Protein AF-A0A090WCF2-F1 (afdb_monomer_lite)

pLDDT: mean 77.57, std 16.27, range [26.23, 96.94]

Radius of gyration: 27.78 Å; chains: 1; bounding box: 70×56×93 Å

Secondary structure (DSSP, 8-state):
-PPPEEEEEEEE-TT--HHHHTTSPTT--EES-TTEEEEE-TT-SSEEEEEESS---TTTT--TTS-----------TTSSHHHHHHHHHHHHHHHHH-TTT-SS-HHHHHHHHHHHHHHHHHHHHHHHHT--S---HHHHHHHHHHHHHTT----TTT-SSHHHHHHHHHHHHHHHHHHHHHHHHHHHHHHHHHHHH--EEEEEEETTEEEEEEEETTEEEEEEE-SS-EEEE-HHHH--TTTSPPEEEE---TTSS-HHHH-THHHHTT-TTS-S-SSEEEES--BTTB--HHHHHHHHHHHHHHHHHHHHHH-SS-EETTTEE--------SSPPP----SSS-TTTTSTTHHHHHHHS-HHHHHTTGGGHHHHHHHHHHHHHHHHHHHHHHHHTT-TTHHHHHHHHHHT---HHHHTT-S--------

Sequence (432 aa):
MSKPFKIIAIRPLYKCDQDFRKSLKPGQVYQFYDNYRIDYVIKSDSVNGISKAYHVSEEIFNLDNGISVNVSALVGKNGSGKSTLFDLLYLFIYILSSDTSINSESVIKKYLVDIDELIEDAVRDYKLIKSWDENPSPEKVIELSDIAKRYDFDIEFRTVRIFNEFLEQVKSKLNNKIKYLYAEHRDELNAEEKIASGLKMSLIYEVNGIIYELTHNHRKFNYAQLNEDSRQELDFKKEFLLQDFFYNVCLNYSHHSLNSKISGKWIMKLFHKNDGYITPVVINPMRNEGNFDINKEINLSKERLMINIIHELVRNKKFLLLNKYEVTSIILSPKKPAPFLSDEGNNKYDDLVSGFLLKSIIAEKDLESLGYYKDNALGYLEKKIPKIKRNYRQIIFKGLKESDKIFKEFVSKDKNAYLKKSTSNPSVFKDD

InterPro domains:
  IPR027417 P-loop containing nucleoside triphosphate hydrolase [G3DSA:3.40.50.300] (55-264)
  IPR027417 P-loop containing nucleoside triphosphate hydrolase [SSF52540] (71-153)

Organism: Nonlabens ulvanivorans (NCBI:txid906888)

Structure (mmCIF, N/CA/C/O backbone):
data_AF-A0A090WCF2-F1
#
_entry.id   AF-A0A090WCF2-F1
#
loop_
_atom_site.group_PDB
_atom_site.id
_atom_site.type_symbol
_atom_site.label_atom_id
_atom_site.label_alt_id
_atom_site.label_comp_id
_atom_site.label_asym_id
_atom_site.label_entity_id
_atom_site.label_seq_id
_atom_site.pdbx_PDB_ins_code
_atom_site.Cartn_x
_atom_site.Cartn_y
_atom_site.Cartn_z
_atom_site.occupancy
_atom_site.B_iso_or_equiv
_atom_site.auth_seq_id
_atom_site.auth_comp_id
_atom_site.auth_asym_id
_atom_site.auth_atom_id
_atom_site.pdbx_PDB_model_num
ATOM 1 N N . MET A 1 1 ? -11.895 -5.163 -21.313 1.00 42.19 1 MET A N 1
ATOM 2 C CA . MET A 1 1 ? -10.956 -6.287 -21.515 1.00 42.19 1 MET A CA 1
ATOM 3 C C . MET A 1 1 ? -9.652 -5.931 -20.824 1.00 42.19 1 MET A C 1
ATOM 5 O O . MET A 1 1 ? -9.231 -4.787 -20.949 1.00 42.19 1 MET A O 1
ATOM 9 N N . SER A 1 2 ? -9.074 -6.841 -20.038 1.00 54.31 2 SER A N 1
ATOM 10 C CA . SER A 1 2 ? -7.773 -6.623 -19.395 1.00 54.31 2 SER A CA 1
ATOM 11 C C . SER A 1 2 ? -6.683 -6.532 -20.460 1.00 54.31 2 SER A C 1
ATOM 13 O O . SER A 1 2 ? -6.574 -7.421 -21.300 1.00 54.31 2 SER A O 1
ATOM 15 N N . LYS A 1 3 ? -5.904 -5.453 -20.431 1.00 67.56 3 LYS A N 1
ATOM 16 C CA . LYS A 1 3 ? -4.756 -5.241 -21.315 1.00 67.56 3 LYS A CA 1
ATOM 17 C C . LYS A 1 3 ? -3.621 -6.195 -20.890 1.00 67.56 3 LYS A C 1
ATOM 19 O O . LYS A 1 3 ? -3.281 -6.169 -19.704 1.00 67.56 3 LYS A O 1
ATOM 24 N N . PRO A 1 4 ? -3.054 -7.054 -21.763 1.00 76.94 4 PRO A N 1
ATOM 25 C CA . PRO A 1 4 ? -1.880 -7.854 -21.410 1.00 76.94 4 PRO A CA 1
ATOM 26 C C . PRO A 1 4 ? -0.734 -6.941 -20.959 1.00 76.94 4 PRO A C 1
ATOM 28 O O . PRO A 1 4 ? -0.409 -5.968 -21.642 1.00 76.94 4 PRO A O 1
ATOM 31 N N . PHE A 1 5 ? -0.152 -7.255 -19.798 1.00 84.50 5 PHE A N 1
ATOM 32 C CA . PHE A 1 5 ? 0.887 -6.467 -19.134 1.00 84.50 5 PHE A CA 1
ATOM 33 C C . PHE A 1 5 ? 2.103 -7.342 -18.805 1.00 84.50 5 PHE A C 1
ATOM 35 O O . PHE A 1 5 ? 1.942 -8.445 -18.276 1.00 84.50 5 PHE A O 1
ATOM 42 N N . LYS A 1 6 ? 3.322 -6.844 -19.052 1.00 87.06 6 LYS A N 1
ATOM 43 C CA . LYS A 1 6 ? 4.582 -7.526 -18.703 1.00 87.06 6 LYS A CA 1
ATOM 44 C C . LYS A 1 6 ? 5.594 -6.547 -18.117 1.00 87.06 6 LYS A C 1
ATOM 46 O O . LYS A 1 6 ? 5.852 -5.506 -18.708 1.00 87.06 6 LYS A O 1
ATOM 51 N N . ILE A 1 7 ? 6.237 -6.905 -17.005 1.00 90.06 7 ILE A N 1
ATOM 52 C CA . ILE A 1 7 ? 7.437 -6.192 -16.537 1.00 90.06 7 ILE A CA 1
ATOM 53 C C . ILE A 1 7 ? 8.642 -6.771 -17.272 1.00 90.06 7 ILE A C 1
ATOM 55 O O . ILE A 1 7 ? 9.023 -7.906 -17.008 1.00 90.06 7 ILE A O 1
ATOM 59 N N . ILE A 1 8 ? 9.259 -6.005 -18.162 1.00 91.62 8 ILE A N 1
ATOM 60 C CA . ILE A 1 8 ? 10.389 -6.481 -18.964 1.00 91.62 8 ILE A CA 1
ATOM 61 C C . ILE A 1 8 ? 11.681 -6.436 -18.152 1.00 91.62 8 ILE A C 1
ATOM 63 O O . ILE A 1 8 ? 12.427 -7.417 -18.118 1.00 91.62 8 ILE A O 1
ATOM 67 N N . ALA A 1 9 ? 11.959 -5.308 -17.495 1.00 92.75 9 ALA A N 1
ATOM 68 C CA . ALA A 1 9 ? 13.202 -5.127 -16.760 1.00 92.75 9 ALA A CA 1
ATOM 69 C C . ALA A 1 9 ? 13.116 -4.038 -15.687 1.00 92.75 9 ALA A C 1
ATOM 71 O O . ALA A 1 9 ? 12.308 -3.112 -15.762 1.00 92.75 9 ALA A O 1
ATOM 72 N N . ILE A 1 10 ? 14.018 -4.130 -14.710 1.00 95.00 10 ILE A N 1
ATOM 73 C CA . ILE A 1 10 ? 14.268 -3.093 -13.706 1.00 95.00 10 ILE A CA 1
ATOM 74 C C . ILE A 1 10 ? 15.725 -2.653 -13.808 1.00 95.00 10 ILE A C 1
ATOM 76 O O . ILE A 1 10 ? 16.636 -3.479 -13.893 1.00 95.00 10 ILE A O 1
ATOM 80 N N . ARG A 1 11 ? 15.959 -1.343 -13.762 1.00 94.06 11 ARG A N 1
ATOM 81 C CA . ARG A 1 11 ? 17.297 -0.756 -13.843 1.00 94.06 11 ARG A CA 1
ATOM 82 C C . ARG A 1 11 ? 17.514 0.252 -12.711 1.00 94.06 11 ARG A C 1
ATOM 84 O O . ARG A 1 11 ? 17.002 1.366 -12.809 1.00 94.06 11 ARG A O 1
ATOM 91 N N . PRO A 1 12 ? 18.281 -0.064 -11.650 1.00 95.06 12 PRO A N 1
ATOM 92 C CA . PRO A 1 12 ? 18.762 0.965 -10.729 1.00 95.06 12 PRO A CA 1
ATOM 93 C C . PRO A 1 12 ? 19.707 1.914 -11.477 1.00 95.06 12 PRO A C 1
ATOM 95 O O . PRO A 1 12 ? 20.685 1.471 -12.077 1.00 95.06 12 PRO A O 1
ATOM 98 N N . LEU A 1 13 ? 19.432 3.216 -11.457 1.00 93.88 13 LEU A N 1
ATOM 99 C CA . LEU A 1 13 ? 20.248 4.215 -12.154 1.00 93.88 13 LEU A CA 1
ATOM 100 C C . LEU A 1 13 ? 21.584 4.453 -11.440 1.00 93.88 13 LEU A C 1
ATOM 102 O O . LEU A 1 13 ? 21.767 4.071 -10.281 1.00 93.88 13 LEU A O 1
ATOM 106 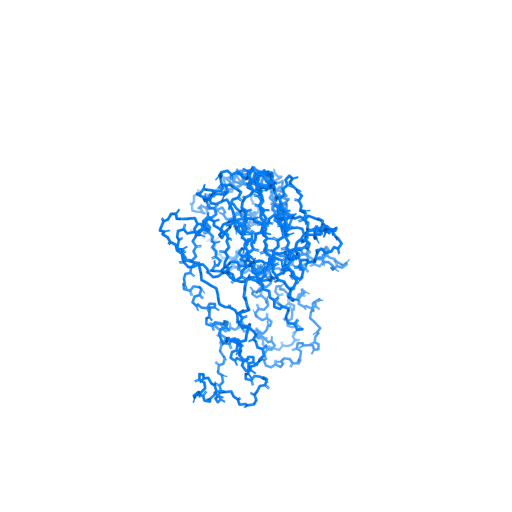N N . TYR A 1 14 ? 22.535 5.107 -12.118 1.00 89.06 14 TYR A N 1
ATOM 107 C CA . TYR A 1 14 ? 23.915 5.221 -11.627 1.00 89.06 14 TYR A CA 1
ATOM 108 C C . TYR A 1 14 ? 24.010 5.882 -10.245 1.00 89.06 14 TYR A C 1
ATOM 110 O O . TYR A 1 14 ? 24.787 5.463 -9.390 1.00 89.06 14 TYR A O 1
ATOM 118 N N . LYS A 1 15 ? 23.180 6.904 -10.013 1.00 91.19 15 LYS A N 1
ATOM 119 C CA . LYS A 1 15 ? 23.141 7.669 -8.760 1.00 91.19 15 LYS A CA 1
ATOM 120 C C . LYS A 1 15 ? 22.110 7.144 -7.749 1.00 91.19 15 LYS A C 1
ATOM 122 O O . LYS A 1 15 ? 21.760 7.890 -6.838 1.00 91.19 15 LYS A O 1
ATOM 127 N N . CYS A 1 16 ? 21.573 5.934 -7.931 1.00 94.75 16 CYS A N 1
ATOM 128 C CA . CYS A 1 16 ? 20.654 5.333 -6.963 1.00 94.75 16 CYS A CA 1
ATOM 129 C C . CYS A 1 16 ? 21.374 5.078 -5.637 1.00 94.75 16 CYS A C 1
ATOM 131 O O . CYS A 1 16 ? 22.449 4.464 -5.622 1.00 94.75 16 CYS A O 1
ATOM 133 N N . ASP A 1 17 ? 20.762 5.513 -4.537 1.00 95.31 17 ASP A N 1
ATOM 134 C CA . ASP A 1 17 ? 21.311 5.335 -3.195 1.00 95.31 17 ASP A CA 1
ATOM 135 C C . ASP A 1 17 ? 21.566 3.847 -2.894 1.00 95.31 17 ASP A C 1
ATOM 137 O O . ASP A 1 17 ? 20.772 2.965 -3.254 1.00 95.31 17 ASP A O 1
ATOM 141 N N . GLN A 1 18 ? 22.702 3.575 -2.248 1.00 94.38 18 GLN A N 1
ATOM 142 C CA . GLN A 1 18 ? 23.128 2.243 -1.839 1.00 94.38 18 GLN A CA 1
ATOM 143 C C . GLN A 1 18 ? 22.147 1.602 -0.854 1.00 94.38 18 GLN A C 1
ATOM 145 O O . GLN A 1 18 ? 21.949 0.387 -0.935 1.00 94.38 18 GLN A O 1
ATOM 150 N N . ASP A 1 19 ? 21.486 2.395 -0.007 1.00 92.44 19 ASP A N 1
ATOM 151 C CA . ASP A 1 19 ? 20.463 1.910 0.929 1.00 92.44 19 ASP A CA 1
ATOM 152 C C . ASP A 1 19 ? 19.312 1.190 0.197 1.00 92.44 19 ASP A C 1
ATOM 154 O O . ASP A 1 19 ? 18.779 0.190 0.686 1.00 92.44 19 ASP A O 1
ATOM 158 N N . PHE A 1 20 ? 18.962 1.650 -1.012 1.00 93.38 20 PHE A N 1
ATOM 159 C CA . PHE A 1 20 ? 17.876 1.081 -1.816 1.00 93.38 20 PHE A CA 1
ATOM 160 C C . PHE A 1 20 ? 18.359 -0.035 -2.740 1.00 93.38 20 PHE A C 1
ATOM 162 O O . PHE A 1 20 ? 17.783 -1.124 -2.758 1.00 93.38 20 PHE A O 1
ATOM 169 N N . ARG A 1 21 ? 19.441 0.196 -3.497 1.00 93.19 21 ARG A N 1
ATOM 170 C CA . ARG A 1 21 ? 19.938 -0.800 -4.465 1.00 93.19 21 ARG A CA 1
ATOM 171 C C . ARG A 1 21 ? 20.678 -1.966 -3.809 1.00 93.19 21 ARG A C 1
ATOM 173 O O . ARG A 1 21 ? 20.858 -2.987 -4.463 1.00 93.19 21 ARG A O 1
ATOM 180 N N . LYS A 1 22 ? 21.129 -1.838 -2.555 1.00 92.38 22 LYS A N 1
ATOM 181 C CA . LYS A 1 22 ? 21.895 -2.844 -1.795 1.00 92.38 22 LYS A CA 1
ATOM 182 C C . LYS A 1 22 ? 23.000 -3.491 -2.653 1.00 92.38 22 LYS A C 1
ATOM 184 O O . LYS A 1 22 ? 23.967 -2.829 -3.020 1.00 92.38 22 LYS A O 1
ATOM 189 N N . SER A 1 23 ? 22.850 -4.776 -2.993 1.00 91.69 23 SER A N 1
ATOM 190 C CA . SER A 1 23 ? 23.799 -5.557 -3.797 1.00 91.69 23 SER A CA 1
ATOM 191 C C . SER A 1 23 ? 23.640 -5.411 -5.317 1.00 91.69 23 SER A C 1
ATOM 193 O O . SER A 1 23 ? 24.464 -5.944 -6.062 1.00 91.69 23 SER A O 1
ATOM 195 N N . LEU A 1 24 ? 22.607 -4.715 -5.797 1.00 94.00 24 LEU A N 1
ATOM 196 C CA . LEU A 1 24 ? 22.400 -4.476 -7.223 1.00 94.00 24 LEU A CA 1
ATOM 197 C C . LEU A 1 24 ? 23.432 -3.473 -7.755 1.00 94.00 24 LEU A C 1
ATOM 199 O O . LEU A 1 24 ? 23.794 -2.487 -7.096 1.00 94.00 24 LEU A O 1
ATOM 203 N N . LYS A 1 25 ? 23.915 -3.739 -8.970 1.00 92.25 25 LYS A N 1
ATOM 204 C CA . LYS A 1 25 ? 24.931 -2.927 -9.631 1.00 92.25 25 LYS A CA 1
ATOM 205 C C . LYS A 1 25 ? 24.279 -1.679 -10.234 1.00 92.25 25 LYS A C 1
ATOM 207 O O . LYS A 1 25 ? 23.290 -1.807 -10.955 1.00 92.25 25 LYS A O 1
ATOM 212 N N . PRO A 1 26 ? 24.825 -0.483 -9.975 1.00 91.50 26 PRO A N 1
ATOM 213 C CA . PRO A 1 26 ? 24.301 0.754 -10.542 1.00 91.50 26 PRO A CA 1
ATOM 214 C C . PRO A 1 26 ? 24.403 0.734 -12.074 1.00 91.50 26 PRO A C 1
ATOM 216 O O . PRO A 1 26 ? 25.420 0.325 -12.632 1.00 91.50 26 PRO A O 1
ATOM 219 N N . GLY A 1 27 ? 23.339 1.161 -12.750 1.00 89.50 27 GLY A N 1
ATOM 220 C CA . GLY A 1 27 ? 23.226 1.221 -14.209 1.00 89.50 27 GLY A CA 1
ATOM 221 C C . GLY A 1 27 ? 22.950 -0.117 -14.902 1.00 89.50 27 GLY A C 1
ATOM 222 O O . GLY A 1 27 ? 22.650 -0.104 -16.098 1.00 89.50 27 GLY A O 1
ATOM 223 N N . GLN A 1 28 ? 23.020 -1.250 -14.190 1.00 91.06 28 GLN A N 1
ATOM 224 C CA . GLN A 1 28 ? 22.758 -2.575 -14.756 1.00 91.06 28 GLN A CA 1
ATOM 225 C C . GLN A 1 28 ? 21.261 -2.776 -15.009 1.00 91.06 28 GLN A C 1
ATOM 227 O O . GLN A 1 28 ? 20.437 -2.521 -14.135 1.00 91.06 28 GLN A O 1
ATOM 232 N N . VAL A 1 29 ? 20.921 -3.289 -16.191 1.00 91.69 29 VAL A N 1
ATOM 233 C CA . VAL A 1 29 ? 19.558 -3.714 -16.520 1.00 91.69 29 VAL A CA 1
ATOM 234 C C . VAL A 1 29 ? 19.351 -5.153 -16.046 1.00 91.69 29 VAL A C 1
ATOM 236 O O . VAL A 1 29 ? 20.100 -6.053 -16.426 1.00 91.69 29 VAL A O 1
ATOM 239 N N . TYR A 1 30 ? 18.344 -5.366 -15.203 1.00 92.25 30 TYR A N 1
ATOM 240 C CA . TYR A 1 30 ? 17.918 -6.681 -14.731 1.00 92.25 30 TYR A CA 1
ATOM 241 C C . TYR A 1 30 ? 16.661 -7.089 -15.493 1.00 92.25 30 TYR A C 1
ATOM 243 O O . TYR A 1 30 ? 15.571 -6.607 -15.191 1.00 92.25 30 TYR A O 1
ATOM 251 N N . GLN A 1 31 ? 16.839 -7.934 -16.506 1.00 90.69 31 GLN A N 1
ATOM 252 C CA . GLN A 1 31 ? 15.770 -8.392 -17.393 1.00 90.69 31 GLN A CA 1
ATOM 253 C C . GLN A 1 31 ? 15.061 -9.614 -16.805 1.00 90.69 31 GLN A C 1
ATOM 255 O O . GLN A 1 31 ? 15.696 -10.466 -16.183 1.00 90.69 31 GLN A O 1
ATOM 260 N N . PHE A 1 32 ? 13.748 -9.689 -17.006 1.00 88.94 32 PHE A N 1
ATOM 261 C CA . PHE A 1 32 ? 12.915 -10.830 -16.617 1.00 88.94 32 PHE A CA 1
ATOM 262 C C . PHE A 1 32 ? 12.622 -11.781 -17.779 1.00 88.94 32 PHE A C 1
ATOM 264 O O . PHE A 1 32 ? 12.151 -12.893 -17.551 1.00 88.94 32 PHE A O 1
ATOM 271 N N . TYR A 1 33 ? 12.894 -11.338 -19.005 1.00 85.62 33 TYR A N 1
ATOM 272 C CA . TYR A 1 33 ? 12.544 -12.030 -20.234 1.00 85.62 33 TYR A CA 1
ATOM 273 C C . TYR A 1 33 ? 13.723 -12.011 -21.207 1.00 85.62 33 TYR A C 1
ATOM 275 O O . TYR A 1 33 ? 14.153 -10.943 -21.636 1.00 85.62 33 TYR A O 1
ATOM 283 N N . ASP A 1 34 ? 14.192 -13.193 -21.603 1.00 83.19 34 ASP A N 1
ATOM 284 C CA . ASP A 1 34 ? 15.340 -13.349 -22.511 1.00 83.19 34 ASP A CA 1
ATOM 285 C C . ASP A 1 34 ? 15.003 -13.013 -23.976 1.00 83.19 34 ASP A C 1
ATOM 287 O O . ASP A 1 34 ? 15.890 -12.856 -24.816 1.00 83.19 34 ASP A O 1
ATOM 291 N N . ASN A 1 35 ? 13.712 -12.884 -24.303 1.00 86.44 35 ASN A N 1
ATOM 292 C CA . ASN A 1 35 ? 13.245 -12.573 -25.651 1.00 86.44 35 ASN A CA 1
ATOM 293 C C . ASN A 1 35 ? 13.266 -11.071 -25.982 1.00 86.44 35 ASN A C 1
ATOM 295 O O . ASN A 1 35 ? 12.776 -10.692 -27.044 1.00 86.44 35 ASN A O 1
ATOM 299 N N . TYR A 1 36 ? 13.835 -10.226 -25.118 1.00 88.25 36 TYR A N 1
ATOM 300 C CA . TYR A 1 36 ? 14.057 -8.803 -25.382 1.00 88.25 36 TYR A CA 1
ATOM 301 C C . TYR A 1 36 ? 15.556 -8.507 -25.437 1.00 88.25 36 TYR A C 1
ATOM 303 O O . TYR A 1 36 ? 16.338 -9.003 -24.632 1.00 88.25 36 TYR A O 1
ATOM 311 N N . ARG A 1 37 ? 15.964 -7.659 -26.378 1.00 88.75 37 ARG A N 1
ATOM 312 C CA . ARG A 1 37 ? 17.295 -7.052 -26.424 1.00 88.75 37 ARG A CA 1
ATOM 313 C C . ARG A 1 37 ? 17.139 -5.580 -26.112 1.00 88.75 37 ARG A C 1
ATOM 315 O O . ARG A 1 37 ? 16.398 -4.882 -26.791 1.00 88.75 37 ARG A O 1
ATOM 322 N N . ILE A 1 38 ? 17.800 -5.141 -25.049 1.00 87.75 38 ILE A N 1
ATOM 323 C CA . ILE A 1 38 ? 17.690 -3.778 -24.534 1.00 87.75 38 ILE A CA 1
ATOM 324 C C . ILE A 1 38 ? 19.001 -3.069 -24.823 1.00 87.75 38 ILE A C 1
ATOM 326 O O . ILE A 1 38 ? 20.032 -3.438 -24.256 1.00 87.75 38 ILE A O 1
ATOM 330 N N . ASP A 1 39 ? 18.944 -2.035 -25.652 1.00 83.12 39 ASP A N 1
ATOM 331 C CA . ASP A 1 39 ? 20.104 -1.227 -25.995 1.00 83.12 39 ASP A CA 1
ATOM 332 C C . ASP A 1 39 ? 20.212 -0.062 -25.019 1.00 83.12 39 ASP A C 1
ATOM 334 O O . ASP A 1 39 ? 19.375 0.840 -24.988 1.00 83.12 39 ASP A O 1
ATOM 338 N N . TYR A 1 40 ? 21.245 -0.075 -24.178 1.00 78.56 40 TYR A N 1
ATOM 339 C CA . TYR A 1 40 ? 21.440 0.941 -23.148 1.00 78.56 40 TYR A CA 1
ATOM 340 C C . TYR A 1 40 ? 22.903 1.357 -23.024 1.00 78.56 40 TYR A C 1
ATOM 342 O O . TYR A 1 40 ? 23.829 0.560 -23.174 1.00 78.56 40 TYR A O 1
ATOM 350 N N . VAL A 1 41 ? 23.121 2.624 -22.670 1.00 72.25 41 VAL A N 1
ATOM 351 C CA . VAL A 1 41 ? 24.458 3.136 -22.355 1.00 72.25 41 VAL A CA 1
ATOM 352 C C . VAL A 1 41 ? 24.676 3.051 -20.849 1.00 72.25 41 VAL A C 1
ATOM 354 O O . VAL A 1 41 ? 23.914 3.618 -20.069 1.00 72.25 41 VAL A O 1
ATOM 357 N N . ILE A 1 42 ? 25.753 2.382 -20.428 1.00 60.38 42 ILE A N 1
ATOM 358 C CA . ILE A 1 42 ? 26.075 2.101 -19.014 1.00 60.38 42 ILE A CA 1
ATOM 359 C C . ILE A 1 42 ? 26.083 3.371 -18.138 1.00 60.38 42 ILE A C 1
ATOM 361 O O . ILE A 1 42 ? 25.697 3.312 -16.973 1.00 60.38 42 ILE A O 1
ATOM 365 N N . LYS A 1 43 ? 26.492 4.519 -18.694 1.00 65.62 43 LYS A N 1
ATOM 366 C CA . LYS A 1 43 ? 26.551 5.822 -18.002 1.00 65.62 43 LYS A CA 1
ATOM 367 C C . LYS A 1 43 ? 25.384 6.768 -18.318 1.00 65.62 43 LYS A C 1
ATOM 369 O O . LYS A 1 43 ? 25.408 7.908 -17.867 1.00 65.62 43 LYS A O 1
ATOM 374 N N . SER A 1 44 ? 24.404 6.324 -19.100 1.00 70.25 44 SER A N 1
ATOM 375 C CA . SER A 1 44 ? 23.180 7.082 -19.361 1.00 70.25 44 SER A CA 1
ATOM 376 C C . SER A 1 44 ? 22.065 6.578 -18.458 1.00 70.25 44 SER A C 1
ATOM 378 O O . SER A 1 44 ? 21.941 5.370 -18.249 1.00 70.25 44 SER A O 1
ATOM 380 N N . ASP A 1 45 ? 21.235 7.496 -17.970 1.00 70.00 45 ASP A N 1
ATOM 381 C CA . ASP A 1 45 ? 20.025 7.159 -17.220 1.00 70.00 45 ASP A CA 1
ATOM 382 C C . ASP A 1 45 ? 18.878 6.683 -18.140 1.00 70.00 45 ASP A C 1
ATOM 384 O O . ASP A 1 45 ? 17.831 6.276 -17.645 1.00 70.00 45 ASP A O 1
ATOM 388 N N . SER A 1 46 ? 19.086 6.690 -19.463 1.00 69.38 46 SER A N 1
ATOM 389 C CA . SER A 1 46 ? 18.101 6.306 -20.483 1.00 69.38 46 SER A CA 1
ATOM 390 C C . SER A 1 46 ? 18.460 4.990 -21.176 1.00 69.38 46 SER A C 1
ATOM 392 O O . SER A 1 46 ? 19.639 4.622 -21.286 1.00 69.38 46 SER A O 1
ATOM 394 N N . VAL A 1 47 ? 17.435 4.290 -21.659 1.00 76.31 47 VAL A N 1
ATOM 395 C CA . VAL A 1 47 ? 17.540 3.237 -22.683 1.00 76.31 47 VAL A CA 1
ATOM 396 C C . VAL A 1 47 ? 17.487 3.890 -24.070 1.00 76.31 47 VAL A C 1
ATOM 398 O O . VAL A 1 47 ? 16.836 4.912 -24.233 1.00 76.31 47 VAL A O 1
ATOM 401 N N . ASN A 1 48 ? 18.193 3.357 -25.065 1.00 76.62 48 ASN A N 1
ATOM 402 C CA . ASN A 1 48 ? 18.200 3.909 -26.425 1.00 76.62 48 ASN A CA 1
ATOM 403 C C . ASN A 1 48 ? 17.131 3.264 -27.317 1.00 76.62 48 ASN A C 1
ATOM 405 O O . ASN A 1 48 ? 16.520 3.955 -28.128 1.00 76.62 48 ASN A O 1
ATOM 409 N N . GLY A 1 49 ? 16.904 1.962 -27.142 1.00 75.38 49 GLY A N 1
ATOM 410 C CA . GLY A 1 49 ? 15.968 1.168 -27.930 1.00 75.38 49 GLY A CA 1
ATOM 411 C C . GLY A 1 49 ? 15.749 -0.212 -27.316 1.00 75.38 49 GLY A C 1
ATOM 412 O O . GLY A 1 49 ? 16.450 -0.619 -26.378 1.00 75.38 49 GLY A O 1
ATOM 413 N N . ILE A 1 50 ? 14.733 -0.915 -27.807 1.00 85.31 50 ILE A N 1
ATOM 414 C CA . ILE A 1 50 ? 14.419 -2.282 -27.395 1.00 85.31 50 ILE A CA 1
ATOM 415 C C . ILE A 1 50 ? 13.812 -3.080 -28.549 1.00 85.31 50 ILE A C 1
ATOM 417 O O . ILE A 1 50 ? 12.818 -2.673 -29.146 1.00 85.31 50 ILE A O 1
ATOM 421 N N . SER A 1 51 ? 14.365 -4.260 -28.819 1.00 80.62 51 SER A N 1
ATOM 422 C CA . SER A 1 51 ? 13.866 -5.183 -29.843 1.00 80.62 51 SER A CA 1
ATOM 423 C C . SER A 1 51 ? 13.429 -6.516 -29.240 1.00 80.62 51 SER A C 1
ATOM 425 O O . SER A 1 51 ? 13.977 -6.987 -28.239 1.00 80.62 51 SER A O 1
ATOM 427 N N . LYS A 1 52 ? 12.420 -7.154 -29.846 1.00 78.81 52 LYS A N 1
ATOM 428 C CA . LYS A 1 52 ? 12.014 -8.524 -29.499 1.00 78.81 52 LYS A CA 1
ATOM 429 C C . LYS A 1 52 ? 12.900 -9.499 -30.278 1.00 78.81 52 LYS A C 1
ATOM 431 O O . LYS A 1 52 ? 12.783 -9.612 -31.491 1.00 78.81 52 LYS A O 1
ATOM 436 N N . ALA A 1 53 ? 13.782 -10.212 -29.580 1.00 75.56 53 ALA A N 1
ATOM 437 C CA . ALA A 1 53 ? 14.743 -11.140 -30.177 1.00 75.56 53 ALA A CA 1
ATOM 438 C C . ALA A 1 53 ? 14.078 -12.360 -30.834 1.00 75.56 53 ALA A C 1
ATOM 440 O O . ALA A 1 53 ? 14.623 -12.923 -31.780 1.00 75.56 53 ALA A O 1
ATOM 441 N N . TYR A 1 54 ? 12.933 -12.792 -30.301 1.00 74.81 54 TYR A N 1
ATOM 442 C CA . TYR A 1 54 ? 12.099 -13.863 -30.843 1.00 74.81 54 TYR A CA 1
ATOM 443 C C . TYR A 1 54 ? 10.681 -13.784 -30.260 1.00 74.81 54 TYR A C 1
ATOM 445 O O . TYR A 1 54 ? 10.454 -13.194 -29.199 1.00 74.81 54 TYR A O 1
ATOM 453 N N . HIS A 1 55 ? 9.714 -14.382 -30.957 1.00 70.75 55 HIS A N 1
ATOM 454 C CA . HIS A 1 55 ? 8.328 -14.442 -30.501 1.00 70.75 55 HIS A CA 1
ATOM 455 C C . HIS A 1 55 ? 8.139 -15.582 -29.493 1.00 70.75 55 HIS A C 1
ATOM 457 O O . HIS A 1 55 ? 8.453 -16.737 -29.781 1.00 70.75 55 HIS A O 1
ATOM 463 N N . VAL A 1 56 ? 7.581 -15.267 -28.326 1.00 69.12 56 VAL A N 1
ATOM 464 C CA . VAL A 1 56 ? 7.100 -16.256 -27.353 1.00 69.12 56 VAL A CA 1
ATOM 465 C C . VAL A 1 56 ? 5.582 -16.215 -27.399 1.00 69.12 56 VAL A C 1
ATOM 467 O O . VAL A 1 56 ? 5.008 -15.140 -27.239 1.00 69.12 56 VAL A O 1
ATOM 470 N N . SER A 1 57 ? 4.938 -17.362 -27.636 1.00 66.19 57 SER A N 1
ATOM 471 C CA . SER A 1 57 ? 3.474 -17.425 -27.651 1.00 66.19 57 SER A CA 1
ATOM 472 C C . SER A 1 57 ? 2.915 -16.934 -26.316 1.00 66.19 57 SER A C 1
ATOM 474 O O . SER A 1 57 ? 3.273 -17.441 -25.253 1.00 66.19 57 SER A O 1
ATOM 476 N N . GLU A 1 58 ? 2.044 -15.930 -26.379 1.00 64.69 58 GLU A N 1
ATOM 477 C CA . GLU A 1 58 ? 1.377 -15.365 -25.205 1.00 64.69 58 GLU A CA 1
ATOM 478 C C . GLU A 1 58 ? 0.209 -16.238 -24.730 1.00 64.69 58 GLU A C 1
ATOM 480 O O . GLU A 1 58 ? -0.350 -15.983 -23.670 1.00 64.69 58 GLU A O 1
ATOM 485 N N . GLU A 1 59 ? -0.133 -17.284 -25.489 1.00 67.06 59 GLU A N 1
ATOM 486 C CA . GLU A 1 59 ? -1.334 -18.091 -25.276 1.00 67.06 59 GLU A CA 1
ATOM 487 C C . GLU A 1 59 ? -1.080 -19.424 -24.566 1.00 67.06 59 GLU A C 1
ATOM 489 O O . GLU A 1 59 ? -2.024 -20.150 -24.276 1.00 67.06 59 GLU A O 1
ATOM 494 N N . ILE A 1 60 ? 0.181 -19.744 -24.245 1.00 72.00 60 ILE A N 1
ATOM 495 C CA . ILE A 1 60 ? 0.590 -21.065 -23.724 1.00 72.00 60 ILE A CA 1
ATOM 496 C C . ILE A 1 60 ? -0.197 -21.469 -22.468 1.00 72.00 60 ILE A C 1
ATOM 498 O O . ILE A 1 60 ? -0.493 -22.646 -22.278 1.00 72.00 60 ILE A O 1
ATOM 502 N N . PHE A 1 61 ? -0.521 -20.500 -21.610 1.00 77.75 61 PHE A N 1
ATOM 503 C CA . PHE A 1 61 ? -1.235 -20.729 -20.352 1.00 77.75 61 PHE A CA 1
ATOM 504 C C . PHE A 1 61 ? -2.615 -20.068 -20.323 1.00 77.75 61 PHE A C 1
ATOM 506 O O . PHE A 1 61 ? -3.213 -19.958 -19.251 1.00 77.75 61 PHE A O 1
ATOM 513 N N . ASN A 1 62 ? -3.120 -19.603 -21.470 1.00 80.50 62 ASN A N 1
ATOM 514 C CA . ASN A 1 62 ? -4.449 -19.012 -21.519 1.00 80.50 62 ASN A CA 1
ATOM 515 C C . ASN A 1 62 ? -5.485 -20.059 -21.117 1.00 80.50 62 ASN A C 1
ATOM 517 O O . ASN A 1 62 ? -5.451 -21.207 -21.554 1.00 80.50 62 ASN A O 1
ATOM 521 N N . LEU A 1 63 ? -6.393 -19.647 -20.244 1.00 78.12 63 LEU A N 1
ATOM 522 C CA . LEU A 1 63 ? -7.473 -20.490 -19.768 1.00 78.12 63 LEU A CA 1
ATOM 523 C C . LEU A 1 63 ? -8.667 -20.363 -20.719 1.00 78.12 63 LEU A C 1
ATOM 525 O O . LEU A 1 63 ? -8.965 -19.269 -21.203 1.00 78.12 63 LEU A O 1
ATOM 529 N N . ASP A 1 64 ? -9.407 -21.456 -20.912 1.00 75.38 64 ASP A N 1
ATOM 530 C CA . ASP A 1 64 ? -10.586 -21.516 -21.797 1.00 75.38 64 ASP A CA 1
ATOM 531 C C . ASP A 1 64 ? -11.677 -20.490 -21.438 1.00 75.38 64 ASP A C 1
ATOM 533 O O . ASP A 1 64 ? -12.510 -20.123 -22.262 1.00 75.38 64 ASP A O 1
ATOM 537 N N . ASN A 1 65 ? -11.669 -19.992 -20.199 1.00 71.94 65 ASN A N 1
ATOM 538 C CA . ASN A 1 65 ? -12.575 -18.949 -19.723 1.00 71.94 65 ASN A CA 1
ATOM 539 C C . ASN A 1 65 ? -12.154 -17.519 -20.129 1.00 71.94 65 ASN A C 1
ATOM 541 O O . ASN A 1 65 ? -12.740 -16.553 -19.641 1.00 71.94 65 ASN A O 1
ATOM 545 N N . GLY A 1 66 ? -11.145 -17.374 -20.995 1.00 72.19 66 GLY A N 1
ATOM 546 C CA . GLY A 1 66 ? -10.677 -16.092 -21.524 1.00 72.19 66 GLY A CA 1
ATOM 547 C C . GLY A 1 66 ? -9.697 -15.344 -20.618 1.00 72.19 66 GLY A C 1
ATOM 548 O O . GLY A 1 66 ? -9.420 -14.170 -20.865 1.00 72.19 66 GLY A O 1
ATOM 549 N N . ILE A 1 67 ? -9.173 -15.985 -19.567 1.00 75.12 67 ILE A N 1
ATOM 550 C CA . ILE A 1 67 ? -8.122 -15.407 -18.722 1.00 75.12 67 ILE A CA 1
ATOM 551 C C . ILE A 1 67 ? -6.759 -15.688 -19.350 1.00 75.12 67 ILE A C 1
ATOM 553 O O . ILE A 1 67 ? -6.343 -16.843 -19.464 1.00 75.12 67 ILE A O 1
ATOM 557 N N . SER A 1 68 ? -6.033 -14.625 -19.687 1.00 74.00 68 SER A N 1
ATOM 558 C CA . SER A 1 68 ? -4.641 -14.735 -20.117 1.00 74.00 68 SER A CA 1
ATOM 559 C C . SER A 1 68 ? -3.707 -14.895 -18.922 1.00 74.00 68 SER A C 1
ATOM 561 O O . SER A 1 68 ? -3.761 -14.102 -17.978 1.00 74.00 68 SER A O 1
ATOM 563 N N . VAL A 1 69 ? -2.835 -15.903 -18.962 1.00 76.06 69 VAL A N 1
ATOM 564 C CA . VAL A 1 69 ? -1.877 -16.183 -17.883 1.00 76.06 69 VAL A CA 1
ATOM 565 C C . VAL A 1 69 ? -0.461 -16.088 -18.428 1.00 76.06 69 VAL A C 1
ATOM 567 O O . VAL A 1 69 ? -0.099 -16.746 -19.398 1.00 76.06 69 VAL A O 1
ATOM 570 N N . ASN A 1 70 ? 0.369 -15.290 -17.761 1.00 75.44 70 ASN A N 1
ATOM 571 C CA . ASN A 1 70 ? 1.802 -15.255 -18.000 1.00 75.44 70 ASN A CA 1
ATOM 572 C C . ASN A 1 70 ? 2.541 -15.726 -16.744 1.00 75.44 70 ASN A C 1
ATOM 574 O O . ASN A 1 70 ? 2.235 -15.285 -15.635 1.00 75.44 70 ASN A O 1
ATOM 578 N N . VAL A 1 71 ? 3.511 -16.623 -16.922 1.00 77.50 71 VAL A N 1
ATOM 579 C CA . VAL A 1 71 ? 4.345 -17.141 -15.837 1.00 77.50 71 VAL A CA 1
ATOM 580 C C . VAL A 1 71 ? 5.785 -16.715 -16.081 1.00 77.50 71 VAL A C 1
ATOM 582 O O . VAL A 1 71 ? 6.366 -17.025 -17.116 1.00 77.50 71 VAL A O 1
ATOM 585 N N . SER A 1 72 ? 6.366 -16.031 -15.099 1.00 77.38 72 SER A N 1
ATOM 586 C CA . SER A 1 72 ? 7.769 -15.611 -15.086 1.00 77.38 72 SER A CA 1
ATOM 587 C C . SER A 1 72 ? 8.449 -16.117 -13.816 1.00 77.38 72 SER A C 1
ATOM 589 O O . SER A 1 72 ? 7.836 -16.127 -12.746 1.00 77.38 72 SER A O 1
ATOM 591 N N . ALA A 1 73 ? 9.719 -16.514 -13.910 1.00 82.50 73 ALA A N 1
ATOM 592 C CA . ALA A 1 73 ? 10.493 -17.012 -12.775 1.00 82.50 73 ALA A CA 1
ATOM 593 C C . ALA A 1 73 ? 11.832 -16.275 -12.652 1.00 82.50 73 ALA A C 1
ATOM 595 O O . ALA A 1 73 ? 12.600 -16.200 -13.606 1.00 82.50 73 ALA A O 1
ATOM 596 N N . LEU A 1 74 ? 12.140 -15.773 -11.451 1.00 85.75 74 LEU A N 1
ATOM 597 C CA . LEU A 1 74 ? 13.429 -15.152 -11.143 1.00 85.75 74 LEU A CA 1
ATOM 598 C C . LEU A 1 74 ? 14.311 -16.129 -10.357 1.00 85.75 74 LEU A C 1
ATOM 600 O O . LEU A 1 74 ? 14.067 -16.395 -9.177 1.00 85.75 74 LEU A O 1
ATOM 604 N N . VAL A 1 75 ? 15.373 -16.624 -10.993 1.00 85.31 75 VAL A N 1
ATOM 605 C CA . VAL A 1 75 ? 16.309 -17.599 -10.409 1.00 85.31 75 VAL A CA 1
ATOM 606 C C . VAL A 1 75 ? 17.702 -16.983 -10.278 1.00 85.31 75 VAL A C 1
ATOM 608 O O . VAL A 1 75 ? 18.121 -16.153 -11.075 1.00 85.31 75 VAL A O 1
ATOM 611 N N . GLY A 1 76 ? 18.444 -17.359 -9.237 1.00 83.94 76 GLY A N 1
ATOM 612 C CA . GLY A 1 76 ? 19.800 -16.858 -9.018 1.00 83.94 76 GLY A CA 1
ATOM 613 C C . GLY A 1 76 ? 20.400 -17.350 -7.709 1.00 83.94 76 GLY A C 1
ATOM 614 O O . GLY A 1 76 ? 19.677 -17.799 -6.817 1.00 83.94 76 GLY A O 1
ATOM 615 N N . LYS A 1 77 ? 21.723 -17.229 -7.560 1.00 88.38 77 LYS A N 1
ATOM 616 C CA . LYS A 1 77 ? 22.445 -17.624 -6.337 1.00 88.38 77 LYS A CA 1
ATOM 617 C C . LYS A 1 77 ? 21.994 -16.804 -5.119 1.00 88.38 77 LYS A C 1
ATOM 619 O O . LYS A 1 77 ? 21.455 -15.701 -5.250 1.00 88.38 77 LYS A O 1
ATOM 624 N N . ASN A 1 78 ? 22.195 -17.328 -3.913 1.00 85.69 78 ASN A N 1
ATOM 625 C CA . ASN A 1 78 ? 21.953 -16.557 -2.690 1.00 85.69 78 ASN A CA 1
ATOM 626 C C . ASN A 1 78 ? 22.803 -15.276 -2.696 1.00 85.69 78 ASN A C 1
ATOM 628 O O . ASN A 1 78 ? 23.943 -15.288 -3.149 1.00 85.69 78 ASN A O 1
ATOM 632 N N . GLY A 1 79 ? 22.215 -14.156 -2.270 1.00 84.69 79 GLY A N 1
ATOM 633 C CA . GLY A 1 79 ? 22.877 -12.846 -2.296 1.00 84.69 79 GLY A CA 1
ATOM 634 C C . GLY A 1 79 ? 22.905 -12.129 -3.655 1.00 84.69 79 GLY A C 1
ATOM 635 O O . GLY A 1 79 ? 23.294 -10.967 -3.702 1.00 84.69 79 GLY A O 1
ATOM 636 N N . SER A 1 80 ? 22.418 -12.736 -4.748 1.00 87.38 80 SER A N 1
ATOM 637 C CA . SER A 1 80 ? 22.452 -12.126 -6.094 1.00 87.38 80 SER A CA 1
ATOM 638 C C . SER A 1 80 ? 21.529 -10.911 -6.296 1.00 87.38 80 SER A C 1
ATOM 640 O O . SER A 1 80 ? 21.453 -10.388 -7.402 1.00 87.38 80 SER A O 1
ATOM 642 N N . GLY A 1 81 ? 20.798 -10.485 -5.260 1.00 90.19 81 GLY A N 1
ATOM 643 C CA . GLY A 1 81 ? 19.917 -9.313 -5.308 1.00 90.19 81 GLY A CA 1
ATOM 644 C C . GLY A 1 81 ? 18.467 -9.588 -5.718 1.00 90.19 81 GLY A C 1
ATOM 645 O O . GLY A 1 81 ? 17.725 -8.637 -5.913 1.00 90.19 81 GLY A O 1
ATOM 646 N N . LYS A 1 82 ? 18.023 -10.853 -5.801 1.00 90.44 82 LYS A N 1
ATOM 647 C CA . LYS A 1 82 ? 16.631 -11.206 -6.168 1.00 90.44 82 LYS A CA 1
ATOM 648 C C . LYS A 1 82 ? 15.582 -10.472 -5.325 1.00 90.44 82 LYS A C 1
ATOM 650 O O . LYS A 1 82 ? 14.710 -9.814 -5.870 1.00 90.44 82 LYS A O 1
ATOM 655 N N . SER A 1 83 ? 15.690 -10.552 -3.997 1.00 89.44 83 SER A N 1
ATOM 656 C CA . SER A 1 83 ? 14.769 -9.860 -3.085 1.00 89.44 83 SER A CA 1
ATOM 657 C C . SER A 1 83 ? 14.904 -8.343 -3.187 1.00 89.44 83 SER A C 1
ATOM 659 O O . SER A 1 83 ? 13.903 -7.642 -3.191 1.00 89.44 83 SER A O 1
ATOM 661 N N . THR A 1 84 ? 16.133 -7.845 -3.346 1.00 92.44 84 THR A N 1
ATOM 662 C CA . THR A 1 84 ? 16.408 -6.416 -3.535 1.00 92.44 84 THR A CA 1
ATOM 663 C C . THR A 1 84 ? 15.727 -5.856 -4.783 1.00 92.44 84 THR A C 1
ATOM 665 O O . THR A 1 84 ? 15.286 -4.714 -4.778 1.00 92.44 84 THR A O 1
ATOM 668 N N . LEU A 1 85 ? 15.614 -6.653 -5.847 1.00 93.81 85 LEU A N 1
ATOM 669 C CA . LEU A 1 85 ? 14.940 -6.253 -7.077 1.00 93.81 85 LEU A CA 1
ATOM 670 C C . LEU A 1 85 ? 13.449 -5.976 -6.837 1.00 93.81 85 LEU A C 1
ATOM 672 O O . LEU A 1 85 ? 12.919 -4.975 -7.311 1.00 93.81 85 LEU A O 1
ATOM 676 N N . PHE A 1 86 ? 12.797 -6.827 -6.041 1.00 91.56 86 PHE A N 1
ATOM 677 C CA . PHE A 1 86 ? 11.414 -6.613 -5.620 1.00 91.56 86 PHE A CA 1
ATOM 678 C C . PHE A 1 86 ? 11.284 -5.484 -4.593 1.00 91.56 86 PHE A C 1
ATOM 680 O O . PHE A 1 86 ? 10.339 -4.711 -4.688 1.00 91.56 86 PHE A O 1
ATOM 687 N N . ASP A 1 87 ? 12.238 -5.325 -3.668 1.00 92.12 87 ASP A N 1
ATOM 688 C CA . ASP A 1 87 ? 12.264 -4.173 -2.754 1.00 92.12 87 ASP A CA 1
ATOM 689 C C . ASP A 1 87 ? 12.312 -2.847 -3.537 1.00 92.12 87 ASP A C 1
ATOM 691 O O . ASP A 1 87 ? 11.570 -1.921 -3.213 1.00 92.12 87 ASP A O 1
ATOM 695 N N . LEU A 1 88 ? 13.136 -2.768 -4.593 1.00 94.81 88 LEU A N 1
ATOM 696 C CA . LEU A 1 88 ? 13.176 -1.617 -5.501 1.00 94.81 88 LEU A CA 1
ATOM 697 C C . LEU A 1 88 ? 11.842 -1.409 -6.219 1.00 94.81 88 LEU A C 1
ATOM 699 O O . LEU A 1 88 ? 11.365 -0.281 -6.280 1.00 94.81 88 LEU A O 1
ATOM 703 N N . LEU A 1 89 ? 11.221 -2.476 -6.729 1.00 94.25 89 LEU A N 1
ATOM 704 C CA . LEU A 1 89 ? 9.904 -2.382 -7.363 1.00 94.25 89 LEU A CA 1
ATOM 705 C C . LEU A 1 89 ? 8.845 -1.837 -6.391 1.00 94.25 89 LEU A C 1
ATOM 707 O O . LEU A 1 89 ? 8.074 -0.958 -6.762 1.00 94.25 89 LEU A O 1
ATOM 711 N N . TYR A 1 90 ? 8.826 -2.307 -5.142 1.00 94.00 90 TYR A N 1
ATOM 712 C CA . TYR A 1 90 ? 7.899 -1.806 -4.124 1.00 94.00 90 TYR A CA 1
ATOM 713 C C . TYR A 1 90 ? 8.161 -0.341 -3.778 1.00 94.00 90 TYR A C 1
ATOM 715 O O . TYR A 1 90 ? 7.213 0.434 -3.703 1.00 94.00 90 TYR A O 1
ATOM 723 N N . LEU A 1 91 ? 9.427 0.056 -3.608 1.00 94.06 91 LEU A N 1
ATOM 724 C CA . LEU A 1 91 ? 9.807 1.455 -3.383 1.00 94.06 91 LEU A CA 1
ATOM 725 C C . LEU A 1 91 ? 9.372 2.355 -4.545 1.00 94.06 91 LEU A C 1
ATOM 727 O O . LEU A 1 91 ? 8.882 3.459 -4.327 1.00 94.06 91 LEU A O 1
ATOM 731 N N . PHE A 1 92 ? 9.525 1.875 -5.777 1.00 94.69 92 PHE A N 1
ATOM 732 C CA . PHE A 1 92 ? 9.120 2.603 -6.972 1.00 94.69 92 PHE A CA 1
ATOM 733 C C . PHE A 1 92 ? 7.616 2.812 -7.037 1.00 94.69 92 PHE A C 1
ATOM 735 O O . PHE A 1 92 ? 7.161 3.932 -7.241 1.00 94.69 92 PHE A O 1
ATOM 742 N N . ILE A 1 93 ? 6.847 1.743 -6.817 1.00 92.69 93 ILE A N 1
ATOM 743 C CA . ILE A 1 93 ? 5.386 1.809 -6.786 1.00 92.69 93 ILE A CA 1
ATOM 744 C C . ILE A 1 93 ? 4.916 2.721 -5.650 1.00 92.69 93 ILE A C 1
ATOM 746 O O . ILE A 1 93 ? 3.981 3.498 -5.831 1.00 92.69 93 ILE A O 1
ATOM 750 N N . TYR A 1 94 ? 5.577 2.657 -4.495 1.00 92.31 94 TYR A N 1
ATOM 751 C CA . TYR A 1 94 ? 5.293 3.535 -3.372 1.00 92.31 94 TYR A CA 1
ATOM 752 C C . TYR A 1 94 ? 5.451 5.014 -3.750 1.00 92.31 94 TYR A C 1
ATOM 754 O O . TYR A 1 94 ? 4.489 5.767 -3.630 1.00 92.31 94 TYR A O 1
ATOM 762 N N . ILE A 1 95 ? 6.610 5.410 -4.291 1.00 92.81 95 ILE A N 1
ATOM 763 C CA . ILE A 1 95 ? 6.851 6.799 -4.714 1.00 92.81 95 ILE A CA 1
ATOM 764 C C . ILE A 1 95 ? 5.929 7.220 -5.857 1.00 92.81 95 ILE A C 1
ATOM 766 O O . ILE A 1 95 ? 5.447 8.349 -5.863 1.00 92.81 95 ILE A O 1
ATOM 770 N N . LEU A 1 96 ? 5.622 6.314 -6.787 1.00 91.75 96 LEU A N 1
ATOM 771 C CA . LEU A 1 96 ? 4.646 6.571 -7.843 1.00 91.75 96 LEU A CA 1
ATOM 772 C C . LEU A 1 96 ? 3.273 6.915 -7.246 1.00 91.75 96 LEU A C 1
ATOM 774 O O . LEU A 1 96 ? 2.646 7.883 -7.651 1.00 91.75 96 LEU A O 1
ATOM 778 N N . SER A 1 97 ? 2.843 6.175 -6.224 1.00 88.94 97 SER A N 1
ATOM 779 C CA . SER A 1 97 ? 1.567 6.396 -5.521 1.00 88.94 97 SER A CA 1
ATOM 780 C C . SER A 1 97 ? 1.588 7.626 -4.602 1.00 88.94 97 SER A C 1
ATOM 782 O O . SER A 1 97 ? 0.540 8.122 -4.177 1.00 88.94 97 SER A O 1
ATOM 784 N N . SER A 1 98 ? 2.780 8.119 -4.265 1.00 89.00 98 SER A N 1
ATOM 785 C CA . SER A 1 98 ? 2.986 9.362 -3.522 1.00 89.00 98 SER A CA 1
ATOM 786 C C . SER A 1 98 ? 2.994 10.607 -4.416 1.00 89.00 98 SER A C 1
ATOM 788 O O . SER A 1 98 ? 2.837 11.718 -3.898 1.00 89.00 98 SER A O 1
ATOM 790 N N . ASP A 1 99 ? 3.163 10.453 -5.733 1.00 87.19 99 ASP A N 1
ATOM 791 C CA . ASP A 1 99 ? 3.252 11.576 -6.663 1.00 87.19 99 ASP A CA 1
ATOM 792 C C . ASP A 1 99 ? 1.881 12.243 -6.868 1.00 87.19 99 ASP A C 1
ATOM 794 O O . ASP A 1 99 ? 0.951 11.704 -7.474 1.00 87.19 99 ASP A O 1
ATOM 798 N N . THR A 1 100 ? 1.770 13.476 -6.372 1.00 81.94 100 THR A N 1
ATOM 799 C CA . THR A 1 100 ? 0.529 14.259 -6.407 1.00 81.94 100 THR A CA 1
ATOM 800 C C . THR A 1 100 ? 0.131 14.729 -7.803 1.00 81.94 100 THR A C 1
ATOM 802 O O . THR A 1 100 ? -0.998 15.181 -7.994 1.00 81.94 100 THR A O 1
ATOM 805 N N . SER A 1 101 ? 1.026 14.629 -8.791 1.00 80.75 101 SER A N 1
ATOM 806 C CA . SER A 1 101 ? 0.697 14.913 -10.187 1.00 80.75 101 SER A CA 1
ATOM 807 C C . SER A 1 101 ? -0.103 13.801 -10.860 1.00 80.75 101 SER A C 1
ATOM 809 O O . SER A 1 101 ? -0.753 14.074 -11.865 1.00 80.75 101 SER A O 1
ATOM 811 N N . ILE A 1 102 ? -0.098 12.593 -10.288 1.00 77.12 102 ILE A N 1
ATOM 812 C CA . ILE A 1 102 ? -0.894 11.451 -10.751 1.00 77.12 102 ILE A CA 1
ATOM 813 C C . ILE A 1 102 ? -2.249 11.425 -10.042 1.00 77.12 102 ILE A C 1
ATOM 815 O O . ILE A 1 102 ? -3.286 11.241 -10.676 1.00 77.12 102 ILE A O 1
ATOM 819 N N . ASN A 1 103 ? -2.247 11.607 -8.717 1.00 70.44 103 ASN A N 1
ATOM 820 C CA . ASN A 1 103 ? -3.456 11.604 -7.901 1.00 70.44 103 ASN A CA 1
ATOM 821 C C . ASN A 1 103 ? -3.381 12.673 -6.800 1.00 70.44 103 ASN A C 1
ATOM 823 O O . ASN A 1 103 ? -2.434 12.718 -6.018 1.00 70.44 103 ASN A O 1
ATOM 827 N N . SER A 1 104 ? -4.412 13.520 -6.705 1.00 69.69 104 SER A N 1
ATOM 828 C CA . SER A 1 104 ? -4.488 14.588 -5.693 1.00 69.69 104 SER A CA 1
ATOM 829 C C . SER A 1 104 ? -4.607 14.062 -4.251 1.00 69.69 104 SER A C 1
ATOM 831 O O . SER A 1 104 ? -4.255 14.767 -3.290 1.00 69.69 104 SER A O 1
ATOM 833 N N . GLU A 1 105 ? -5.069 12.818 -4.097 1.00 74.69 105 GLU A N 1
ATOM 834 C CA . GLU A 1 105 ? -4.990 12.027 -2.871 1.00 74.69 105 GLU A CA 1
ATOM 835 C C . GLU A 1 105 ? -3.830 11.025 -3.002 1.00 74.69 105 GLU A C 1
ATOM 837 O O . GLU A 1 105 ? -4.001 9.910 -3.489 1.00 74.69 105 GLU A O 1
ATOM 842 N N . SER A 1 106 ? -2.627 11.437 -2.591 1.00 83.12 106 SER A N 1
ATOM 843 C CA . SER A 1 106 ? -1.453 10.561 -2.575 1.00 83.12 106 SER A CA 1
ATOM 844 C C . SER A 1 106 ? -1.439 9.650 -1.347 1.00 83.12 106 SER A C 1
ATOM 846 O O . SER A 1 106 ? -2.024 9.980 -0.307 1.00 83.12 106 SER A O 1
ATOM 848 N N . VAL A 1 107 ? -0.735 8.516 -1.440 1.00 84.12 107 VAL A N 1
ATOM 849 C CA . VAL A 1 107 ? -0.664 7.550 -0.334 1.00 84.12 107 VAL A CA 1
ATOM 850 C C . VAL A 1 107 ? -0.152 8.221 0.943 1.00 84.12 107 VAL A C 1
ATOM 852 O O . VAL A 1 107 ? -0.821 8.159 1.970 1.00 84.12 107 VAL A O 1
ATOM 855 N N . ILE A 1 108 ? 0.958 8.965 0.879 1.00 85.88 108 ILE A N 1
ATOM 856 C CA . ILE A 1 108 ? 1.527 9.657 2.042 1.00 85.88 108 ILE A CA 1
ATOM 857 C C . ILE A 1 108 ? 0.553 10.677 2.646 1.00 85.88 108 ILE A C 1
ATOM 859 O O . ILE A 1 108 ? 0.389 10.709 3.861 1.00 85.88 108 ILE A O 1
ATOM 863 N N . LYS A 1 109 ? -0.166 11.448 1.820 1.00 84.12 109 LYS A N 1
ATOM 864 C CA . LYS A 1 109 ? -1.135 12.444 2.296 1.00 84.12 109 LYS A CA 1
ATOM 865 C C . LYS A 1 109 ? -2.266 11.794 3.090 1.00 84.12 109 LYS A C 1
ATOM 867 O O . LYS A 1 109 ? -2.646 12.324 4.127 1.00 84.12 109 LYS A O 1
ATOM 872 N N . LYS A 1 110 ? -2.767 10.637 2.645 1.00 82.44 110 LYS A N 1
ATOM 873 C CA . LYS A 1 110 ? -3.799 9.883 3.372 1.00 82.44 110 LYS A CA 1
ATOM 874 C C . LYS A 1 110 ? -3.324 9.475 4.769 1.00 82.44 110 LYS A C 1
ATOM 876 O O . LYS A 1 110 ? -4.049 9.671 5.735 1.00 82.44 110 LYS A O 1
ATOM 881 N N . TYR A 1 111 ? -2.091 8.979 4.870 1.00 82.69 111 TYR A N 1
ATOM 882 C CA . TYR A 1 111 ? -1.493 8.609 6.156 1.00 82.69 111 TYR A CA 1
ATOM 883 C C . TYR A 1 111 ? -1.266 9.807 7.080 1.00 82.69 111 TYR A C 1
ATOM 885 O O . TYR A 1 111 ? -1.497 9.693 8.280 1.00 82.69 111 TYR A O 1
ATOM 893 N N . LEU A 1 112 ? -0.817 10.945 6.543 1.00 87.31 112 LEU A N 1
ATOM 894 C CA . LEU A 1 112 ? -0.603 12.148 7.350 1.00 87.31 112 LEU A CA 1
ATOM 895 C C . LEU A 1 112 ? -1.922 12.698 7.902 1.00 87.31 112 LEU A C 1
ATOM 897 O O . LEU A 1 112 ? -1.970 13.028 9.079 1.00 87.31 112 LEU A O 1
ATOM 901 N N . VAL A 1 113 ? -3.004 12.677 7.110 1.00 85.50 113 VAL A N 1
ATOM 902 C CA . VAL A 1 113 ? -4.351 13.049 7.583 1.00 85.50 113 VAL A CA 1
ATOM 903 C C . VAL A 1 113 ? -4.782 12.188 8.773 1.00 85.50 113 VAL A C 1
ATOM 905 O O . VAL A 1 113 ? -5.266 12.726 9.765 1.00 85.50 113 VAL A O 1
ATOM 908 N N . ASP A 1 114 ? -4.560 10.871 8.719 1.00 81.81 114 ASP A N 1
ATOM 909 C CA . ASP A 1 114 ? -4.895 9.983 9.840 1.00 81.81 114 ASP A CA 1
ATOM 910 C C . ASP A 1 114 ? -4.093 10.336 11.114 1.00 81.81 114 ASP A C 1
ATOM 912 O O . ASP A 1 114 ? -4.619 10.260 12.226 1.00 81.81 114 ASP A O 1
ATOM 916 N N . ILE A 1 115 ? -2.823 10.737 10.976 1.00 86.88 115 ILE A N 1
ATOM 917 C CA . ILE A 1 115 ? -1.985 11.164 12.110 1.00 86.88 115 ILE A CA 1
ATOM 918 C C . ILE A 1 115 ? -2.443 12.525 12.648 1.00 86.88 115 ILE A C 1
ATOM 920 O O . ILE A 1 115 ? -2.542 12.688 13.865 1.00 86.88 115 ILE A O 1
ATOM 924 N N . ASP A 1 116 ? -2.747 13.479 11.770 1.00 86.94 116 ASP A N 1
ATOM 925 C CA . ASP A 1 116 ? -3.228 14.811 12.140 1.00 86.94 116 ASP A CA 1
ATOM 926 C C . ASP A 1 116 ? -4.541 14.728 12.929 1.00 86.94 116 ASP A C 1
ATOM 928 O O . ASP A 1 116 ? -4.660 15.339 13.991 1.00 86.94 116 ASP A O 1
ATOM 932 N N . GLU A 1 117 ? -5.488 13.887 12.501 1.00 82.56 117 GLU A N 1
ATOM 933 C CA . GLU A 1 117 ? -6.734 13.646 13.241 1.00 82.56 117 GLU A CA 1
ATOM 934 C C . GLU A 1 117 ? -6.468 13.077 14.648 1.00 82.56 117 GLU A C 1
ATOM 936 O O . GLU A 1 117 ? -7.085 13.501 15.632 1.00 82.56 117 GLU A O 1
ATOM 941 N N . LEU A 1 118 ? -5.515 12.146 14.781 1.00 84.00 118 LEU A N 1
ATOM 942 C CA . LEU A 1 118 ? -5.118 11.605 16.086 1.00 84.00 118 LEU A CA 1
ATOM 943 C C . LEU A 1 118 ? -4.473 12.669 16.982 1.00 84.00 118 LEU A C 1
ATOM 945 O O . LEU A 1 118 ? -4.690 12.650 18.199 1.00 84.00 118 LEU A O 1
ATOM 949 N N . ILE A 1 119 ? -3.688 13.584 16.404 1.00 88.19 119 ILE A N 1
ATOM 950 C CA . ILE A 1 119 ? -3.102 14.727 17.112 1.00 88.19 119 ILE A CA 1
ATOM 951 C C . ILE A 1 119 ? -4.212 15.654 17.604 1.00 88.19 119 ILE A C 1
ATOM 953 O O . ILE A 1 119 ? -4.221 16.007 18.784 1.00 88.19 119 ILE A O 1
ATOM 957 N N . GLU A 1 120 ? -5.151 16.031 16.735 1.00 86.38 120 GLU A N 1
ATOM 958 C CA . GLU A 1 120 ? -6.275 16.904 17.079 1.00 86.38 120 GLU A CA 1
ATOM 959 C C . GLU A 1 120 ? -7.117 16.319 18.216 1.00 86.38 120 GLU A C 1
ATOM 961 O O . GLU A 1 120 ? -7.384 17.006 19.209 1.00 86.38 120 GLU A O 1
ATOM 966 N N . ASP A 1 121 ? -7.483 15.037 18.113 1.00 81.56 121 ASP A N 1
ATOM 967 C CA . ASP A 1 121 ? -8.245 14.339 19.145 1.00 81.56 121 ASP A CA 1
ATOM 968 C C . ASP A 1 121 ? -7.463 14.294 20.474 1.00 81.56 121 ASP A C 1
ATOM 970 O O . ASP A 1 121 ? -8.020 14.626 21.523 1.00 81.56 121 ASP A O 1
ATOM 974 N N . ALA A 1 122 ? -6.164 13.969 20.443 1.00 85.81 122 ALA A N 1
ATOM 975 C CA . ALA A 1 122 ? -5.335 13.893 21.650 1.00 85.81 122 ALA A CA 1
ATOM 976 C C . ALA A 1 122 ? -5.130 15.263 22.314 1.00 85.81 122 ALA A C 1
ATOM 978 O O . ALA A 1 122 ? -5.182 15.377 23.539 1.00 85.81 122 ALA A O 1
ATOM 979 N N . VAL A 1 123 ? -4.932 16.321 21.522 1.00 90.25 123 VAL A N 1
ATOM 980 C CA . VAL A 1 123 ? -4.814 17.700 22.019 1.00 90.25 123 VAL A CA 1
ATOM 981 C C . VAL A 1 123 ? -6.130 18.172 22.630 1.00 90.25 123 VAL A C 1
ATOM 983 O O . VAL A 1 123 ? -6.111 18.826 23.676 1.00 90.25 123 VAL A O 1
ATOM 986 N N . ARG A 1 124 ? -7.271 17.854 22.005 1.00 87.69 124 ARG A N 1
ATOM 987 C CA . ARG A 1 124 ? -8.598 18.171 22.547 1.00 87.69 124 ARG A CA 1
ATOM 988 C C . ARG A 1 124 ? -8.806 17.492 23.898 1.00 87.69 124 ARG A C 1
ATOM 990 O O . ARG A 1 124 ? -9.149 18.177 24.859 1.00 87.69 124 ARG A O 1
ATOM 997 N N . ASP A 1 125 ? -8.545 16.191 23.980 1.00 86.94 125 ASP A N 1
ATOM 998 C CA . ASP A 1 125 ? -8.692 15.423 25.218 1.00 86.94 125 ASP A CA 1
ATOM 999 C C . ASP A 1 125 ? -7.745 15.940 26.311 1.00 86.94 125 ASP A C 1
ATOM 1001 O O . ASP A 1 125 ? -8.153 16.105 27.458 1.00 86.94 125 ASP A O 1
ATOM 1005 N N . TYR A 1 126 ? -6.502 16.288 25.960 1.00 92.12 126 TYR A N 1
ATOM 1006 C CA . TYR A 1 126 ? -5.544 16.862 26.907 1.00 92.12 126 TYR A CA 1
ATOM 1007 C C . TYR A 1 126 ? -6.014 18.212 27.456 1.00 92.12 126 TYR A C 1
ATOM 1009 O O . TYR A 1 126 ? -5.929 18.453 28.659 1.00 92.12 126 TYR A O 1
ATOM 1017 N N . LYS A 1 127 ? -6.540 19.097 26.597 1.00 91.69 127 LYS A N 1
ATOM 1018 C CA . LYS A 1 127 ? -7.115 20.383 27.024 1.00 91.69 127 LYS A CA 1
ATOM 1019 C C . LYS A 1 127 ? -8.310 20.181 27.954 1.00 91.69 127 LYS A C 1
ATOM 1021 O O . LYS A 1 127 ? -8.403 20.882 28.959 1.00 91.69 127 LYS A O 1
ATOM 1026 N N . LEU A 1 128 ? -9.178 19.218 27.639 1.00 89.31 128 LEU A N 1
ATOM 1027 C CA . LEU A 1 128 ? -10.338 18.872 28.454 1.00 89.31 128 LEU A CA 1
ATOM 1028 C C . LEU A 1 128 ? -9.912 18.451 29.865 1.00 89.31 128 LEU A C 1
ATOM 1030 O O . LEU A 1 128 ? -10.272 19.119 30.830 1.00 89.31 128 LEU A O 1
ATOM 1034 N N . ILE A 1 129 ? -9.074 17.421 29.993 1.00 89.75 129 ILE A N 1
ATOM 1035 C CA . ILE A 1 129 ? -8.662 16.905 31.310 1.00 89.75 129 ILE A CA 1
ATOM 1036 C C . ILE A 1 129 ? -7.757 17.881 32.075 1.00 89.75 129 ILE A C 1
ATOM 1038 O O . ILE A 1 129 ? -7.690 17.844 33.300 1.00 89.75 129 ILE A O 1
ATOM 1042 N N . LYS A 1 130 ? -7.054 18.783 31.375 1.00 90.81 130 LYS A N 1
ATOM 1043 C CA . LYS A 1 130 ? -6.280 19.867 31.997 1.00 90.81 130 LYS A CA 1
ATOM 1044 C C . LYS A 1 130 ? -7.176 20.922 32.650 1.00 90.81 130 LYS A C 1
ATOM 1046 O O . LYS A 1 130 ? -6.723 21.581 33.578 1.00 90.81 130 LYS A O 1
ATOM 1051 N N . SER A 1 131 ? -8.410 21.078 32.172 1.00 88.06 131 SER A N 1
ATOM 1052 C CA . SER A 1 131 ? -9.384 22.025 32.727 1.00 88.06 131 SER A CA 1
ATOM 1053 C C . SER A 1 131 ? -10.152 21.493 33.938 1.00 88.06 131 SER A C 1
ATOM 1055 O O . SER A 1 131 ? -10.863 22.259 34.582 1.00 88.06 131 SER A O 1
ATOM 1057 N N . TRP A 1 132 ? -10.043 20.197 34.241 1.00 87.25 132 TRP A N 1
ATOM 1058 C CA . TRP A 1 132 ? -10.755 19.598 35.363 1.00 87.25 132 TRP A CA 1
ATOM 1059 C C . TRP A 1 132 ? -10.141 20.010 36.699 1.00 87.25 132 TRP A C 1
ATOM 1061 O O . TRP A 1 132 ? -8.922 20.002 36.872 1.00 87.25 132 TRP A O 1
ATOM 1071 N N . ASP A 1 133 ? -11.019 20.344 37.636 1.00 72.12 133 ASP A N 1
ATOM 1072 C CA . ASP A 1 133 ? -10.720 20.486 39.053 1.00 72.12 133 ASP A CA 1
ATOM 1073 C C . ASP A 1 133 ? -10.456 19.117 39.707 1.00 72.12 133 ASP A C 1
ATOM 1075 O O . ASP A 1 133 ? -10.792 18.059 39.172 1.00 72.12 133 ASP A O 1
ATOM 1079 N N . GLU A 1 134 ? -9.852 19.141 40.894 1.00 67.25 134 GLU A N 1
ATOM 1080 C CA . GLU A 1 134 ? -9.452 17.950 41.660 1.00 67.25 134 GLU A CA 1
ATOM 1081 C C . GLU A 1 134 ? -10.639 17.167 42.264 1.00 67.25 134 GLU A C 1
ATOM 1083 O O . GLU A 1 134 ? -10.437 16.196 42.993 1.00 67.25 134 GLU A O 1
ATOM 1088 N N . ASN A 1 135 ? -11.885 17.560 41.960 1.00 70.25 135 ASN A N 1
ATOM 1089 C CA . ASN A 1 135 ? -13.095 16.915 42.467 1.00 70.25 135 ASN A CA 1
ATOM 1090 C C . ASN A 1 135 ? -13.665 15.896 41.458 1.00 70.25 135 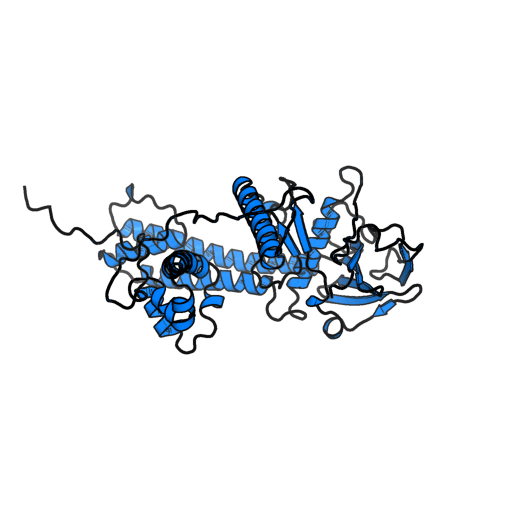ASN A C 1
ATOM 1092 O O . ASN A 1 135 ? -14.175 16.282 40.396 1.00 70.25 135 ASN A O 1
ATOM 1096 N N . PRO A 1 136 ? -13.644 14.588 41.781 1.00 70.50 136 PRO A N 1
ATOM 1097 C CA . PRO A 1 136 ? -14.171 13.560 40.896 1.00 70.50 136 PRO A CA 1
ATOM 1098 C C . PRO A 1 136 ? -15.700 13.547 40.896 1.00 70.50 136 PRO A C 1
ATOM 1100 O O . PRO A 1 136 ? -16.325 13.218 41.904 1.00 70.50 136 PRO A O 1
ATOM 1103 N N . SER A 1 137 ? -16.306 13.807 39.737 1.00 76.38 137 SER A N 1
ATOM 1104 C CA . SER A 1 137 ? -17.664 13.332 39.458 1.00 76.38 137 SER A CA 1
ATOM 1105 C C . SER A 1 137 ? -17.595 11.943 38.800 1.00 76.38 137 SER A C 1
ATOM 1107 O O . SER A 1 137 ? -16.616 11.654 38.099 1.00 76.38 137 SER A O 1
ATOM 1109 N N . PRO A 1 138 ? -18.601 11.067 38.986 1.00 71.50 138 PRO A N 1
ATOM 1110 C CA . PRO A 1 138 ? -18.646 9.762 38.321 1.00 71.50 138 PRO A CA 1
ATOM 1111 C C . PRO A 1 138 ? -18.477 9.850 36.796 1.00 71.50 138 PRO A C 1
ATOM 1113 O O . PRO A 1 138 ? -17.814 9.005 36.196 1.00 71.50 138 PRO A O 1
ATOM 1116 N N . GLU A 1 139 ? -19.013 10.899 36.170 1.00 74.94 139 GLU A N 1
ATOM 1117 C CA . GLU A 1 139 ? -18.910 11.143 34.729 1.00 74.94 139 GLU A CA 1
ATOM 1118 C C . GLU A 1 139 ? -17.460 11.397 34.299 1.00 74.94 139 GLU A C 1
ATOM 1120 O O . GLU A 1 139 ? -16.998 10.790 33.334 1.00 74.94 139 GLU A O 1
ATOM 1125 N N . LYS A 1 140 ? -16.712 12.219 35.050 1.00 78.81 140 LYS A N 1
ATOM 1126 C CA . LYS A 1 140 ? -15.291 12.493 34.774 1.00 78.81 140 LYS A CA 1
ATOM 1127 C C . LYS A 1 140 ? -14.430 11.242 34.903 1.00 78.81 140 LYS A C 1
ATOM 1129 O O . LYS A 1 140 ? -13.514 11.037 34.112 1.00 78.81 140 LYS A O 1
ATOM 1134 N N . VAL A 1 141 ? -14.716 10.385 35.885 1.00 76.62 141 VAL A N 1
ATOM 1135 C CA . VAL A 1 141 ? -13.989 9.116 36.068 1.00 76.62 141 VAL A CA 1
ATOM 1136 C C . VAL A 1 141 ? -14.191 8.194 34.862 1.00 76.62 141 VAL A C 1
ATOM 1138 O O . VAL A 1 141 ? -13.228 7.598 34.373 1.00 76.62 141 VAL A O 1
ATOM 1141 N N . ILE A 1 142 ? -15.429 8.094 34.367 1.00 73.44 142 ILE A N 1
ATOM 1142 C CA . ILE A 1 142 ? -15.763 7.304 33.175 1.00 73.44 142 ILE A CA 1
ATOM 1143 C C . ILE A 1 142 ? -15.047 7.882 31.951 1.00 73.44 142 ILE A C 1
ATOM 1145 O O . ILE A 1 142 ? -14.290 7.168 31.298 1.00 73.44 142 ILE A O 1
ATOM 1149 N N . GLU A 1 143 ? -15.186 9.185 31.704 1.00 78.62 143 GLU A N 1
ATOM 1150 C CA . GLU A 1 143 ? -14.567 9.846 30.554 1.00 78.62 143 GLU A CA 1
ATOM 1151 C C . GLU A 1 143 ? -13.034 9.702 30.550 1.00 78.62 143 GLU A C 1
ATOM 1153 O O . GLU A 1 143 ? -12.433 9.416 29.512 1.00 78.62 143 GLU A O 1
ATOM 1158 N N . LEU A 1 144 ? -12.389 9.793 31.716 1.00 81.69 144 LEU A N 1
ATOM 1159 C CA . LEU A 1 144 ? -10.947 9.581 31.859 1.00 81.69 144 LEU A CA 1
ATOM 1160 C C . LEU A 1 144 ? -10.530 8.135 31.557 1.00 81.69 144 LEU A C 1
ATOM 1162 O O . LEU A 1 144 ? -9.509 7.905 30.904 1.00 81.69 144 LEU A O 1
ATOM 1166 N N . SER A 1 145 ? -11.335 7.157 31.994 1.00 75.62 145 SER A N 1
ATOM 1167 C CA . SER A 1 145 ? -11.159 5.742 31.637 1.00 75.62 145 SER A CA 1
ATOM 1168 C C . SER A 1 145 ? -11.243 5.540 30.127 1.00 75.62 145 SER A C 1
ATOM 1170 O O . SER A 1 145 ? -10.459 4.784 29.549 1.00 75.62 145 SER A O 1
ATOM 1172 N N . ASP A 1 146 ? -12.158 6.242 29.473 1.00 74.31 146 ASP A N 1
ATOM 1173 C CA . ASP A 1 146 ? -12.383 6.098 28.042 1.00 74.31 146 ASP A CA 1
ATOM 1174 C C . ASP A 1 146 ? -11.279 6.745 27.216 1.00 74.31 146 ASP A C 1
ATOM 1176 O O . ASP A 1 146 ? -10.852 6.165 26.216 1.00 74.31 146 ASP A O 1
ATOM 1180 N N . ILE A 1 147 ? -10.754 7.889 27.662 1.00 77.19 147 ILE A N 1
ATOM 1181 C CA . ILE A 1 147 ? -9.541 8.494 27.101 1.00 77.19 147 ILE A CA 1
ATOM 1182 C C . ILE A 1 147 ? -8.368 7.517 27.237 1.00 77.19 147 ILE A C 1
ATOM 1184 O O . ILE A 1 147 ? -7.704 7.218 26.245 1.00 77.19 147 ILE A O 1
ATOM 1188 N N . ALA A 1 148 ? -8.140 6.950 28.426 1.00 77.44 148 ALA A N 1
ATOM 1189 C CA . ALA A 1 148 ? -7.058 5.989 28.638 1.00 77.44 148 ALA A CA 1
ATOM 1190 C C . ALA A 1 148 ? -7.162 4.773 27.699 1.00 77.44 148 ALA A C 1
ATOM 1192 O O . ALA A 1 148 ? -6.185 4.410 27.044 1.00 77.44 148 ALA A O 1
ATOM 1193 N N . LYS A 1 149 ? -8.360 4.189 27.559 1.00 73.56 149 LYS A N 1
ATOM 1194 C CA . LYS A 1 149 ? -8.614 3.067 26.638 1.00 73.56 149 LYS A CA 1
ATOM 1195 C C . LYS A 1 149 ? -8.440 3.455 25.170 1.00 73.56 149 LYS A C 1
ATOM 1197 O O . LYS A 1 149 ? -7.921 2.661 24.389 1.00 73.56 149 LYS A O 1
ATOM 1202 N N . ARG A 1 150 ? -8.880 4.654 24.770 1.00 77.44 150 ARG A N 1
ATOM 1203 C CA . ARG A 1 150 ? -8.796 5.149 23.382 1.00 77.44 150 ARG A CA 1
ATOM 1204 C C . ARG A 1 150 ? -7.358 5.149 22.874 1.00 77.44 150 ARG A C 1
ATOM 1206 O O . ARG A 1 150 ? -7.119 4.747 21.735 1.00 77.44 150 ARG A O 1
ATOM 1213 N N . TYR A 1 151 ? -6.424 5.557 23.728 1.00 79.69 151 TYR A N 1
ATOM 1214 C CA . TYR A 1 151 ? -4.995 5.620 23.418 1.00 79.69 151 TYR A CA 1
ATOM 1215 C C . TYR A 1 151 ? -4.204 4.388 23.869 1.00 79.69 151 TYR A C 1
ATOM 1217 O O . TYR A 1 151 ? -2.977 4.409 23.785 1.00 79.69 151 TYR A O 1
ATOM 1225 N N . ASP A 1 152 ? -4.897 3.326 24.294 1.00 78.50 152 ASP A N 1
ATOM 1226 C CA . ASP A 1 152 ? -4.305 2.059 24.737 1.00 78.50 152 ASP A CA 1
ATOM 1227 C C . ASP A 1 152 ? -3.268 2.249 25.856 1.00 78.50 152 ASP A C 1
ATOM 1229 O O . ASP A 1 152 ? -2.183 1.666 25.866 1.00 78.50 152 ASP A O 1
ATOM 1233 N N . PHE A 1 153 ? -3.571 3.143 26.800 1.00 83.62 153 PHE A N 1
ATOM 1234 C CA . PHE A 1 153 ? -2.720 3.343 27.958 1.00 83.62 153 PHE A CA 1
ATOM 1235 C C . PHE A 1 153 ? -2.910 2.187 28.929 1.00 83.62 153 PHE A C 1
ATOM 1237 O O . PHE A 1 153 ? -3.957 2.059 29.560 1.00 83.62 153 PHE A O 1
ATOM 1244 N N . ASP A 1 154 ? -1.856 1.392 29.087 1.00 78.31 154 ASP A N 1
ATOM 1245 C CA . ASP A 1 154 ? -1.778 0.396 30.148 1.00 78.31 154 ASP A CA 1
ATOM 1246 C C . ASP A 1 154 ? -1.716 1.117 31.502 1.00 78.31 154 ASP A C 1
ATOM 1248 O O . ASP A 1 154 ? -0.690 1.703 31.870 1.00 78.31 154 ASP A O 1
ATOM 1252 N N . ILE A 1 155 ? -2.863 1.223 32.167 1.00 71.06 155 ILE A N 1
ATOM 1253 C CA . ILE A 1 155 ? -3.010 1.852 33.477 1.00 71.06 155 ILE A CA 1
ATOM 1254 C C . ILE A 1 155 ? -3.689 0.829 34.373 1.00 71.06 155 ILE A C 1
ATOM 1256 O O . ILE A 1 155 ? -4.858 0.480 34.183 1.00 71.06 155 ILE A O 1
ATOM 1260 N N . GLU A 1 156 ? -2.946 0.337 35.356 1.00 60.75 156 GLU A N 1
ATOM 1261 C CA . GLU A 1 156 ? -3.482 -0.582 36.344 1.00 60.75 156 GLU A CA 1
ATOM 1262 C C . GLU A 1 156 ? -4.513 0.143 37.220 1.00 60.75 156 GLU A C 1
ATOM 1264 O O . GLU A 1 156 ? -4.189 0.950 38.085 1.00 60.75 156 GLU A O 1
ATOM 1269 N N . PHE A 1 157 ? -5.792 -0.190 37.046 1.00 54.53 157 PHE A N 1
ATOM 1270 C CA . PHE A 1 157 ? -6.873 0.345 37.885 1.00 54.53 157 PHE A CA 1
ATOM 1271 C C . PHE A 1 157 ? -6.738 -0.033 39.371 1.00 54.53 157 PHE A C 1
ATOM 1273 O O . PHE A 1 157 ? -7.389 0.568 40.220 1.00 54.53 157 PHE A O 1
ATOM 1280 N N . ARG A 1 158 ? -5.906 -1.030 39.707 1.00 49.53 158 ARG A N 1
ATOM 1281 C CA . ARG A 1 158 ? -5.696 -1.493 41.089 1.00 49.53 158 ARG A CA 1
ATOM 1282 C C . ARG A 1 158 ? -4.786 -0.580 41.913 1.00 49.53 158 ARG A C 1
ATOM 1284 O O . ARG A 1 158 ? -4.850 -0.652 43.136 1.00 49.53 158 ARG A O 1
ATOM 1291 N N . THR A 1 159 ? -3.975 0.264 41.277 1.00 44.69 159 THR A N 1
ATOM 1292 C CA . THR A 1 159 ? -3.025 1.155 41.962 1.00 44.69 159 THR A CA 1
ATOM 1293 C C . THR A 1 159 ? -3.589 2.541 42.244 1.00 44.69 159 THR A C 1
ATOM 1295 O O . THR A 1 159 ? -3.048 3.229 43.101 1.00 44.69 159 THR A O 1
ATOM 1298 N N . VAL A 1 160 ? -4.698 2.940 41.611 1.00 50.12 160 VAL A N 1
ATOM 1299 C CA . VAL A 1 160 ? -5.242 4.288 41.788 1.00 50.12 160 VAL A CA 1
ATOM 1300 C C . VAL A 1 160 ? -6.466 4.290 42.701 1.00 50.12 160 VAL A C 1
ATOM 1302 O O . VAL A 1 160 ? -7.606 4.169 42.257 1.00 50.12 160 VAL A O 1
ATOM 1305 N N . ARG A 1 161 ? -6.233 4.458 44.007 1.00 55.28 161 ARG A N 1
ATOM 1306 C CA . ARG A 1 161 ? -7.304 4.742 44.984 1.00 55.28 161 ARG A CA 1
ATOM 1307 C C . ARG A 1 161 ? -7.768 6.207 44.943 1.00 55.28 161 ARG A C 1
ATOM 1309 O O . ARG A 1 161 ? -8.761 6.538 45.581 1.00 55.28 161 ARG A O 1
ATOM 1316 N N . ILE A 1 162 ? -7.066 7.071 44.201 1.00 71.75 162 ILE A N 1
ATOM 1317 C CA . ILE A 1 162 ? -7.218 8.532 44.225 1.00 71.75 162 ILE A CA 1
ATOM 1318 C C . ILE A 1 162 ? -7.350 9.067 42.792 1.00 71.75 162 ILE A C 1
ATOM 1320 O O . ILE A 1 162 ? -6.403 9.015 42.015 1.00 71.75 162 ILE A O 1
ATOM 1324 N N . PHE A 1 163 ? -8.507 9.634 42.440 1.00 78.06 163 PHE A N 1
ATOM 1325 C CA . PHE A 1 163 ? -8.779 10.189 41.101 1.00 78.06 163 PHE A CA 1
ATOM 1326 C C . PHE A 1 163 ? -7.668 11.107 40.567 1.00 78.06 163 PHE A C 1
ATOM 1328 O O . PHE A 1 163 ? -7.307 11.008 39.396 1.00 78.06 163 PHE A O 1
ATOM 1335 N N . ASN A 1 164 ? -7.085 11.944 41.427 1.00 81.19 164 ASN A N 1
ATOM 1336 C CA . ASN A 1 164 ? -6.019 12.872 41.048 1.00 81.19 164 ASN A CA 1
ATOM 1337 C C . ASN A 1 164 ? -4.769 12.156 40.517 1.00 81.19 164 ASN A C 1
ATOM 1339 O O . ASN A 1 164 ? -4.182 12.601 39.535 1.00 81.19 164 ASN A O 1
ATOM 1343 N N . GLU A 1 165 ? -4.394 11.011 41.091 1.00 83.50 165 GLU A N 1
ATOM 1344 C CA . GLU A 1 165 ? -3.265 10.221 40.586 1.00 83.50 165 GLU A CA 1
ATOM 1345 C C . GLU A 1 165 ? -3.568 9.652 39.196 1.00 83.50 165 GLU A C 1
ATOM 1347 O O . GLU A 1 165 ? -2.699 9.642 38.325 1.00 83.50 165 GLU A O 1
ATOM 1352 N N . PHE A 1 166 ? -4.812 9.219 38.958 1.00 84.31 166 PHE A N 1
ATOM 1353 C CA . PHE A 1 166 ? -5.231 8.694 37.657 1.00 84.31 166 PHE A CA 1
ATOM 1354 C C . PHE A 1 166 ? -5.214 9.809 36.613 1.00 84.31 166 PHE A C 1
ATOM 1356 O O . PHE A 1 166 ? -4.673 9.637 35.520 1.00 84.31 166 PHE A O 1
ATOM 1363 N N . LEU A 1 167 ? -5.754 10.972 36.979 1.00 87.81 167 LEU A N 1
ATOM 1364 C CA . LEU A 1 167 ? -5.786 12.162 36.144 1.00 87.81 167 LEU A CA 1
ATOM 1365 C C . LEU A 1 167 ? -4.375 12.595 35.732 1.00 87.81 167 LEU A C 1
ATOM 1367 O O . LEU A 1 167 ? -4.128 12.801 34.543 1.00 87.81 167 LEU A O 1
ATOM 1371 N N . GLU A 1 168 ? -3.434 12.676 36.674 1.00 89.06 168 GLU A N 1
ATOM 1372 C CA . GLU A 1 168 ? -2.048 13.057 36.381 1.00 89.06 168 GLU A CA 1
ATOM 1373 C C . GLU A 1 168 ? -1.307 12.008 35.540 1.00 89.06 168 GLU A C 1
ATOM 1375 O O . GLU A 1 168 ? -0.590 12.361 34.596 1.00 89.06 168 GLU A O 1
ATOM 1380 N N . GLN A 1 169 ? -1.532 10.713 35.789 1.00 89.31 169 GLN A N 1
ATOM 1381 C CA . GLN A 1 169 ? -0.978 9.652 34.944 1.00 89.31 169 GLN A CA 1
ATOM 1382 C C . GLN A 1 169 ? -1.485 9.748 33.500 1.00 89.31 169 GLN A C 1
ATOM 1384 O O . GLN A 1 169 ? -0.684 9.685 32.560 1.00 89.31 169 GLN A O 1
ATOM 1389 N N . VAL A 1 170 ? -2.793 9.944 33.303 1.00 89.88 170 VAL A N 1
ATOM 1390 C CA . VAL A 1 170 ? -3.383 10.089 31.965 1.00 89.88 170 VAL A CA 1
ATOM 1391 C C . VAL A 1 170 ? -2.893 11.368 31.290 1.00 89.88 170 VAL A C 1
ATOM 1393 O O . VAL A 1 170 ? -2.479 11.301 30.134 1.00 89.88 170 VAL A O 1
ATOM 1396 N N . LYS A 1 171 ? -2.842 12.511 31.992 1.00 92.56 171 LYS A N 1
ATOM 1397 C CA . LYS A 1 171 ? -2.268 13.767 31.467 1.00 92.56 171 LYS A CA 1
ATOM 1398 C C . LYS A 1 171 ? -0.836 13.568 30.978 1.00 92.56 171 LYS A C 1
ATOM 1400 O O . LYS A 1 171 ? -0.504 13.993 29.871 1.00 92.56 171 LYS A O 1
ATOM 1405 N N . SER A 1 172 ? 0.002 12.914 31.781 1.00 93.19 172 SER A N 1
ATOM 1406 C CA . SER A 1 172 ? 1.402 12.647 31.444 1.00 93.19 172 SER A CA 1
ATOM 1407 C C . SER A 1 172 ? 1.531 11.738 30.217 1.00 93.19 172 SER A C 1
ATOM 1409 O O . SER A 1 172 ? 2.202 12.098 29.243 1.00 93.19 172 SER A O 1
ATOM 1411 N N . LYS A 1 173 ? 0.827 10.595 30.203 1.00 94.44 173 LYS A N 1
ATOM 1412 C CA . LYS A 1 173 ? 0.832 9.661 29.063 1.00 94.44 173 LYS A CA 1
ATOM 1413 C C . LYS A 1 173 ? 0.288 10.306 27.789 1.00 94.44 173 LYS A C 1
ATOM 1415 O O . LYS A 1 173 ? 0.881 10.132 26.725 1.00 94.44 173 LYS A O 1
ATOM 1420 N N . LEU A 1 174 ? -0.774 11.102 27.892 1.00 93.88 174 LEU A N 1
ATOM 1421 C CA . LEU A 1 174 ? -1.371 11.800 26.757 1.00 93.88 174 LEU A CA 1
ATOM 1422 C C . LEU A 1 174 ? -0.450 12.888 26.198 1.00 93.88 174 LEU A C 1
ATOM 1424 O O . LEU A 1 174 ? -0.253 12.949 24.988 1.00 93.88 174 LEU A O 1
ATOM 1428 N N . ASN A 1 175 ? 0.198 13.680 27.054 1.00 95.94 175 ASN A N 1
ATOM 1429 C CA . ASN A 1 175 ? 1.201 14.655 26.620 1.00 95.94 175 ASN A CA 1
ATOM 1430 C C . ASN A 1 175 ? 2.371 13.981 25.881 1.00 95.94 175 ASN A C 1
ATOM 1432 O O . ASN A 1 175 ? 2.806 14.450 24.829 1.00 95.94 175 ASN A O 1
ATOM 1436 N N . ASN A 1 176 ? 2.857 12.845 26.390 1.00 95.69 176 ASN A N 1
ATOM 1437 C CA . ASN A 1 176 ? 3.891 12.061 25.712 1.00 95.69 176 ASN A CA 1
ATOM 1438 C C . ASN A 1 176 ? 3.395 11.485 24.379 1.00 95.69 176 ASN A C 1
ATOM 1440 O O . ASN A 1 176 ? 4.131 11.518 23.392 1.00 95.69 176 ASN A O 1
ATOM 1444 N N . LYS A 1 177 ? 2.140 11.022 24.314 1.00 93.75 177 LYS A N 1
ATOM 1445 C CA . LYS A 1 177 ? 1.521 10.542 23.073 1.00 93.75 177 LYS A CA 1
ATOM 1446 C C . LYS A 1 177 ? 1.416 11.648 22.023 1.00 93.75 177 LYS A C 1
ATOM 1448 O O . LYS A 1 177 ? 1.755 11.395 20.873 1.00 93.75 177 LYS A O 1
ATOM 1453 N N . ILE A 1 178 ? 1.030 12.866 22.405 1.00 95.50 178 ILE A N 1
ATOM 1454 C CA . ILE A 1 178 ? 0.988 14.027 21.499 1.00 95.50 178 ILE A CA 1
ATOM 1455 C C . ILE A 1 178 ? 2.382 14.308 20.924 1.00 95.50 178 ILE A C 1
ATOM 1457 O O . ILE A 1 178 ? 2.533 14.424 19.710 1.00 95.50 178 ILE A O 1
ATOM 1461 N N . LYS A 1 179 ? 3.418 14.364 21.774 1.00 96.94 179 LYS A N 1
ATOM 1462 C CA . LYS A 1 179 ? 4.809 14.558 21.321 1.00 96.94 179 LYS A CA 1
ATOM 1463 C C . LYS A 1 179 ? 5.247 13.466 20.344 1.00 96.94 179 LYS A C 1
ATOM 1465 O O . LYS A 1 179 ? 5.862 13.777 19.329 1.00 96.94 179 LYS A O 1
ATOM 1470 N N . TYR A 1 180 ? 4.909 12.211 20.642 1.00 95.12 180 TYR A N 1
ATOM 1471 C CA . TYR A 1 180 ? 5.189 11.079 19.765 1.00 95.12 180 TYR A CA 1
ATOM 1472 C C . TYR A 1 180 ? 4.502 11.226 18.404 1.00 95.12 180 TYR A C 1
ATOM 1474 O O . TYR A 1 180 ? 5.160 11.041 17.390 1.00 95.12 180 TYR A O 1
ATOM 1482 N N . LEU A 1 181 ? 3.219 11.599 18.367 1.00 92.62 181 LEU A N 1
ATOM 1483 C CA . LEU A 1 181 ? 2.474 11.757 17.114 1.00 92.62 181 LEU A CA 1
ATOM 1484 C C . LEU A 1 181 ? 3.052 12.880 16.234 1.00 92.62 181 LEU A C 1
ATOM 1486 O O . LEU A 1 181 ? 3.213 12.691 15.033 1.00 92.62 181 LEU A O 1
ATOM 1490 N N . TYR A 1 182 ? 3.445 14.019 16.817 1.00 95.69 182 TYR A N 1
ATOM 1491 C CA . TYR A 1 182 ? 4.126 15.083 16.064 1.00 95.69 182 TYR A CA 1
ATOM 1492 C C . TYR A 1 182 ? 5.496 14.652 15.525 1.00 95.69 182 TYR A C 1
ATOM 1494 O O . TYR A 1 182 ? 5.876 15.040 14.418 1.00 95.69 182 TYR A O 1
ATOM 1502 N N . ALA A 1 183 ? 6.257 13.883 16.311 1.00 94.69 183 ALA A N 1
ATOM 1503 C CA . ALA A 1 183 ? 7.524 13.318 15.857 1.00 94.69 183 ALA A CA 1
ATOM 1504 C C . ALA A 1 183 ? 7.290 12.324 14.711 1.00 94.69 183 ALA A C 1
ATOM 1506 O O . ALA A 1 183 ? 7.920 12.445 13.668 1.00 94.69 183 ALA A O 1
ATOM 1507 N N . GLU A 1 184 ? 6.312 11.429 14.861 1.00 91.12 184 GLU A N 1
ATOM 1508 C CA . GLU A 1 184 ? 5.908 10.461 13.843 1.00 91.12 184 GLU A CA 1
ATOM 1509 C C . GLU A 1 184 ? 5.506 11.146 12.531 1.00 91.12 184 GLU A C 1
ATOM 1511 O O . GLU A 1 184 ? 6.032 10.786 11.483 1.00 91.12 184 GLU A O 1
ATOM 1516 N N . HIS A 1 185 ? 4.664 12.182 12.581 1.00 93.06 185 HIS A N 1
ATOM 1517 C CA . HIS A 1 185 ? 4.292 12.964 11.398 1.00 93.06 185 HIS A CA 1
ATOM 1518 C C . HIS A 1 185 ? 5.527 13.529 10.670 1.00 93.06 185 HIS A C 1
ATOM 1520 O O . HIS A 1 185 ? 5.643 13.457 9.445 1.00 93.06 185 HIS A O 1
ATOM 1526 N N . ARG A 1 186 ? 6.480 14.103 11.417 1.00 94.12 186 ARG A N 1
ATOM 1527 C CA . ARG A 1 186 ? 7.719 14.657 10.850 1.00 94.12 186 ARG A CA 1
ATOM 1528 C C . ARG A 1 186 ? 8.611 13.570 10.251 1.00 94.12 186 ARG A C 1
ATOM 1530 O O . ARG A 1 186 ? 9.172 13.769 9.175 1.00 94.12 186 ARG A O 1
ATOM 1537 N N . ASP A 1 187 ? 8.747 12.444 10.938 1.00 91.88 187 ASP A N 1
ATOM 1538 C CA . ASP A 1 187 ? 9.580 11.327 10.504 1.00 91.88 187 ASP A CA 1
ATOM 1539 C C . ASP A 1 187 ? 9.043 10.692 9.217 1.00 91.88 187 ASP A C 1
ATOM 1541 O O . ASP A 1 187 ? 9.832 10.341 8.341 1.00 91.88 187 ASP A O 1
ATOM 1545 N N . GLU A 1 188 ? 7.718 10.613 9.053 1.00 91.00 188 GLU A N 1
ATOM 1546 C CA . GLU A 1 188 ? 7.078 10.154 7.814 1.00 91.00 188 GLU A CA 1
ATOM 1547 C C . GLU A 1 188 ? 7.420 11.057 6.620 1.00 91.00 188 GLU A C 1
ATOM 1549 O O . GLU A 1 188 ? 7.813 10.558 5.565 1.00 91.00 188 GLU A O 1
ATOM 1554 N N . LEU A 1 189 ? 7.354 12.383 6.791 1.00 91.81 189 LEU A N 1
ATOM 1555 C CA . LEU A 1 189 ? 7.752 13.341 5.752 1.00 91.81 189 LEU A CA 1
ATOM 1556 C C . LEU A 1 189 ? 9.244 13.238 5.403 1.00 91.81 189 LEU A C 1
ATOM 1558 O O . LEU A 1 189 ? 9.614 13.249 4.230 1.00 91.81 189 LEU A O 1
ATOM 1562 N N . ASN A 1 190 ? 10.106 13.109 6.413 1.00 93.19 190 ASN A N 1
ATOM 1563 C CA . ASN A 1 190 ? 11.547 12.966 6.209 1.00 93.19 190 ASN A CA 1
ATOM 1564 C C . ASN A 1 190 ? 11.898 11.650 5.497 1.00 93.19 190 ASN A C 1
ATOM 1566 O O . ASN A 1 190 ? 12.778 11.624 4.634 1.00 93.19 190 ASN A O 1
ATOM 1570 N N . ALA A 1 191 ? 11.223 10.554 5.855 1.00 91.44 191 ALA A N 1
ATOM 1571 C CA . ALA A 1 191 ? 11.408 9.257 5.217 1.00 91.44 191 ALA A CA 1
ATOM 1572 C C . ALA A 1 191 ? 10.977 9.299 3.746 1.00 91.44 191 ALA A C 1
ATOM 1574 O O . ALA A 1 191 ? 11.716 8.815 2.888 1.00 91.44 191 ALA A O 1
ATOM 1575 N N . GLU A 1 192 ? 9.834 9.924 3.453 1.00 92.19 192 GLU A N 1
ATOM 1576 C CA . GLU A 1 192 ? 9.358 10.139 2.086 1.00 92.19 192 GLU A CA 1
ATOM 1577 C C . GLU A 1 192 ? 10.383 10.896 1.246 1.00 92.19 192 GLU A C 1
ATOM 1579 O O . GLU A 1 192 ? 10.781 10.449 0.171 1.00 92.19 192 GLU A O 1
ATOM 1584 N N . GLU A 1 193 ? 10.874 12.012 1.778 1.00 92.44 193 GLU A N 1
ATOM 1585 C CA . GLU A 1 193 ? 11.858 12.863 1.120 1.00 92.44 193 GLU A CA 1
ATOM 1586 C C . GLU A 1 193 ? 13.180 12.122 0.861 1.00 92.44 193 GLU A C 1
ATOM 1588 O O . GLU A 1 193 ? 13.784 12.255 -0.213 1.00 92.44 193 GLU A O 1
ATOM 1593 N N . LYS A 1 194 ? 13.633 11.297 1.817 1.00 93.69 194 LYS A N 1
ATOM 1594 C CA . LYS A 1 194 ? 14.824 10.453 1.643 1.00 93.69 194 LYS A CA 1
ATOM 1595 C C . LYS A 1 194 ? 14.630 9.471 0.485 1.00 93.69 194 LYS A C 1
ATOM 1597 O O . LYS A 1 194 ? 15.529 9.321 -0.343 1.00 93.69 194 LYS A O 1
ATOM 1602 N N . ILE A 1 195 ? 13.465 8.828 0.395 1.00 94.69 195 ILE A N 1
ATOM 1603 C CA . ILE A 1 195 ? 13.170 7.887 -0.691 1.00 94.69 195 ILE A CA 1
ATOM 1604 C C . ILE A 1 195 ? 13.052 8.634 -2.026 1.00 94.69 195 ILE A C 1
ATOM 1606 O O . ILE A 1 195 ? 13.740 8.271 -2.976 1.00 94.69 195 ILE A O 1
ATOM 1610 N N . ALA A 1 196 ? 12.275 9.715 -2.103 1.00 93.50 196 ALA A N 1
ATOM 1611 C CA . ALA A 1 196 ? 12.073 10.486 -3.332 1.00 93.50 196 ALA A CA 1
ATOM 1612 C C . ALA A 1 196 ? 13.375 11.104 -3.882 1.00 93.50 196 ALA A C 1
ATOM 1614 O O . ALA A 1 196 ? 13.549 11.267 -5.090 1.00 93.50 196 ALA A O 1
ATOM 1615 N N . SER A 1 197 ? 14.323 11.462 -3.015 1.00 94.19 197 SER A N 1
ATOM 1616 C CA . SER A 1 197 ? 15.611 12.022 -3.444 1.00 94.19 197 SER A CA 1
ATOM 1617 C C . SER A 1 197 ? 16.666 10.964 -3.789 1.00 94.19 197 SER A C 1
ATOM 1619 O O . SER A 1 197 ? 17.442 11.167 -4.732 1.00 94.19 197 SER A O 1
ATOM 1621 N N . GLY A 1 198 ? 16.708 9.850 -3.050 1.00 95.38 198 GLY A N 1
ATOM 1622 C CA . GLY A 1 198 ? 17.734 8.817 -3.204 1.00 95.38 198 GLY A CA 1
ATOM 1623 C C . GLY A 1 198 ? 17.357 7.662 -4.142 1.00 95.38 198 GLY A C 1
ATOM 1624 O O . GLY A 1 198 ? 18.247 7.060 -4.750 1.00 95.38 198 GLY A O 1
ATOM 1625 N N . LEU A 1 199 ? 16.065 7.355 -4.309 1.00 96.38 199 LEU A N 1
ATOM 1626 C CA . LEU A 1 199 ? 15.602 6.309 -5.222 1.00 96.38 199 LEU A CA 1
ATOM 1627 C C . LEU A 1 199 ? 15.720 6.790 -6.666 1.00 96.38 199 LEU A C 1
ATOM 1629 O O . LEU A 1 199 ? 15.035 7.724 -7.084 1.00 96.38 199 LEU A O 1
ATOM 1633 N N . LYS A 1 200 ? 16.559 6.116 -7.454 1.00 95.81 200 LYS A N 1
ATOM 1634 C CA . LYS A 1 200 ? 16.714 6.405 -8.881 1.00 95.81 200 LYS A CA 1
ATOM 1635 C C . LYS A 1 200 ? 16.682 5.116 -9.665 1.00 95.81 200 LYS A C 1
ATOM 1637 O O . LYS A 1 200 ? 17.592 4.297 -9.556 1.00 95.81 200 LYS A O 1
ATOM 1642 N N . MET A 1 201 ? 15.637 4.921 -10.447 1.00 95.75 201 MET A N 1
ATOM 1643 C CA . MET A 1 201 ? 15.467 3.691 -11.207 1.00 95.75 201 MET A CA 1
ATOM 1644 C C . MET A 1 201 ? 14.571 3.900 -12.416 1.00 95.75 201 MET A C 1
ATOM 1646 O O . MET A 1 201 ? 13.781 4.840 -12.462 1.00 95.75 201 MET A O 1
ATOM 1650 N N . SER A 1 202 ? 14.709 2.989 -13.368 1.00 95.25 202 SER A N 1
ATOM 1651 C CA . SER A 1 202 ? 13.855 2.851 -14.537 1.00 95.25 202 SER A CA 1
ATOM 1652 C C . SER A 1 202 ? 13.149 1.494 -14.484 1.00 95.25 202 SER A C 1
ATOM 1654 O O . SER A 1 202 ? 13.758 0.471 -14.138 1.00 95.25 202 SER A O 1
ATOM 1656 N N . LEU A 1 203 ? 11.848 1.512 -14.765 1.00 95.38 203 LEU A N 1
ATOM 1657 C CA . LEU A 1 203 ? 10.995 0.345 -14.933 1.00 95.38 203 LEU A CA 1
ATOM 1658 C C . LEU A 1 203 ? 10.598 0.253 -16.406 1.00 95.38 203 LEU A C 1
ATOM 1660 O O . LEU A 1 203 ? 9.956 1.162 -16.932 1.00 95.38 203 LEU A O 1
ATOM 1664 N N . ILE A 1 204 ? 10.947 -0.861 -17.043 1.00 94.38 204 ILE A N 1
ATOM 1665 C CA . ILE A 1 204 ? 10.599 -1.138 -18.437 1.00 94.38 204 ILE A CA 1
ATOM 1666 C C . ILE A 1 204 ? 9.480 -2.164 -18.440 1.00 94.38 204 ILE A C 1
ATOM 1668 O O . ILE A 1 204 ? 9.606 -3.231 -17.830 1.00 94.38 204 ILE A O 1
ATOM 1672 N N . TYR A 1 205 ? 8.388 -1.846 -19.117 1.00 92.44 205 TYR A N 1
ATOM 1673 C CA . TYR A 1 205 ? 7.205 -2.691 -19.150 1.00 92.44 205 TYR A CA 1
ATOM 1674 C C . TYR A 1 205 ? 6.500 -2.613 -20.501 1.00 92.44 205 TYR A C 1
ATOM 1676 O O . TYR A 1 205 ? 6.688 -1.670 -21.263 1.00 92.44 205 TYR A O 1
ATOM 1684 N N . GLU A 1 206 ? 5.701 -3.627 -20.801 1.00 89.81 206 GLU A N 1
ATOM 1685 C CA . GLU A 1 206 ? 4.903 -3.723 -22.017 1.00 89.81 206 GLU A CA 1
ATOM 1686 C C . GLU A 1 206 ? 3.424 -3.772 -21.667 1.00 89.81 206 GLU A C 1
ATOM 1688 O O . GLU A 1 206 ? 3.021 -4.529 -20.780 1.00 89.81 206 GLU A O 1
ATOM 1693 N N . VAL A 1 207 ? 2.624 -2.993 -22.393 1.00 88.00 207 VAL A N 1
ATOM 1694 C CA . VAL A 1 207 ? 1.160 -3.017 -22.331 1.00 88.00 207 VAL A CA 1
ATOM 1695 C C . VAL A 1 207 ? 0.622 -3.037 -23.751 1.00 88.00 207 VAL A C 1
ATOM 1697 O O . VAL A 1 207 ? 0.961 -2.166 -24.548 1.00 88.00 207 VAL A O 1
ATOM 1700 N N . ASN A 1 208 ? -0.230 -4.013 -24.077 1.00 84.19 208 ASN A N 1
ATOM 1701 C CA . ASN A 1 208 ? -0.828 -4.148 -25.415 1.00 84.19 208 ASN A CA 1
ATOM 1702 C C . ASN A 1 208 ? 0.197 -4.142 -26.568 1.00 84.19 208 ASN A C 1
ATOM 1704 O O . ASN A 1 208 ? -0.036 -3.519 -27.603 1.00 84.19 208 ASN A O 1
ATOM 1708 N N . GLY A 1 209 ? 1.349 -4.792 -26.397 1.00 85.25 209 GLY A N 1
ATOM 1709 C CA . GLY A 1 209 ? 2.382 -4.830 -27.437 1.00 85.25 209 GLY A CA 1
ATOM 1710 C C . GLY A 1 209 ? 3.301 -3.606 -27.485 1.00 85.25 209 GLY A C 1
ATOM 1711 O O . GLY A 1 209 ? 4.325 -3.662 -28.163 1.00 85.25 209 GLY A O 1
ATOM 1712 N N . ILE A 1 210 ? 2.970 -2.524 -26.773 1.00 89.56 210 ILE A N 1
ATOM 1713 C CA . ILE A 1 210 ? 3.749 -1.282 -26.748 1.00 89.56 210 ILE A CA 1
ATOM 1714 C C . ILE A 1 210 ? 4.646 -1.278 -25.516 1.00 89.56 210 ILE A C 1
ATOM 1716 O O . ILE A 1 210 ? 4.196 -1.584 -24.409 1.00 89.56 210 ILE A O 1
ATOM 1720 N N . ILE A 1 211 ? 5.917 -0.928 -25.710 1.00 93.00 211 ILE A N 1
ATOM 1721 C CA . ILE A 1 211 ? 6.922 -0.932 -24.652 1.00 93.00 211 ILE A CA 1
ATOM 1722 C C . ILE A 1 211 ? 7.145 0.490 -24.152 1.00 93.00 211 ILE A C 1
ATOM 1724 O O . ILE A 1 211 ? 7.343 1.421 -24.933 1.00 93.00 211 ILE A O 1
ATOM 1728 N N . TYR A 1 212 ? 7.160 0.635 -22.833 1.00 93.75 212 TYR A N 1
ATOM 1729 C CA . TYR A 1 212 ? 7.363 1.900 -22.156 1.00 93.75 212 TYR A CA 1
ATOM 1730 C C . TYR A 1 212 ? 8.494 1.824 -21.135 1.00 93.75 212 TYR A C 1
ATOM 1732 O O . TYR A 1 212 ? 8.754 0.786 -20.522 1.00 93.75 212 TYR A O 1
ATOM 1740 N N . GLU A 1 213 ? 9.136 2.968 -20.924 1.00 94.44 213 GLU A N 1
ATOM 1741 C CA . GLU A 1 213 ? 10.090 3.221 -19.856 1.00 94.44 213 GLU A CA 1
ATOM 1742 C C . GLU A 1 213 ? 9.509 4.274 -18.909 1.00 94.44 213 GLU A C 1
ATOM 1744 O O . GLU A 1 213 ? 9.244 5.407 -19.313 1.00 94.44 213 GLU A O 1
ATOM 1749 N N . LEU A 1 214 ? 9.333 3.910 -17.638 1.00 94.50 214 LEU A N 1
ATOM 1750 C CA . LEU A 1 214 ? 8.991 4.848 -16.575 1.00 94.50 214 LEU A CA 1
ATOM 1751 C C . LEU A 1 214 ? 10.207 5.033 -15.671 1.00 94.50 214 LEU A C 1
ATOM 1753 O O . LEU A 1 214 ? 10.645 4.100 -14.995 1.00 94.50 214 LEU A O 1
ATOM 1757 N N . THR A 1 215 ? 10.742 6.247 -15.651 1.00 94.81 215 THR A N 1
ATOM 1758 C CA . THR A 1 215 ? 11.985 6.572 -14.952 1.00 94.81 215 THR A CA 1
ATOM 1759 C C . THR A 1 215 ? 11.714 7.541 -13.821 1.00 94.81 215 THR A C 1
ATOM 1761 O O . THR A 1 215 ? 11.181 8.620 -14.051 1.00 94.81 215 THR A O 1
ATOM 1764 N N . HIS A 1 216 ? 12.144 7.194 -12.610 1.00 95.31 216 HIS A N 1
ATOM 1765 C CA . HIS A 1 216 ? 12.162 8.108 -11.476 1.00 95.31 216 HIS A CA 1
ATOM 1766 C C . HIS A 1 216 ? 13.587 8.605 -11.234 1.00 95.31 216 HIS A C 1
ATOM 1768 O O . HIS A 1 216 ? 14.493 7.818 -10.939 1.00 95.31 216 HIS A O 1
ATOM 1774 N N . ASN A 1 217 ? 13.793 9.915 -11.359 1.00 91.94 217 ASN A N 1
ATOM 1775 C CA . ASN A 1 217 ? 15.071 10.562 -11.092 1.00 91.94 217 ASN A CA 1
ATOM 1776 C C . ASN A 1 217 ? 14.848 12.000 -10.614 1.00 91.94 217 ASN A C 1
ATOM 1778 O O . ASN A 1 217 ? 13.970 12.697 -11.111 1.00 91.94 217 ASN A O 1
ATOM 1782 N N . HIS A 1 218 ? 15.662 12.469 -9.665 1.00 85.69 218 HIS A N 1
ATOM 1783 C CA . HIS A 1 218 ? 15.583 13.841 -9.146 1.00 85.69 218 HIS A CA 1
ATOM 1784 C C . HIS A 1 218 ? 14.155 14.272 -8.734 1.00 85.69 218 HIS A C 1
ATOM 1786 O O . HIS A 1 218 ? 13.753 15.403 -9.007 1.00 85.69 218 HIS A O 1
ATOM 1792 N N . ARG A 1 219 ? 13.406 13.380 -8.060 1.00 89.56 219 ARG A N 1
ATOM 1793 C CA . ARG A 1 219 ? 12.010 13.583 -7.606 1.00 89.56 219 ARG A CA 1
ATOM 1794 C C . ARG A 1 219 ? 10.991 13.798 -8.725 1.00 89.56 219 ARG A C 1
ATOM 1796 O O . ARG A 1 219 ? 9.963 14.438 -8.514 1.00 89.56 219 ARG A O 1
ATOM 1803 N N . LYS A 1 220 ? 11.304 13.349 -9.936 1.00 91.50 220 LYS A N 1
ATOM 1804 C CA . LYS A 1 220 ? 10.423 13.471 -11.090 1.00 91.50 220 LYS A CA 1
ATOM 1805 C C . LYS A 1 220 ? 10.309 12.135 -11.787 1.00 91.50 220 LYS A C 1
ATOM 1807 O O . LYS A 1 220 ? 11.289 11.392 -11.889 1.00 91.50 220 LYS A O 1
ATOM 1812 N N . PHE A 1 221 ? 9.114 11.883 -12.295 1.00 93.50 221 PHE A N 1
ATOM 1813 C CA . PHE A 1 221 ? 8.871 10.823 -13.248 1.00 93.50 221 PHE A CA 1
ATOM 1814 C C . PHE A 1 221 ? 9.012 11.355 -14.671 1.00 93.50 221 PHE A C 1
ATOM 1816 O O . PHE A 1 221 ? 8.459 12.399 -15.017 1.00 93.50 221 PHE A O 1
ATOM 1823 N N . ASN A 1 222 ? 9.749 10.606 -15.480 1.00 93.12 222 ASN A N 1
ATOM 1824 C CA . ASN A 1 222 ? 9.817 10.752 -16.925 1.00 93.12 222 ASN A CA 1
ATOM 1825 C C . ASN A 1 222 ? 9.212 9.499 -17.552 1.00 93.12 222 ASN A C 1
ATOM 1827 O O . ASN A 1 222 ? 9.382 8.398 -17.020 1.00 93.12 222 ASN A O 1
ATOM 1831 N N . TYR A 1 223 ? 8.537 9.667 -18.682 1.00 94.50 223 TYR A N 1
ATOM 1832 C CA . TYR A 1 223 ? 7.837 8.591 -19.362 1.00 94.50 223 TYR A CA 1
ATOM 1833 C C . TYR A 1 223 ? 8.218 8.585 -20.830 1.00 94.50 223 TYR A C 1
ATOM 1835 O O . TYR A 1 223 ? 8.185 9.629 -21.470 1.00 94.50 223 TYR A O 1
ATOM 1843 N N . ALA A 1 224 ? 8.586 7.425 -21.358 1.00 94.06 224 ALA A N 1
ATOM 1844 C CA . ALA A 1 224 ? 8.957 7.293 -22.754 1.00 94.06 224 ALA A CA 1
ATOM 1845 C C . ALA A 1 224 ? 8.370 6.025 -23.361 1.00 94.06 224 ALA A C 1
ATOM 1847 O O . ALA A 1 224 ? 8.279 4.993 -22.698 1.00 94.06 224 ALA A O 1
ATOM 1848 N N . GLN A 1 225 ? 8.018 6.098 -24.640 1.00 94.31 225 GLN A N 1
ATOM 1849 C CA . GLN A 1 225 ? 7.761 4.922 -25.459 1.00 94.31 225 GLN A CA 1
ATOM 1850 C C . GLN A 1 225 ? 9.073 4.464 -26.099 1.00 94.31 225 GLN A C 1
ATOM 1852 O O . GLN A 1 225 ? 9.855 5.281 -26.597 1.00 94.31 225 GLN A O 1
ATOM 1857 N N . LEU A 1 226 ? 9.306 3.156 -26.080 1.00 92.50 226 LEU A N 1
ATOM 1858 C CA . LEU A 1 226 ? 10.469 2.523 -26.685 1.00 92.50 226 LEU A CA 1
ATOM 1859 C C . LEU A 1 226 ? 10.043 1.717 -27.914 1.00 92.50 226 LEU A C 1
ATOM 1861 O O . LEU A 1 226 ? 9.089 0.941 -27.860 1.00 92.50 226 LEU A O 1
ATOM 1865 N N . ASN A 1 227 ? 10.795 1.875 -28.996 1.00 89.62 227 ASN A N 1
ATOM 1866 C CA . ASN A 1 227 ? 10.744 1.033 -30.186 1.00 89.62 227 ASN A CA 1
ATOM 1867 C C . ASN A 1 227 ? 12.139 0.424 -30.423 1.00 89.62 227 ASN A C 1
ATOM 1869 O O . ASN A 1 227 ? 13.065 0.674 -29.650 1.00 89.62 227 ASN A O 1
ATOM 1873 N N . GLU A 1 228 ? 12.291 -0.338 -31.508 1.00 85.50 228 GLU A N 1
ATOM 1874 C CA . GLU A 1 228 ? 13.540 -1.026 -31.873 1.00 85.50 228 GLU A CA 1
ATOM 1875 C C . GLU A 1 228 ? 14.760 -0.095 -31.835 1.00 85.50 228 GLU A C 1
ATOM 1877 O O . GLU A 1 228 ? 15.663 -0.325 -31.037 1.00 85.50 228 GLU A O 1
ATOM 1882 N N . ASP A 1 229 ? 14.705 1.022 -32.565 1.00 83.38 229 ASP A N 1
ATOM 1883 C CA . ASP A 1 229 ? 15.826 1.968 -32.684 1.00 83.38 229 ASP A CA 1
ATOM 1884 C C . ASP A 1 229 ? 15.505 3.382 -32.174 1.00 83.38 229 ASP A C 1
ATOM 1886 O O . ASP A 1 229 ? 16.224 4.341 -32.467 1.00 83.38 229 ASP A O 1
ATOM 1890 N N . SER A 1 230 ? 14.388 3.565 -31.462 1.00 85.25 230 SER A N 1
ATOM 1891 C CA . SER A 1 230 ? 13.983 4.898 -31.010 1.00 85.25 230 SER A CA 1
ATOM 1892 C C . SER A 1 230 ? 13.391 4.924 -29.612 1.00 85.25 230 SER A C 1
ATOM 1894 O O . SER A 1 230 ? 12.668 4.025 -29.181 1.00 85.25 230 SER A O 1
ATOM 1896 N N . ARG A 1 231 ? 13.662 6.038 -28.932 1.00 90.44 231 ARG A N 1
ATOM 1897 C CA . ARG A 1 231 ? 13.046 6.426 -27.670 1.00 90.44 231 ARG A CA 1
ATOM 1898 C C . ARG A 1 231 ? 12.331 7.755 -27.859 1.00 90.44 231 ARG A C 1
ATOM 1900 O O . ARG A 1 231 ? 12.965 8.763 -28.166 1.00 90.44 231 ARG A O 1
ATOM 1907 N N . GLN A 1 232 ? 11.024 7.750 -27.643 1.00 92.81 232 GLN A N 1
ATOM 1908 C CA . GLN A 1 232 ? 10.187 8.940 -27.709 1.00 92.81 232 GLN A CA 1
ATOM 1909 C C . GLN A 1 232 ? 9.774 9.344 -26.295 1.00 92.81 232 GLN A C 1
ATOM 1911 O O . GLN A 1 232 ? 9.049 8.610 -25.630 1.00 92.81 232 GLN A O 1
ATOM 1916 N N . GLU A 1 233 ? 10.224 10.514 -25.840 1.00 94.25 233 GLU A N 1
ATOM 1917 C CA . GLU A 1 233 ? 9.746 11.102 -24.584 1.00 94.25 233 GLU A CA 1
ATOM 1918 C C . GLU A 1 233 ? 8.274 11.499 -24.712 1.00 94.25 233 GLU A C 1
ATOM 1920 O O . GLU A 1 233 ? 7.854 12.091 -25.710 1.00 94.25 233 GLU A O 1
ATOM 1925 N N . LEU A 1 234 ? 7.507 11.190 -23.676 1.00 94.19 234 LEU A N 1
ATOM 1926 C CA . LEU A 1 234 ? 6.089 11.479 -23.545 1.00 94.19 234 LEU A CA 1
ATOM 1927 C C . LEU A 1 234 ? 5.865 12.422 -22.358 1.00 94.19 234 LEU A C 1
ATOM 1929 O O . LEU A 1 234 ? 6.614 12.424 -21.378 1.00 94.19 234 LEU A O 1
ATOM 1933 N N . ASP A 1 235 ? 4.807 13.228 -22.423 1.00 92.50 235 ASP A N 1
ATOM 1934 C CA . ASP A 1 235 ? 4.400 14.058 -21.288 1.00 92.50 235 ASP A CA 1
ATOM 1935 C C . ASP A 1 235 ? 3.779 13.160 -20.213 1.00 92.50 235 ASP A C 1
ATOM 1937 O O . ASP A 1 235 ? 2.616 12.773 -20.313 1.00 92.50 235 ASP A O 1
ATOM 1941 N N . PHE A 1 236 ? 4.556 12.835 -19.176 1.00 91.38 236 PHE A N 1
ATOM 1942 C CA . PHE A 1 236 ? 4.131 11.954 -18.086 1.00 91.38 236 PHE A CA 1
ATOM 1943 C C . PHE A 1 236 ? 2.745 12.311 -17.532 1.00 91.38 236 PHE A C 1
ATOM 1945 O O . PHE A 1 236 ? 1.911 11.430 -17.375 1.00 91.38 236 PHE A O 1
ATOM 1952 N N . LYS A 1 237 ? 2.449 13.594 -17.296 1.00 88.75 237 LYS A N 1
ATOM 1953 C CA . LYS A 1 237 ? 1.180 13.993 -16.662 1.00 88.75 237 LYS A CA 1
ATOM 1954 C C . LYS A 1 237 ? -0.037 13.813 -17.566 1.00 88.75 237 LYS A C 1
ATOM 1956 O O . LYS A 1 237 ? -1.157 13.785 -17.066 1.00 88.75 237 LYS A O 1
ATOM 1961 N N . LYS A 1 238 ? 0.167 13.769 -18.884 1.00 88.25 238 LYS A N 1
ATOM 1962 C CA . LYS A 1 238 ? -0.911 13.614 -19.869 1.00 88.25 238 LYS A CA 1
ATOM 1963 C C . LYS A 1 238 ? -1.052 12.176 -20.346 1.00 88.25 238 LYS A C 1
ATOM 1965 O O . LYS A 1 238 ? -2.169 11.719 -20.546 1.00 88.25 238 LYS A O 1
ATOM 1970 N N . GLU A 1 239 ? 0.075 11.500 -20.533 1.00 90.38 239 GLU A N 1
ATOM 1971 C CA . GLU A 1 239 ? 0.151 10.211 -21.223 1.00 90.38 239 GLU A CA 1
ATOM 1972 C C . GLU A 1 239 ? 0.220 9.026 -20.252 1.00 90.38 239 GLU A C 1
ATOM 1974 O O . GLU A 1 239 ? -0.128 7.905 -20.622 1.00 90.38 239 GLU A O 1
ATOM 1979 N N . PHE A 1 240 ? 0.660 9.235 -19.005 1.00 89.69 240 PHE A N 1
ATOM 1980 C CA . PHE A 1 240 ? 0.671 8.173 -18.003 1.00 89.69 240 PHE A CA 1
ATOM 1981 C C . PHE A 1 240 ? -0.639 8.152 -17.214 1.00 89.69 240 PHE A C 1
ATOM 1983 O O . PHE A 1 240 ? -0.962 9.078 -16.469 1.00 89.69 240 PHE A O 1
ATOM 1990 N N . LEU A 1 241 ? -1.368 7.043 -17.326 1.00 82.19 241 LEU A N 1
ATOM 1991 C CA . LEU A 1 241 ? -2.577 6.787 -16.554 1.00 82.19 241 LEU A CA 1
ATOM 1992 C C . LEU A 1 241 ? -2.315 5.653 -15.562 1.00 82.19 241 LEU A C 1
ATOM 1994 O O . LEU A 1 241 ? -2.104 4.509 -15.956 1.00 82.19 241 LEU A O 1
ATOM 1998 N N . LEU A 1 242 ? -2.394 5.943 -14.260 1.00 80.38 242 LEU A N 1
ATOM 1999 C CA . LEU A 1 242 ? -2.163 4.939 -13.210 1.00 80.38 242 LEU A CA 1
ATOM 2000 C C . LEU A 1 242 ? -3.122 3.744 -13.308 1.00 80.38 242 LEU A C 1
ATOM 2002 O O . LEU A 1 242 ? -2.742 2.631 -12.984 1.00 80.38 242 LEU A O 1
ATOM 2006 N N . GLN A 1 243 ? -4.346 3.954 -13.796 1.00 76.19 243 GLN A N 1
ATOM 2007 C CA . GLN A 1 243 ? -5.320 2.881 -14.040 1.00 76.19 243 GLN A CA 1
ATOM 2008 C C . GLN A 1 243 ? -4.899 1.907 -15.154 1.00 76.19 243 GLN A C 1
ATOM 2010 O O . GLN A 1 243 ? -5.355 0.766 -15.174 1.00 76.19 243 GLN A O 1
ATOM 2015 N N . ASP A 1 244 ? -4.058 2.364 -16.088 1.00 77.75 244 ASP A N 1
ATOM 2016 C CA . ASP A 1 244 ? -3.462 1.520 -17.126 1.00 77.75 244 ASP A CA 1
ATOM 2017 C C . ASP A 1 244 ? -2.186 0.832 -16.622 1.00 77.75 244 ASP A C 1
ATOM 2019 O O . ASP A 1 244 ? -1.752 -0.171 -17.194 1.00 77.75 244 ASP A O 1
ATOM 2023 N N . PHE A 1 245 ? -1.608 1.331 -15.525 1.00 81.12 245 PHE A N 1
ATOM 2024 C CA . PHE A 1 245 ? -0.556 0.650 -14.790 1.00 81.12 245 PHE A CA 1
ATOM 2025 C C . PHE A 1 245 ? -1.171 -0.506 -13.986 1.00 81.12 245 PHE A C 1
ATOM 2027 O O . PHE A 1 245 ? -2.129 -0.343 -13.234 1.00 81.12 245 PHE A O 1
ATOM 2034 N N . PHE A 1 246 ? -0.646 -1.712 -14.186 1.00 78.44 246 PHE A N 1
ATOM 2035 C CA . PHE A 1 246 ? -1.200 -2.939 -13.617 1.00 78.44 246 PHE A CA 1
ATOM 2036 C C . PHE A 1 246 ? -1.376 -2.889 -12.093 1.00 78.44 246 PHE A C 1
ATOM 2038 O O . PHE A 1 246 ? -0.484 -2.468 -11.359 1.00 78.44 246 PHE A O 1
ATOM 2045 N N . TYR A 1 247 ? -2.502 -3.421 -11.611 1.00 81.12 247 TYR A N 1
ATOM 2046 C CA . TYR A 1 247 ? -2.697 -3.685 -10.190 1.00 81.12 247 TYR A CA 1
ATOM 2047 C C . TYR A 1 247 ? -2.109 -5.048 -9.808 1.00 81.12 247 TYR A C 1
ATOM 2049 O O . TYR A 1 247 ? -2.446 -6.075 -10.404 1.00 81.12 247 TYR A O 1
ATOM 2057 N N . ASN A 1 248 ? -1.247 -5.075 -8.794 1.00 78.88 248 ASN A N 1
ATOM 2058 C CA . ASN A 1 248 ? -0.539 -6.271 -8.361 1.00 78.88 248 ASN A CA 1
ATOM 2059 C C . ASN A 1 248 ? -1.007 -6.762 -6.984 1.00 78.88 248 ASN A C 1
ATOM 2061 O O . ASN A 1 248 ? -1.096 -5.996 -6.027 1.00 78.88 248 ASN A O 1
ATOM 2065 N N . VAL A 1 249 ? -1.231 -8.072 -6.856 1.00 84.06 249 VAL A N 1
ATOM 2066 C CA . VAL A 1 249 ? -1.336 -8.738 -5.552 1.00 84.06 249 VAL A CA 1
ATOM 2067 C C . VAL A 1 249 ? -0.065 -9.539 -5.323 1.00 84.06 249 VAL A C 1
ATOM 2069 O O . VAL A 1 249 ? 0.128 -10.602 -5.912 1.00 84.06 249 VAL A O 1
ATOM 2072 N N . CYS A 1 250 ? 0.794 -9.042 -4.442 1.00 87.81 250 CYS A N 1
ATOM 2073 C CA . CYS A 1 250 ? 2.050 -9.697 -4.130 1.00 87.81 250 CYS A CA 1
ATOM 2074 C C . CYS A 1 250 ? 1.883 -10.648 -2.943 1.00 87.81 250 CYS A C 1
ATOM 2076 O O . CYS A 1 250 ? 1.602 -10.219 -1.825 1.00 87.81 250 CYS A O 1
ATOM 2078 N N . LEU A 1 251 ? 2.089 -11.946 -3.172 1.00 88.12 251 LEU A N 1
ATOM 2079 C CA . LEU A 1 251 ? 2.110 -12.954 -2.115 1.00 88.12 251 LEU A CA 1
ATOM 2080 C C . LEU A 1 251 ? 3.540 -13.154 -1.605 1.00 88.12 251 LEU A C 1
ATOM 2082 O O . LEU A 1 251 ? 4.391 -13.680 -2.319 1.00 88.12 251 LEU A O 1
ATOM 2086 N N . ASN A 1 252 ? 3.801 -12.774 -0.354 1.00 86.25 252 ASN A N 1
ATOM 2087 C CA . ASN A 1 252 ? 5.115 -12.920 0.265 1.00 86.25 252 ASN A CA 1
ATOM 2088 C C . ASN A 1 252 ? 5.059 -13.673 1.605 1.00 86.25 252 ASN A C 1
ATOM 2090 O O . ASN A 1 252 ? 4.804 -13.100 2.669 1.00 86.25 252 ASN A O 1
ATOM 2094 N N . TYR A 1 253 ? 5.430 -14.954 1.552 1.00 81.62 253 TYR A N 1
ATOM 2095 C CA . TYR A 1 253 ? 5.526 -15.846 2.712 1.00 81.62 253 TYR A CA 1
ATOM 2096 C C . TYR A 1 253 ? 6.936 -15.945 3.322 1.00 81.62 253 TYR A C 1
ATOM 2098 O O . TYR A 1 253 ? 7.170 -16.751 4.222 1.00 81.62 253 TYR A O 1
ATOM 2106 N N . SER A 1 254 ? 7.892 -15.118 2.886 1.00 85.38 254 SER A N 1
ATOM 2107 C CA . SER A 1 254 ? 9.212 -15.057 3.518 1.00 85.38 254 SER A CA 1
ATOM 2108 C C . SER A 1 254 ? 9.117 -14.331 4.859 1.00 85.38 254 SER A C 1
ATOM 2110 O O . SER A 1 254 ? 8.880 -13.122 4.914 1.00 85.38 254 SER A O 1
ATOM 2112 N N . HIS A 1 255 ? 9.290 -15.067 5.957 1.00 81.94 255 HIS A N 1
ATOM 2113 C CA . HIS A 1 255 ? 9.107 -14.561 7.321 1.00 81.94 255 HIS A CA 1
ATOM 2114 C C . HIS A 1 255 ? 10.017 -13.370 7.638 1.00 81.94 255 HIS A C 1
ATOM 2116 O O . HIS A 1 255 ? 9.549 -12.392 8.211 1.00 81.94 255 HIS A O 1
ATOM 2122 N N . HIS A 1 256 ? 11.272 -13.407 7.188 1.00 82.81 256 HIS A N 1
ATOM 2123 C CA . HIS A 1 256 ? 12.274 -12.377 7.482 1.00 82.81 256 HIS A CA 1
ATOM 2124 C C . HIS A 1 256 ? 12.211 -11.146 6.564 1.00 82.81 256 HIS A C 1
ATOM 2126 O O . HIS A 1 256 ? 12.980 -10.206 6.750 1.00 82.81 256 HIS A O 1
ATOM 2132 N N . SER A 1 257 ? 11.336 -11.144 5.556 1.00 84.06 257 SER A N 1
ATOM 2133 C CA . SER A 1 257 ? 11.224 -10.037 4.600 1.00 84.06 257 SER A CA 1
ATOM 2134 C C . SER A 1 257 ? 10.134 -9.032 4.986 1.00 84.06 257 SER A C 1
ATOM 2136 O O . SER A 1 257 ? 9.240 -9.345 5.772 1.00 84.06 257 SER A O 1
ATOM 2138 N N . LEU A 1 258 ? 10.199 -7.833 4.394 1.00 86.88 258 LEU A N 1
ATOM 2139 C CA . LEU A 1 258 ? 9.171 -6.787 4.495 1.00 86.88 258 LEU A CA 1
ATOM 2140 C C . LEU A 1 258 ? 8.804 -6.406 5.940 1.00 86.88 258 LEU A C 1
ATOM 2142 O O . LEU A 1 258 ? 7.641 -6.170 6.272 1.00 86.88 258 LEU A O 1
ATOM 2146 N N . ASN A 1 259 ? 9.811 -6.359 6.812 1.00 89.56 259 ASN A N 1
ATOM 2147 C CA . ASN A 1 259 ? 9.649 -5.905 8.184 1.00 89.56 259 ASN A CA 1
ATOM 2148 C C . ASN A 1 259 ? 9.765 -4.379 8.245 1.00 89.56 259 ASN A C 1
ATOM 2150 O O . ASN A 1 259 ? 10.842 -3.833 8.004 1.00 89.56 259 ASN A O 1
ATOM 2154 N N . SER A 1 260 ? 8.684 -3.691 8.617 1.00 89.81 260 SER A N 1
ATOM 2155 C CA . SER A 1 260 ? 8.657 -2.227 8.711 1.00 89.81 260 SER A CA 1
ATOM 2156 C C . SER A 1 260 ? 9.621 -1.644 9.749 1.00 89.81 260 SER A C 1
ATOM 2158 O O . SER A 1 260 ? 10.028 -0.496 9.597 1.00 89.81 260 SER A O 1
ATOM 2160 N N . LYS A 1 261 ? 10.070 -2.426 10.743 1.00 87.44 261 LYS A N 1
ATOM 2161 C CA . LYS A 1 261 ? 11.127 -2.011 11.686 1.00 87.44 261 LYS A CA 1
ATOM 2162 C C . LYS A 1 261 ? 12.512 -1.915 11.045 1.00 87.44 261 LYS A C 1
ATOM 2164 O O . LYS A 1 261 ? 13.382 -1.254 11.595 1.00 87.44 261 LYS A O 1
ATOM 2169 N N . ILE A 1 262 ? 12.721 -2.593 9.915 1.00 86.19 262 ILE A N 1
ATOM 2170 C CA . ILE A 1 262 ? 14.003 -2.629 9.198 1.00 86.19 262 ILE A CA 1
ATOM 2171 C C . ILE A 1 262 ? 13.899 -1.815 7.908 1.00 86.19 262 ILE A C 1
ATOM 2173 O O . ILE A 1 262 ? 14.729 -0.954 7.646 1.00 86.19 262 ILE A O 1
ATOM 2177 N N . SER A 1 263 ? 12.870 -2.078 7.100 1.00 84.50 263 SER A N 1
ATOM 2178 C CA . SER A 1 263 ? 12.668 -1.428 5.803 1.00 84.50 263 SER A CA 1
ATOM 2179 C C . SER A 1 263 ? 12.158 0.009 5.926 1.00 84.50 263 SER A C 1
ATOM 2181 O O . SER A 1 263 ? 12.328 0.780 4.987 1.00 84.50 263 SER A O 1
ATOM 2183 N N . GLY A 1 264 ? 11.542 0.369 7.055 1.00 86.62 264 GL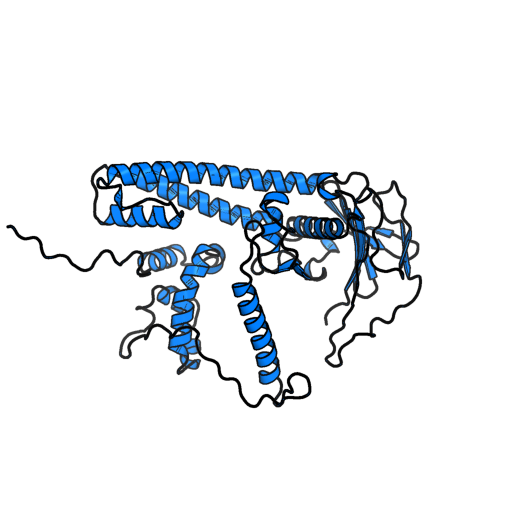Y A N 1
ATOM 2184 C CA . GLY A 1 264 ? 10.851 1.640 7.266 1.00 86.62 264 GLY A CA 1
ATOM 2185 C C . GLY A 1 264 ? 9.332 1.516 7.125 1.00 86.62 264 GLY A C 1
ATOM 2186 O O . GLY A 1 264 ? 8.816 0.565 6.537 1.00 86.62 264 GLY A O 1
ATOM 2187 N N . LYS A 1 265 ? 8.598 2.493 7.670 1.00 88.00 265 LYS A N 1
ATOM 2188 C CA . LYS A 1 265 ? 7.125 2.487 7.727 1.00 88.00 265 LYS A CA 1
ATOM 2189 C C . LYS A 1 265 ? 6.443 2.602 6.360 1.00 88.00 265 LYS A C 1
ATOM 2191 O O . LYS A 1 265 ? 5.307 2.159 6.227 1.00 88.00 265 LYS A O 1
ATOM 2196 N N . TRP A 1 266 ? 7.131 3.098 5.326 1.00 90.19 266 TRP A N 1
ATOM 2197 C CA . TRP A 1 266 ? 6.601 3.161 3.955 1.00 90.19 266 TRP A CA 1
ATOM 2198 C C . TRP A 1 266 ? 6.054 1.811 3.466 1.00 90.19 266 TRP A C 1
ATOM 2200 O O . TRP A 1 266 ? 5.001 1.778 2.837 1.00 90.19 266 TRP A O 1
ATOM 2210 N N . ILE A 1 267 ? 6.693 0.686 3.827 1.00 90.19 267 ILE A N 1
ATOM 2211 C CA . ILE A 1 267 ? 6.241 -0.641 3.387 1.00 90.19 267 ILE A CA 1
ATOM 2212 C C . ILE A 1 267 ? 4.863 -0.989 3.949 1.00 90.19 267 ILE A C 1
ATOM 2214 O O . ILE A 1 267 ? 4.101 -1.691 3.291 1.00 90.19 267 ILE A O 1
ATOM 2218 N N . MET A 1 268 ? 4.517 -0.479 5.142 1.00 88.00 268 MET A N 1
ATOM 2219 C CA . MET A 1 268 ? 3.209 -0.725 5.757 1.00 88.00 268 MET A CA 1
ATOM 2220 C C . MET A 1 268 ? 2.091 -0.261 4.834 1.00 88.00 268 MET A C 1
ATOM 2222 O O . MET A 1 268 ? 1.089 -0.956 4.699 1.00 88.00 268 MET A O 1
ATOM 2226 N N . LYS A 1 269 ? 2.319 0.850 4.128 1.00 87.50 269 LYS A N 1
ATOM 2227 C CA . LYS A 1 269 ? 1.362 1.489 3.228 1.00 87.50 269 LYS A CA 1
ATOM 2228 C C . LYS A 1 269 ? 0.972 0.592 2.052 1.00 87.50 269 LYS A C 1
ATOM 2230 O O . LYS A 1 269 ? -0.183 0.590 1.644 1.00 87.50 269 LYS A O 1
ATOM 2235 N N . LEU A 1 270 ? 1.884 -0.278 1.615 1.00 89.81 270 LEU A N 1
ATOM 2236 C CA . LEU A 1 270 ? 1.650 -1.245 0.539 1.00 89.81 270 LEU A CA 1
ATOM 2237 C C . LEU A 1 270 ? 0.883 -2.504 0.978 1.00 89.81 270 LEU A C 1
ATOM 2239 O O . LEU A 1 270 ? 0.606 -3.366 0.149 1.00 89.81 270 LEU A O 1
ATOM 2243 N N . PHE A 1 271 ? 0.540 -2.667 2.262 1.00 87.06 271 PHE A N 1
ATOM 2244 C CA . PHE A 1 271 ? -0.295 -3.791 2.714 1.00 87.06 271 PHE A CA 1
ATOM 2245 C C . PHE A 1 271 ? -1.797 -3.448 2.782 1.00 87.06 271 PHE A C 1
ATOM 2247 O O . PHE A 1 271 ? -2.633 -4.346 2.944 1.00 87.06 271 PHE A O 1
ATOM 2254 N N . HIS A 1 272 ? -2.179 -2.170 2.678 1.00 78.00 272 HIS A N 1
ATOM 2255 C CA . HIS A 1 272 ? -3.560 -1.739 2.904 1.00 78.00 272 HIS A CA 1
ATOM 2256 C C . HIS A 1 272 ? -4.413 -1.784 1.627 1.00 78.00 272 HIS A C 1
ATOM 2258 O O . HIS A 1 272 ? -4.334 -0.912 0.778 1.00 78.00 272 HIS A O 1
ATOM 2264 N N . LYS A 1 273 ? -5.332 -2.759 1.557 1.00 66.19 273 LYS A N 1
ATOM 2265 C CA . LYS A 1 273 ? -6.280 -2.970 0.432 1.00 66.19 273 LYS A CA 1
ATOM 2266 C C . LYS A 1 273 ? -7.353 -1.891 0.265 1.00 66.19 273 LYS A C 1
ATOM 2268 O O . LYS A 1 273 ? -7.997 -1.821 -0.770 1.00 66.19 273 LYS A O 1
ATOM 2273 N N . ASN A 1 274 ? -7.594 -1.105 1.310 1.00 58.66 274 ASN A N 1
ATOM 2274 C CA . ASN A 1 274 ? -8.691 -0.134 1.372 1.00 58.66 274 ASN A CA 1
ATOM 2275 C C . ASN A 1 274 ? -8.178 1.303 1.209 1.00 58.66 274 ASN A C 1
ATOM 2277 O O . ASN A 1 274 ? -8.800 2.256 1.686 1.00 58.66 274 ASN A O 1
ATOM 2281 N N . ASP A 1 275 ? -7.005 1.478 0.606 1.00 65.62 275 ASP A N 1
ATOM 2282 C CA . ASP A 1 275 ? -6.518 2.806 0.259 1.00 65.62 275 ASP A CA 1
ATOM 2283 C C . ASP A 1 275 ? -7.374 3.453 -0.848 1.00 65.62 275 ASP A C 1
ATOM 2285 O O . ASP A 1 275 ? -7.372 4.671 -0.957 1.00 65.62 275 ASP A O 1
ATOM 2289 N N . GLY A 1 276 ? -8.206 2.667 -1.540 1.00 64.62 276 GLY A N 1
ATOM 2290 C CA . GLY A 1 276 ? -8.998 3.091 -2.693 1.00 64.62 276 GLY A CA 1
ATOM 2291 C C . GLY A 1 276 ? -8.340 2.698 -4.013 1.00 64.62 276 GLY A C 1
ATOM 2292 O O . GLY A 1 276 ? -8.689 3.273 -5.036 1.00 64.62 276 GLY A O 1
ATOM 2293 N N . TYR A 1 277 ? -7.394 1.749 -3.983 1.00 66.94 277 TYR A N 1
ATOM 2294 C CA . TYR A 1 277 ? -6.525 1.401 -5.107 1.00 66.94 277 TYR A CA 1
ATOM 2295 C C . TYR A 1 277 ? -5.638 2.576 -5.549 1.00 66.94 277 TYR A C 1
ATOM 2297 O O . TYR A 1 277 ? -5.227 2.648 -6.703 1.00 66.94 277 TYR A O 1
ATOM 2305 N N . ILE A 1 278 ? -5.336 3.494 -4.617 1.00 75.06 278 ILE A N 1
ATOM 2306 C CA . ILE A 1 278 ? -4.374 4.590 -4.827 1.00 75.06 278 ILE A CA 1
ATOM 2307 C C . ILE A 1 278 ? -3.001 3.996 -5.145 1.00 75.06 278 ILE A C 1
ATOM 2309 O O . ILE A 1 278 ? -2.282 4.508 -5.997 1.00 75.06 278 ILE A O 1
ATOM 2313 N N . THR A 1 279 ? -2.663 2.894 -4.479 1.00 83.31 279 THR A N 1
ATOM 2314 C CA . THR A 1 279 ? -1.447 2.137 -4.727 1.00 83.31 279 THR A CA 1
ATOM 2315 C C . THR A 1 279 ? -1.737 0.973 -5.683 1.00 83.31 279 THR A C 1
ATOM 2317 O O . THR A 1 279 ? -2.576 0.124 -5.368 1.00 83.31 279 THR A O 1
ATOM 2320 N N . PRO A 1 280 ? -1.011 0.829 -6.809 1.00 84.69 280 PRO A N 1
ATOM 2321 C CA . PRO A 1 280 ? -1.206 -0.270 -7.753 1.00 84.69 280 PRO A CA 1
ATOM 2322 C C . PRO A 1 280 ? -0.575 -1.594 -7.273 1.00 84.69 280 PRO A C 1
ATOM 2324 O O . PRO A 1 280 ? -0.347 -2.509 -8.059 1.00 84.69 280 PRO A O 1
ATOM 2327 N N . VAL A 1 281 ? -0.270 -1.733 -5.980 1.00 87.94 281 VAL A N 1
ATOM 2328 C CA . VAL A 1 281 ? 0.187 -2.991 -5.381 1.00 87.94 281 VAL A CA 1
ATOM 2329 C C . VAL A 1 281 ? -0.422 -3.170 -4.006 1.00 87.94 281 VAL A C 1
ATOM 2331 O O . VAL A 1 281 ? -0.442 -2.243 -3.199 1.00 87.94 281 VAL A O 1
ATOM 2334 N N . VAL A 1 282 ? -0.833 -4.401 -3.711 1.00 87.69 282 VAL A N 1
ATOM 2335 C CA . VAL A 1 282 ? -1.045 -4.837 -2.339 1.00 87.69 282 VAL A CA 1
ATOM 2336 C C . VAL A 1 282 ? -0.256 -6.093 -2.033 1.00 87.69 282 VAL A C 1
ATOM 2338 O O . VAL A 1 282 ? -0.403 -7.134 -2.673 1.00 87.69 282 VAL A O 1
ATOM 2341 N N . ILE A 1 283 ? 0.540 -6.001 -0.977 1.00 90.00 283 ILE A N 1
ATOM 2342 C CA . ILE A 1 283 ? 1.299 -7.105 -0.418 1.00 90.00 283 ILE A CA 1
ATOM 2343 C C . ILE A 1 283 ? 0.419 -7.885 0.566 1.00 90.00 283 ILE A C 1
ATOM 2345 O O . ILE A 1 283 ? -0.315 -7.322 1.378 1.00 90.00 283 ILE A O 1
ATOM 2349 N N . ASN A 1 284 ? 0.482 -9.211 0.497 1.00 88.88 284 ASN A N 1
ATOM 2350 C CA . ASN A 1 284 ? -0.250 -10.130 1.355 1.00 88.88 284 ASN A CA 1
ATOM 2351 C C . ASN A 1 284 ? 0.673 -11.293 1.786 1.00 88.88 284 ASN A C 1
ATOM 2353 O O . ASN A 1 284 ? 1.463 -11.768 0.970 1.00 88.88 284 ASN A O 1
ATOM 2357 N N . PRO A 1 285 ? 0.594 -11.790 3.034 1.00 90.44 285 PRO A N 1
ATOM 2358 C CA . PRO A 1 285 ? -0.304 -11.376 4.118 1.00 90.44 285 PRO A CA 1
ATOM 2359 C C . PRO A 1 285 ? 0.005 -9.974 4.661 1.00 90.44 285 PRO A C 1
ATOM 2361 O O . PRO A 1 285 ? 1.139 -9.513 4.576 1.00 90.44 285 PRO A O 1
ATOM 2364 N N . MET A 1 286 ? -1.006 -9.316 5.242 1.00 87.81 286 MET A N 1
ATOM 2365 C CA . MET A 1 286 ? -0.825 -8.067 5.998 1.00 87.81 286 MET A CA 1
ATOM 2366 C C . MET A 1 286 ? 0.166 -8.304 7.137 1.00 87.81 286 MET A C 1
ATOM 2368 O O . MET A 1 286 ? -0.052 -9.198 7.959 1.00 87.81 286 MET A O 1
ATOM 2372 N N . ARG A 1 287 ? 1.204 -7.469 7.218 1.00 88.25 287 ARG A N 1
ATOM 2373 C CA . ARG A 1 287 ? 2.189 -7.515 8.299 1.00 88.25 287 ARG A CA 1
ATOM 2374 C C . ARG A 1 287 ? 2.090 -6.290 9.190 1.00 88.25 287 ARG A C 1
ATOM 2376 O O . ARG A 1 287 ? 1.884 -5.181 8.710 1.00 88.25 287 ARG A O 1
ATOM 2383 N N . ASN A 1 288 ? 2.287 -6.502 10.483 1.00 85.94 288 ASN A N 1
ATOM 2384 C CA . ASN A 1 288 ? 2.519 -5.445 11.453 1.00 85.94 288 ASN A CA 1
ATOM 2385 C C . ASN A 1 288 ? 3.898 -5.668 12.075 1.00 85.94 288 ASN A C 1
ATOM 2387 O O . ASN A 1 288 ? 4.137 -6.716 12.675 1.00 85.94 288 ASN A O 1
ATOM 2391 N N . GLU A 1 289 ? 4.821 -4.727 11.870 1.00 87.19 289 GLU A N 1
ATOM 2392 C CA . GLU A 1 289 ? 6.207 -4.836 12.355 1.00 87.19 289 GLU A CA 1
ATOM 2393 C C . GLU A 1 289 ? 6.909 -6.138 11.912 1.00 87.19 289 GLU A C 1
ATOM 2395 O O . GLU A 1 289 ? 7.656 -6.764 12.663 1.00 87.19 289 GLU A O 1
ATOM 2400 N N . GLY A 1 290 ? 6.614 -6.581 10.683 1.00 85.94 290 GLY A N 1
ATOM 2401 C CA . GLY A 1 290 ? 7.117 -7.827 10.094 1.00 85.94 290 GLY A CA 1
ATOM 2402 C C . GLY A 1 290 ? 6.337 -9.093 10.465 1.00 85.94 290 GLY A C 1
ATOM 2403 O O . GLY A 1 290 ? 6.454 -10.092 9.753 1.00 85.94 290 GLY A O 1
ATOM 2404 N N . ASN A 1 291 ? 5.496 -9.043 11.500 1.00 89.12 291 ASN A N 1
ATOM 2405 C CA . ASN A 1 291 ? 4.711 -10.180 11.977 1.00 89.12 291 ASN A CA 1
ATOM 2406 C C . ASN A 1 291 ? 3.362 -10.283 11.262 1.00 89.12 291 ASN A C 1
ATOM 2408 O O . ASN A 1 291 ? 2.734 -9.273 10.949 1.00 89.12 291 ASN A O 1
ATOM 2412 N N . PHE A 1 292 ? 2.878 -11.506 11.061 1.00 89.81 292 PHE A N 1
ATOM 2413 C CA . PHE A 1 292 ? 1.518 -11.775 10.603 1.00 89.81 292 PHE A CA 1
ATOM 2414 C C . PHE A 1 292 ? 0.955 -13.001 11.324 1.00 89.81 292 PHE A C 1
ATOM 2416 O O . PHE A 1 292 ? 1.690 -13.89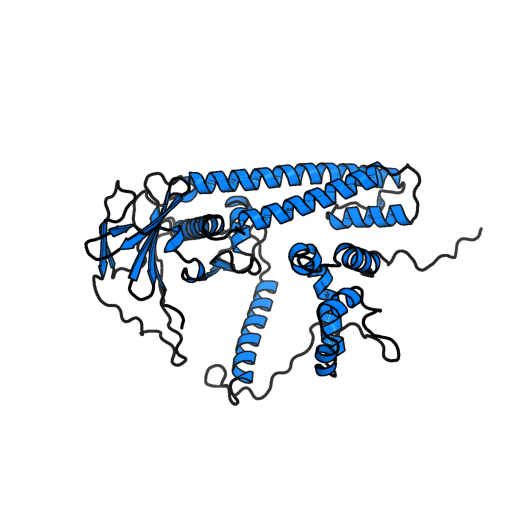9 11.727 1.00 89.81 292 PHE A O 1
ATOM 2423 N N . ASP A 1 293 ? -0.365 -13.037 11.479 1.00 90.12 293 ASP A N 1
ATOM 2424 C CA . ASP A 1 293 ? -1.067 -14.181 12.056 1.00 90.12 293 ASP A CA 1
ATOM 2425 C C . ASP A 1 293 ? -1.415 -15.179 10.942 1.00 90.12 293 ASP A C 1
ATOM 2427 O O . ASP A 1 293 ? -2.296 -14.931 10.110 1.00 90.12 293 ASP A O 1
ATOM 2431 N N . ILE A 1 294 ? -0.710 -16.313 10.925 1.00 89.25 294 ILE A N 1
ATOM 2432 C CA . ILE A 1 294 ? -0.915 -17.377 9.936 1.00 89.25 294 ILE A CA 1
ATOM 2433 C C . ILE A 1 294 ? -2.326 -17.973 10.005 1.00 89.25 294 ILE A C 1
ATOM 2435 O O . ILE A 1 294 ? -2.918 -18.264 8.967 1.00 89.25 294 ILE A O 1
ATOM 2439 N N . ASN A 1 295 ? -2.912 -18.101 11.197 1.00 91.75 295 ASN A N 1
ATOM 2440 C CA . ASN A 1 295 ? -4.252 -18.664 11.361 1.00 91.75 295 ASN A CA 1
ATOM 2441 C C . ASN A 1 295 ? -5.305 -17.712 10.797 1.00 91.75 295 ASN A C 1
ATOM 2443 O O . ASN A 1 295 ? -6.255 -18.134 10.130 1.00 91.75 295 ASN A O 1
ATOM 2447 N N . LYS A 1 296 ? -5.111 -16.406 11.005 1.00 89.62 296 LYS A N 1
ATOM 2448 C CA . LYS A 1 296 ? -5.923 -15.381 10.348 1.00 89.62 296 LYS A CA 1
ATOM 2449 C C . LYS A 1 296 ? -5.795 -15.463 8.826 1.00 89.62 296 LYS A C 1
ATOM 2451 O O . LYS A 1 296 ? -6.823 -15.425 8.152 1.00 89.62 296 LYS A O 1
ATOM 2456 N N . GLU A 1 297 ? -4.590 -15.620 8.277 1.00 88.69 297 GLU A N 1
ATOM 2457 C CA . GLU A 1 297 ? -4.400 -15.714 6.821 1.00 88.69 297 GLU A CA 1
ATOM 2458 C C . GLU A 1 297 ? -5.022 -16.983 6.220 1.00 88.69 297 GLU A C 1
ATOM 2460 O O . GLU A 1 297 ? -5.642 -16.915 5.156 1.00 88.69 297 GLU A O 1
ATOM 2465 N N . ILE A 1 298 ? -4.939 -18.123 6.913 1.00 89.56 298 ILE A N 1
ATOM 2466 C CA . ILE A 1 298 ? -5.625 -19.363 6.517 1.00 89.56 298 ILE A CA 1
ATOM 2467 C C . ILE A 1 298 ? -7.137 -19.131 6.450 1.00 89.56 298 ILE A C 1
ATOM 2469 O O . ILE A 1 298 ? -7.780 -19.505 5.468 1.00 89.56 298 ILE A O 1
ATOM 2473 N N . ASN A 1 299 ? -7.713 -18.484 7.465 1.00 89.38 299 ASN A N 1
ATOM 2474 C CA . ASN A 1 299 ? -9.143 -18.183 7.491 1.00 89.38 299 ASN A CA 1
ATOM 2475 C C . ASN A 1 299 ? -9.553 -17.238 6.354 1.00 89.38 299 ASN A C 1
ATOM 2477 O O . ASN A 1 299 ? -10.537 -17.510 5.670 1.00 89.38 299 ASN A O 1
ATOM 2481 N N . LEU A 1 300 ? -8.779 -16.179 6.104 1.00 85.75 300 LEU A N 1
ATOM 2482 C CA . LEU A 1 300 ? -9.025 -15.255 4.992 1.00 85.75 300 LEU A CA 1
ATOM 2483 C C . LEU A 1 300 ? -8.901 -15.949 3.628 1.00 85.75 300 LEU A C 1
ATOM 2485 O O . LEU A 1 300 ? -9.673 -15.661 2.718 1.00 85.75 300 LEU A O 1
ATOM 2489 N N . SER A 1 301 ? -7.957 -16.877 3.477 1.00 85.56 301 SER A N 1
ATOM 2490 C CA . SER A 1 301 ? -7.782 -17.648 2.241 1.00 85.56 301 SER A CA 1
ATOM 2491 C C . SER A 1 301 ? -8.965 -18.584 1.986 1.00 85.56 301 SER A C 1
ATOM 2493 O O . SER A 1 301 ? -9.466 -18.641 0.864 1.00 85.56 301 SER A O 1
ATOM 2495 N N . LYS A 1 302 ? -9.477 -19.248 3.034 1.00 86.56 302 LYS A N 1
ATOM 2496 C CA . LYS A 1 302 ? -10.715 -20.041 2.959 1.00 86.56 302 LYS A CA 1
ATOM 2497 C C . LYS A 1 302 ? -11.914 -19.175 2.572 1.00 86.56 302 LYS A C 1
ATOM 2499 O O . LYS A 1 302 ? -12.680 -19.566 1.702 1.00 86.56 302 LYS A O 1
ATOM 2504 N N . GLU A 1 303 ? -12.056 -17.990 3.168 1.00 85.56 303 GLU A N 1
ATOM 2505 C CA . GLU A 1 303 ? -13.123 -17.037 2.824 1.00 85.56 303 GLU A CA 1
ATOM 2506 C C . GLU A 1 303 ? -13.070 -16.605 1.351 1.00 85.56 303 GLU A C 1
ATOM 2508 O O . GLU A 1 303 ? -14.097 -16.634 0.677 1.00 85.56 303 GLU A O 1
ATOM 2513 N N . ARG A 1 304 ? -11.882 -16.286 0.819 1.00 84.31 304 ARG A N 1
ATOM 2514 C CA . ARG A 1 304 ? -11.702 -15.939 -0.605 1.00 84.31 304 ARG A CA 1
ATOM 2515 C C . ARG A 1 304 ? -12.066 -17.101 -1.530 1.00 84.31 304 ARG A C 1
ATOM 2517 O O . ARG A 1 304 ? -12.768 -16.893 -2.514 1.00 84.31 304 ARG A O 1
ATOM 2524 N N . LEU A 1 305 ? -11.631 -18.320 -1.200 1.00 83.69 305 LEU A N 1
ATOM 2525 C CA . LEU A 1 305 ? -11.983 -19.517 -1.966 1.00 83.69 305 LEU A CA 1
ATOM 2526 C C . LEU A 1 305 ? -13.500 -19.744 -1.981 1.00 83.69 305 LEU A C 1
ATOM 2528 O O . LEU A 1 305 ? -14.067 -19.983 -3.043 1.00 83.69 305 LEU A O 1
ATOM 2532 N N . MET A 1 306 ? -14.160 -19.624 -0.824 1.00 83.06 306 MET A N 1
ATOM 2533 C CA . MET A 1 306 ? -15.617 -19.751 -0.730 1.00 83.06 306 MET A CA 1
ATOM 2534 C C . MET A 1 306 ? -16.332 -18.719 -1.604 1.00 83.06 306 MET A C 1
ATOM 2536 O O . MET A 1 306 ? -17.253 -19.086 -2.323 1.00 83.06 306 MET A O 1
ATOM 2540 N N . ILE A 1 307 ? -15.898 -17.454 -1.584 1.00 82.56 307 ILE A N 1
ATOM 2541 C CA . ILE A 1 307 ? -16.489 -16.395 -2.416 1.00 82.56 307 ILE A CA 1
ATOM 2542 C C . ILE A 1 307 ? -16.347 -16.719 -3.905 1.00 82.56 307 ILE A C 1
ATOM 2544 O O . ILE A 1 307 ? -17.322 -16.582 -4.637 1.00 82.56 307 ILE A O 1
ATOM 2548 N N . ASN A 1 308 ? -15.178 -17.192 -4.346 1.00 79.62 308 ASN A N 1
ATOM 2549 C CA . ASN A 1 308 ? -14.972 -17.578 -5.744 1.00 79.62 308 ASN A CA 1
ATOM 2550 C C . ASN A 1 308 ? -15.907 -18.726 -6.157 1.00 79.62 308 ASN A C 1
ATOM 2552 O O . ASN A 1 308 ? -16.514 -18.670 -7.221 1.00 79.62 308 ASN A O 1
ATOM 2556 N N . ILE A 1 309 ? -16.074 -19.735 -5.296 1.00 80.12 309 ILE A N 1
ATOM 2557 C CA . ILE A 1 309 ? -16.990 -20.858 -5.549 1.00 80.12 309 ILE A CA 1
ATOM 2558 C C . ILE A 1 309 ? -18.448 -20.376 -5.601 1.00 80.12 309 ILE A C 1
ATOM 2560 O O . ILE A 1 309 ? -19.183 -20.736 -6.516 1.00 80.12 309 ILE A O 1
ATOM 2564 N N . ILE A 1 310 ? -18.870 -19.543 -4.643 1.00 80.94 310 ILE A N 1
ATOM 2565 C CA . ILE A 1 310 ? -20.229 -18.980 -4.599 1.00 80.94 310 ILE A CA 1
ATOM 2566 C C . ILE A 1 310 ? -20.500 -18.132 -5.844 1.00 80.94 310 ILE A C 1
ATOM 2568 O O . ILE A 1 310 ? -21.566 -18.255 -6.437 1.00 80.94 310 ILE A O 1
ATOM 2572 N N . HIS A 1 311 ? -19.547 -17.295 -6.258 1.00 81.44 311 HIS A N 1
ATOM 2573 C CA . HIS A 1 311 ? -19.674 -16.464 -7.453 1.00 81.44 311 HIS A CA 1
ATOM 2574 C C . HIS A 1 311 ? -19.946 -17.308 -8.705 1.00 81.44 311 HIS A C 1
ATOM 2576 O O . HIS A 1 311 ? -20.870 -17.003 -9.461 1.00 81.44 311 HIS A O 1
ATOM 2582 N N . GLU A 1 312 ? -19.190 -18.393 -8.895 1.00 76.75 312 GLU A N 1
ATOM 2583 C CA . GLU A 1 312 ? -19.401 -19.312 -10.016 1.00 76.75 312 GLU A CA 1
ATOM 2584 C C . GLU A 1 312 ? -20.754 -20.022 -9.944 1.00 76.75 312 GLU A C 1
ATOM 2586 O O . GLU A 1 312 ? -21.436 -20.133 -10.958 1.00 76.75 312 GLU A O 1
ATOM 2591 N N . LEU A 1 313 ? -21.188 -20.447 -8.757 1.00 77.88 313 LEU A N 1
ATOM 2592 C CA . LEU A 1 313 ? -22.486 -21.104 -8.570 1.00 77.88 313 LEU A CA 1
ATOM 2593 C C . LEU A 1 313 ? -23.681 -20.188 -8.811 1.00 77.88 313 LEU A C 1
ATOM 2595 O O . LEU A 1 313 ? -24.703 -20.627 -9.325 1.00 77.88 313 LEU A O 1
ATOM 2599 N N . VAL A 1 314 ? -23.571 -18.914 -8.436 1.00 77.50 314 VAL A N 1
ATOM 2600 C CA . VAL A 1 314 ? -24.638 -17.935 -8.680 1.00 77.50 314 VAL A CA 1
ATOM 2601 C C . VAL A 1 314 ? -24.778 -17.654 -10.177 1.00 77.50 314 VAL A C 1
ATOM 2603 O O . VAL A 1 314 ? -25.890 -17.449 -10.660 1.00 77.50 314 VAL A O 1
ATOM 2606 N N . ARG A 1 315 ? -23.669 -17.654 -10.928 1.00 76.75 315 ARG A N 1
ATOM 2607 C CA . ARG A 1 315 ? -23.685 -17.413 -12.379 1.00 76.75 315 ARG A CA 1
ATOM 2608 C C . ARG A 1 315 ? -24.048 -18.649 -13.194 1.00 76.75 315 ARG A C 1
ATOM 2610 O O . ARG A 1 315 ? -24.724 -18.523 -14.213 1.00 76.75 315 ARG A O 1
ATOM 2617 N N . ASN A 1 316 ? -23.617 -19.827 -12.755 1.00 76.12 316 ASN A N 1
ATOM 2618 C CA . ASN A 1 316 ? -23.748 -21.068 -13.504 1.00 76.12 316 ASN A CA 1
ATOM 2619 C C . ASN A 1 316 ? -24.690 -22.032 -12.782 1.00 76.12 316 ASN A C 1
ATOM 2621 O O . ASN A 1 316 ? -24.435 -22.435 -11.653 1.00 76.12 316 ASN A O 1
ATOM 2625 N N . LYS A 1 317 ? -25.738 -22.501 -13.473 1.00 70.12 317 LYS A N 1
ATOM 2626 C CA . LYS A 1 317 ? -26.681 -23.499 -12.924 1.00 70.12 317 LYS A CA 1
ATOM 2627 C C . LYS A 1 317 ? -26.008 -24.817 -12.516 1.00 70.12 317 LYS A C 1
ATOM 2629 O O . LYS A 1 317 ? -26.564 -25.552 -11.709 1.00 70.12 317 LYS A O 1
ATOM 2634 N N . LYS A 1 318 ? -24.847 -25.128 -13.101 1.00 76.19 318 LYS A N 1
ATOM 2635 C CA . LYS A 1 318 ? -24.057 -26.328 -12.826 1.00 76.19 318 LYS A CA 1
ATOM 2636 C C . LYS A 1 318 ? -22.582 -25.950 -12.758 1.00 76.19 318 LYS A C 1
ATOM 2638 O O . LYS A 1 318 ? -22.043 -25.401 -13.714 1.00 76.19 318 LYS A O 1
ATOM 2643 N N . PHE A 1 319 ? -21.946 -26.251 -11.632 1.00 78.56 319 PHE A N 1
ATOM 2644 C CA . PHE A 1 319 ? -20.532 -25.983 -11.386 1.00 78.56 319 PHE A CA 1
ATOM 2645 C C . PHE A 1 319 ? -19.848 -27.256 -10.879 1.00 78.56 319 PHE A C 1
ATOM 2647 O O . PHE A 1 319 ? -20.299 -27.878 -9.912 1.00 78.56 319 PHE A O 1
ATOM 2654 N N . LEU A 1 320 ? -18.766 -27.647 -11.556 1.00 79.50 320 LEU A N 1
ATOM 2655 C CA . LEU A 1 320 ? -17.938 -28.795 -11.197 1.00 79.50 320 LEU A CA 1
ATOM 2656 C C . LEU A 1 320 ? -16.662 -28.303 -10.509 1.00 79.50 320 LEU A C 1
ATOM 2658 O O . LEU A 1 320 ? -15.763 -27.759 -11.146 1.00 79.50 320 LEU A O 1
ATOM 2662 N N . LEU A 1 321 ? -16.546 -28.540 -9.207 1.00 78.88 321 LEU A N 1
ATOM 2663 C CA . LEU A 1 321 ? -15.314 -28.297 -8.470 1.00 78.88 321 LEU A CA 1
ATOM 2664 C C . LEU A 1 321 ? -14.237 -29.297 -8.925 1.00 78.88 321 LEU A C 1
ATOM 2666 O O . LEU A 1 321 ? -14.483 -30.508 -8.972 1.00 78.88 321 LEU A O 1
ATOM 2670 N N . LEU A 1 322 ? -13.037 -28.796 -9.241 1.00 79.19 322 LEU A N 1
ATOM 2671 C CA . LEU A 1 322 ? -11.904 -29.594 -9.742 1.00 79.19 322 LEU A CA 1
ATOM 2672 C C . LEU A 1 322 ? -12.251 -30.430 -10.988 1.00 79.19 322 LEU A C 1
ATOM 2674 O O . LEU A 1 322 ? -11.691 -31.508 -11.178 1.00 79.19 322 LEU A O 1
ATOM 2678 N N . ASN A 1 323 ? -13.218 -29.974 -11.795 1.00 78.06 323 ASN A N 1
ATOM 2679 C CA . ASN A 1 323 ? -13.752 -30.701 -12.953 1.00 78.06 323 ASN A CA 1
ATOM 2680 C C . ASN A 1 323 ? -14.264 -32.117 -12.625 1.00 78.06 323 ASN A C 1
ATOM 2682 O O . ASN A 1 323 ? -14.353 -32.966 -13.508 1.00 78.06 323 ASN A O 1
ATOM 2686 N N . LYS A 1 324 ? -14.589 -32.389 -11.353 1.00 85.31 324 LYS A N 1
ATOM 2687 C CA . LYS A 1 324 ? -14.945 -33.733 -10.877 1.00 85.31 324 LYS A CA 1
ATOM 2688 C C . LYS A 1 324 ? -16.184 -33.756 -9.991 1.00 85.31 324 LYS A C 1
ATOM 2690 O O . LYS A 1 324 ? -16.983 -34.680 -10.101 1.00 85.31 324 LYS A O 1
ATOM 2695 N N . TYR A 1 325 ? -16.338 -32.781 -9.100 1.00 84.50 325 TYR A N 1
ATOM 2696 C CA . TYR A 1 325 ? -17.385 -32.802 -8.081 1.00 84.50 325 TYR A CA 1
ATOM 2697 C C . TYR A 1 325 ? -18.462 -31.767 -8.387 1.00 84.50 325 TYR A C 1
ATOM 2699 O O . TYR A 1 325 ? -18.199 -30.569 -8.344 1.00 84.50 325 TYR A O 1
ATOM 2707 N N . GLU A 1 326 ? -19.681 -32.217 -8.672 1.00 85.19 326 GLU A N 1
ATOM 2708 C CA . GLU A 1 326 ? -20.832 -31.324 -8.809 1.00 85.19 326 GLU A CA 1
ATOM 2709 C C . GLU A 1 326 ? -21.238 -30.774 -7.445 1.00 85.19 326 GLU A C 1
ATOM 2711 O O . GLU A 1 326 ? -21.498 -31.527 -6.504 1.00 85.19 326 GLU A O 1
ATOM 2716 N N . VAL A 1 327 ? -21.270 -29.447 -7.330 1.00 81.69 327 VAL A N 1
ATOM 2717 C CA . VAL A 1 327 ? -21.707 -28.795 -6.097 1.00 81.69 327 VAL A CA 1
ATOM 2718 C C . VAL A 1 327 ? -23.231 -28.724 -6.096 1.00 81.69 327 VAL A C 1
ATOM 2720 O O . VAL A 1 327 ? -23.826 -27.992 -6.880 1.00 81.69 327 VAL A O 1
ATOM 2723 N N . THR A 1 328 ? -23.861 -29.489 -5.205 1.00 81.31 328 THR A N 1
ATOM 2724 C CA . THR A 1 328 ? -25.326 -29.578 -5.092 1.00 81.31 328 THR A CA 1
ATOM 2725 C C . THR A 1 328 ? -25.922 -28.517 -4.169 1.00 81.31 328 THR A C 1
ATOM 2727 O O . THR A 1 328 ? -27.031 -28.048 -4.404 1.00 81.31 328 THR A O 1
ATOM 2730 N N . SER A 1 329 ? -25.209 -28.139 -3.104 1.00 77.50 329 SER A N 1
ATOM 2731 C CA . SER A 1 329 ? -25.657 -27.135 -2.134 1.00 77.50 329 SER A CA 1
ATOM 2732 C C . SER A 1 329 ? -24.483 -26.482 -1.401 1.00 77.50 329 SER A C 1
ATOM 2734 O O . SER A 1 329 ? -23.410 -27.072 -1.261 1.00 77.50 329 SER A O 1
ATOM 2736 N N . ILE A 1 330 ? -24.698 -25.255 -0.918 1.00 75.62 330 ILE A N 1
ATOM 2737 C CA . ILE A 1 330 ? -23.796 -24.555 0.002 1.00 75.62 330 ILE A CA 1
ATOM 2738 C C . ILE A 1 330 ? -24.582 -24.208 1.259 1.00 75.62 330 ILE A C 1
ATOM 2740 O O . ILE A 1 330 ? -25.615 -23.546 1.191 1.00 75.62 330 ILE A O 1
ATOM 2744 N N . ILE A 1 331 ? -24.056 -24.617 2.411 1.00 77.56 331 ILE A N 1
ATOM 2745 C CA . ILE A 1 331 ? -24.622 -24.286 3.717 1.00 77.56 331 ILE A CA 1
ATOM 2746 C C . ILE A 1 331 ? -23.782 -23.162 4.321 1.00 77.56 331 ILE A C 1
ATOM 2748 O O . ILE A 1 331 ? -22.598 -23.343 4.609 1.00 77.56 331 ILE A O 1
ATOM 2752 N N . LEU A 1 332 ? -24.395 -21.993 4.508 1.00 73.62 332 LEU A N 1
ATOM 2753 C CA . LEU A 1 332 ? -23.774 -20.847 5.166 1.00 73.62 332 LEU A CA 1
ATOM 2754 C C . LEU A 1 332 ? -24.360 -20.683 6.564 1.00 73.62 332 LEU A C 1
ATOM 2756 O O . LEU A 1 332 ? -25.574 -20.605 6.734 1.00 73.62 332 LEU A O 1
ATOM 2760 N N . SER A 1 333 ? -23.487 -20.584 7.562 1.00 69.88 333 SER A N 1
ATOM 2761 C CA . SER A 1 333 ? -23.872 -20.353 8.952 1.00 69.88 333 SER A CA 1
ATOM 2762 C C . SER A 1 333 ? -23.115 -19.153 9.527 1.00 69.88 333 SER A C 1
ATOM 2764 O O . SER A 1 333 ? -21.895 -19.054 9.341 1.00 69.88 333 SER A O 1
ATOM 2766 N N . PRO A 1 334 ? -23.787 -18.242 10.250 1.00 66.12 334 PRO A N 1
ATOM 2767 C CA . PRO A 1 334 ? -23.121 -17.102 10.862 1.00 66.12 334 PRO A CA 1
ATOM 2768 C C . PRO A 1 334 ? -22.125 -17.566 11.939 1.00 66.12 334 PRO A C 1
ATOM 2770 O O . PRO A 1 334 ? -22.456 -18.367 12.808 1.00 66.12 334 PRO A O 1
ATOM 2773 N N . LYS A 1 335 ? -20.893 -17.029 11.913 1.00 66.38 335 LYS A N 1
ATOM 2774 C CA . LYS A 1 335 ? -19.819 -17.371 12.880 1.00 66.38 335 LYS A CA 1
ATOM 2775 C C . LYS A 1 335 ? -20.193 -17.086 14.337 1.00 66.38 335 LYS A C 1
ATOM 2777 O O . LYS A 1 335 ? -19.627 -17.673 15.253 1.00 66.38 335 LYS A O 1
ATOM 2782 N N . LYS A 1 336 ? -21.078 -16.116 14.548 1.00 64.75 336 LYS A N 1
ATOM 2783 C CA . LYS A 1 336 ? -21.701 -15.806 15.832 1.00 64.75 336 LYS A CA 1
ATOM 2784 C C . LYS A 1 336 ? -23.163 -15.492 15.543 1.00 64.75 336 LYS A C 1
ATOM 2786 O O . LYS A 1 336 ? -23.394 -14.779 14.563 1.00 64.75 336 LYS A O 1
ATOM 2791 N N . PRO A 1 337 ? -24.112 -15.947 16.372 1.00 56.66 337 PRO A N 1
ATOM 2792 C CA . PRO A 1 337 ? -25.487 -15.497 16.244 1.00 56.66 337 PRO A CA 1
ATOM 2793 C C . PRO A 1 337 ? -25.517 -13.963 16.289 1.00 56.66 337 PRO A C 1
ATOM 2795 O O . PRO A 1 337 ? -24.747 -13.322 17.029 1.00 56.66 337 PRO A O 1
ATOM 2798 N N . ALA A 1 338 ? -26.348 -13.361 15.438 1.00 55.22 338 ALA A N 1
ATOM 2799 C CA . ALA A 1 338 ? -26.665 -11.950 15.581 1.00 55.22 338 ALA A CA 1
ATOM 2800 C C . ALA A 1 338 ? -27.211 -11.723 17.001 1.00 55.22 338 ALA A C 1
ATOM 2802 O O . ALA A 1 338 ? -27.823 -12.633 17.567 1.00 55.22 338 ALA A O 1
ATOM 2803 N N . PRO A 1 339 ? -26.926 -10.569 17.633 1.00 55.34 339 PRO A N 1
ATOM 2804 C CA . PRO A 1 339 ? -27.641 -10.234 18.855 1.00 55.34 339 PRO A CA 1
ATOM 2805 C C . PRO A 1 339 ? -29.138 -10.318 18.536 1.00 55.34 339 PRO A C 1
ATOM 2807 O O . PRO A 1 339 ? -29.571 -9.758 17.532 1.00 55.34 339 PRO A O 1
ATOM 2810 N N . PHE A 1 340 ? -29.883 -11.086 19.333 1.00 52.78 340 PHE A N 1
ATOM 2811 C CA . PHE A 1 340 ? -31.334 -11.169 19.205 1.00 52.78 340 PHE A CA 1
ATOM 2812 C C . PHE A 1 340 ? -31.882 -9.751 19.381 1.00 52.78 340 PHE A C 1
ATOM 2814 O O . PHE A 1 340 ? -31.737 -9.165 20.454 1.00 52.78 340 PHE A O 1
ATOM 2821 N N . LEU A 1 341 ? -32.438 -9.182 18.316 1.00 55.84 341 LEU A N 1
ATOM 2822 C CA . LEU A 1 341 ? -33.216 -7.953 18.389 1.00 55.84 341 LEU A CA 1
ATOM 2823 C C . LEU A 1 341 ? -34.637 -8.416 18.713 1.00 55.84 341 LEU A C 1
ATOM 2825 O O . LEU A 1 341 ? -35.253 -9.093 17.896 1.00 55.84 341 LEU A O 1
ATOM 2829 N N . SER A 1 342 ? -35.089 -8.190 19.948 1.00 49.22 342 SER A N 1
ATOM 2830 C CA . SER A 1 342 ? -36.392 -8.665 20.428 1.00 49.22 342 SER A CA 1
ATOM 2831 C C . SER A 1 342 ? -37.534 -8.130 19.567 1.00 49.22 342 SER A C 1
ATOM 2833 O O . SER A 1 342 ? -37.488 -6.987 19.108 1.00 49.22 342 SER A O 1
ATOM 2835 N N . ASP A 1 343 ? -38.549 -8.964 19.361 1.00 52.09 343 ASP A N 1
ATOM 2836 C CA . ASP A 1 343 ? -39.695 -8.638 18.525 1.00 52.09 343 ASP A CA 1
ATOM 2837 C C . ASP A 1 343 ? -40.716 -7.713 19.204 1.00 52.09 343 ASP A C 1
ATOM 2839 O O . ASP A 1 343 ? -40.876 -7.704 20.422 1.00 52.09 343 ASP A O 1
ATOM 2843 N N . GLU A 1 344 ? -41.423 -7.006 18.317 1.00 46.03 344 GLU A N 1
ATOM 2844 C CA . GLU A 1 344 ? -42.659 -6.231 18.487 1.00 46.03 344 GLU A CA 1
ATOM 2845 C C . GLU A 1 344 ? -42.551 -4.738 18.863 1.00 46.03 344 GLU A C 1
ATOM 2847 O O . GLU A 1 344 ? -42.182 -4.332 19.961 1.00 46.03 344 GLU A O 1
ATOM 2852 N N . GLY A 1 345 ? -42.991 -3.895 17.919 1.00 46.25 345 GLY A N 1
ATOM 2853 C CA . GLY A 1 345 ? -43.703 -2.651 18.231 1.00 46.25 345 GLY A CA 1
ATOM 2854 C C . GLY A 1 345 ? -42.994 -1.329 17.946 1.00 46.25 345 GLY A C 1
ATOM 2855 O O . GLY A 1 345 ? -43.670 -0.379 17.567 1.00 46.25 345 GLY A O 1
ATOM 2856 N N . ASN A 1 346 ? -41.666 -1.242 18.061 1.00 46.62 346 ASN A N 1
ATOM 2857 C CA . ASN A 1 346 ? -40.946 0.025 17.881 1.00 46.62 346 ASN A CA 1
ATOM 2858 C C . ASN A 1 346 ? -39.917 -0.030 16.752 1.00 46.62 346 ASN A C 1
ATOM 2860 O O . ASN A 1 346 ? -39.411 -1.090 16.388 1.00 46.62 346 ASN A O 1
ATOM 2864 N N . ASN A 1 347 ? -39.648 1.136 16.159 1.00 55.69 347 ASN A N 1
ATOM 2865 C CA . ASN A 1 347 ? -38.800 1.290 14.986 1.00 55.69 347 ASN A CA 1
ATOM 2866 C C . ASN A 1 347 ? -37.362 0.820 15.317 1.00 55.69 347 ASN A C 1
ATOM 2868 O O . ASN A 1 347 ? -36.562 1.589 15.847 1.00 55.69 347 ASN A O 1
ATOM 2872 N N . LYS A 1 348 ? -37.068 -0.466 15.025 1.00 64.06 348 LYS A N 1
ATOM 2873 C CA . LYS A 1 348 ? -35.929 -1.320 15.471 1.00 64.06 348 LYS A CA 1
ATOM 2874 C C . LYS A 1 348 ? -34.526 -0.702 15.338 1.00 64.06 348 LYS A C 1
ATOM 2876 O O . LYS A 1 348 ? -33.545 -1.223 15.861 1.00 64.06 348 LYS A O 1
ATOM 2881 N N . TYR A 1 349 ? -34.417 0.402 14.616 1.00 60.78 349 TYR A N 1
ATOM 2882 C CA . TYR A 1 349 ? -33.211 1.203 14.492 1.00 60.78 349 TYR A CA 1
ATOM 2883 C C . TYR A 1 349 ? -32.890 2.008 15.753 1.00 60.78 349 TYR A C 1
ATOM 2885 O O . TYR A 1 349 ? -31.721 2.172 16.063 1.00 60.78 349 TYR A O 1
ATOM 2893 N N . ASP A 1 350 ? -33.876 2.537 16.478 1.00 62.84 350 ASP A N 1
ATOM 2894 C CA . ASP A 1 350 ? -33.598 3.463 17.589 1.00 62.84 350 ASP A CA 1
ATOM 2895 C C . ASP A 1 350 ? -32.926 2.774 18.794 1.00 62.84 350 ASP A C 1
ATOM 2897 O O . ASP A 1 350 ? -32.305 3.436 19.630 1.00 62.84 350 ASP A O 1
ATOM 2901 N N . ASP A 1 351 ? -32.969 1.439 18.826 1.00 63.59 351 ASP A N 1
ATOM 2902 C CA . ASP A 1 351 ? -32.292 0.600 19.816 1.00 63.59 351 ASP A CA 1
ATOM 2903 C C . ASP A 1 351 ? -30.827 0.298 19.468 1.00 63.59 351 ASP A C 1
ATOM 2905 O O . ASP A 1 351 ? -30.033 -0.021 20.360 1.00 63.59 351 ASP A O 1
ATOM 2909 N N . LEU A 1 352 ? -30.451 0.431 18.192 1.00 68.81 352 LEU A N 1
ATOM 2910 C CA . LEU A 1 352 ? -29.083 0.243 17.716 1.00 68.81 352 LEU A CA 1
ATOM 2911 C C . LEU A 1 352 ? -28.264 1.516 17.944 1.00 68.81 352 LEU A C 1
ATOM 2913 O O . LEU A 1 352 ? -28.681 2.622 17.600 1.00 68.81 352 LEU A O 1
ATOM 2917 N N . VAL A 1 353 ? -27.033 1.350 18.415 1.00 65.94 353 VAL A N 1
ATOM 2918 C CA . VAL A 1 353 ? -26.018 2.407 18.512 1.00 65.94 353 VAL A CA 1
ATOM 2919 C C . VAL A 1 353 ? -25.839 3.123 17.183 1.00 65.94 353 VAL A C 1
ATOM 2921 O O . VAL A 1 353 ? -25.814 4.350 17.109 1.00 65.94 353 VAL A O 1
ATOM 2924 N N . SER A 1 354 ? -25.720 2.336 16.120 1.00 70.56 354 SER A N 1
ATOM 2925 C CA . SER A 1 354 ? -25.521 2.828 14.764 1.00 70.56 354 SER A CA 1
ATOM 2926 C C . SER A 1 354 ? -26.831 3.040 14.027 1.00 70.56 354 SER A C 1
ATOM 2928 O O . SER A 1 354 ? -26.801 3.383 12.852 1.00 70.56 354 SER A O 1
ATOM 2930 N N . GLY A 1 355 ? -27.976 2.857 14.683 1.00 72.00 355 GLY A N 1
ATOM 2931 C CA . GLY A 1 355 ? -29.285 2.890 14.046 1.00 72.00 355 GLY A CA 1
ATOM 2932 C C . GLY A 1 355 ? -29.589 4.194 13.333 1.00 72.00 355 GLY A C 1
ATOM 2933 O O . GLY A 1 355 ? -30.109 4.185 12.224 1.00 72.00 355 GLY A O 1
ATOM 2934 N N . PHE A 1 356 ? -29.175 5.312 13.920 1.00 67.69 356 PHE A N 1
ATOM 2935 C CA . PHE A 1 356 ? -29.314 6.622 13.298 1.00 67.69 356 PHE A CA 1
ATOM 2936 C C . PHE A 1 356 ? -28.484 6.768 12.010 1.00 67.69 356 PHE A C 1
ATOM 2938 O O . PHE A 1 356 ? -28.985 7.253 11.000 1.00 67.69 356 PHE A O 1
ATOM 2945 N N . LEU A 1 357 ? -27.238 6.282 12.019 1.00 69.94 357 LEU A N 1
ATOM 2946 C CA . LEU A 1 357 ? -26.384 6.247 10.828 1.00 69.94 357 LEU A CA 1
ATOM 2947 C C . LEU A 1 357 ? -26.920 5.258 9.780 1.00 69.94 357 LEU A C 1
ATOM 2949 O O . LEU A 1 357 ? -26.839 5.497 8.583 1.00 69.94 357 LEU A O 1
ATOM 2953 N N . LEU A 1 358 ? -27.491 4.139 10.221 1.00 73.38 358 LEU A N 1
ATOM 2954 C CA . LEU A 1 358 ? -28.102 3.152 9.337 1.00 73.38 358 LEU A CA 1
ATOM 2955 C C . LEU A 1 358 ? -29.340 3.717 8.636 1.00 73.38 358 LEU A C 1
ATOM 2957 O O . LEU A 1 358 ? -29.464 3.523 7.431 1.00 73.38 358 LEU A O 1
ATOM 2961 N N . LYS A 1 359 ? -30.187 4.475 9.350 1.00 73.38 359 LYS A N 1
ATOM 2962 C CA . LYS A 1 359 ? -31.338 5.191 8.770 1.00 73.38 359 LYS A CA 1
ATOM 2963 C C . LYS A 1 359 ? -30.922 6.210 7.706 1.00 73.38 359 LYS A C 1
ATOM 2965 O O . LYS A 1 359 ? -31.670 6.430 6.761 1.00 73.38 359 LYS A O 1
ATOM 2970 N N . SER A 1 360 ? -29.761 6.852 7.856 1.00 67.88 360 SER A N 1
ATOM 2971 C CA . SER A 1 360 ? -29.301 7.866 6.898 1.00 67.88 360 SER A CA 1
ATOM 2972 C C . SER A 1 360 ? -28.597 7.285 5.669 1.00 67.88 360 SER A C 1
ATOM 2974 O O . SER A 1 360 ? -28.519 7.964 4.647 1.00 67.88 360 SER A O 1
ATOM 2976 N N . ILE A 1 361 ? -28.093 6.047 5.747 1.00 67.50 361 ILE A N 1
ATOM 2977 C CA . ILE A 1 361 ? -27.352 5.390 4.657 1.00 67.50 361 ILE A CA 1
ATOM 2978 C C . ILE A 1 361 ? -28.217 4.381 3.886 1.00 67.50 361 ILE A C 1
ATOM 2980 O O . ILE A 1 361 ? -28.028 4.223 2.682 1.00 67.50 361 ILE A O 1
ATOM 2984 N N . ILE A 1 362 ? -29.139 3.679 4.553 1.00 69.31 362 ILE A N 1
ATOM 2985 C CA . ILE A 1 362 ? -29.929 2.591 3.962 1.00 69.31 362 ILE A CA 1
ATOM 2986 C C . ILE A 1 362 ? -31.405 2.986 3.959 1.00 69.31 362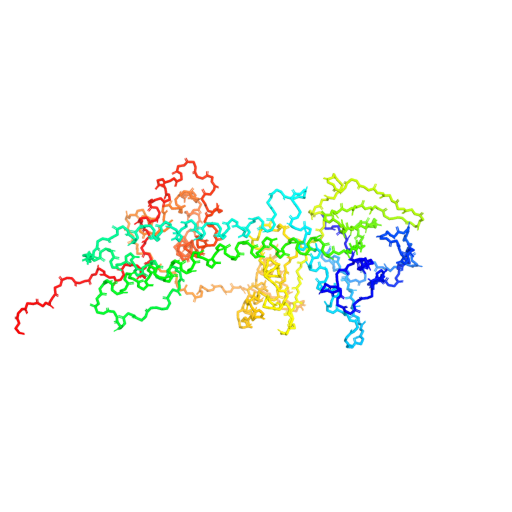 ILE A C 1
ATOM 2988 O O . ILE A 1 362 ? -31.971 3.284 5.009 1.00 69.31 362 ILE A O 1
ATOM 2992 N N . ALA A 1 363 ? -32.048 2.959 2.789 1.00 70.12 363 ALA A N 1
ATOM 2993 C CA . ALA A 1 363 ? -33.479 3.218 2.700 1.00 70.12 363 ALA A CA 1
ATOM 2994 C C . ALA A 1 363 ? -34.277 2.059 3.324 1.00 70.12 363 ALA A C 1
ATOM 2996 O O . ALA A 1 363 ? -33.948 0.891 3.118 1.00 70.12 363 ALA A O 1
ATOM 2997 N N . GLU A 1 364 ? -35.366 2.359 4.041 1.00 67.62 364 GLU A N 1
ATOM 2998 C CA . GLU A 1 364 ? -36.182 1.337 4.724 1.00 67.62 364 GLU A CA 1
ATOM 2999 C C . GLU A 1 364 ? -36.658 0.221 3.781 1.00 67.62 364 GLU A C 1
ATOM 3001 O O . GLU A 1 364 ? -36.576 -0.956 4.135 1.00 67.62 364 GLU A O 1
ATOM 3006 N N . LYS A 1 365 ? -37.033 0.577 2.546 1.00 68.88 365 LYS A N 1
ATOM 3007 C CA . LYS A 1 365 ? -37.433 -0.364 1.486 1.00 68.88 365 LYS A CA 1
ATOM 3008 C C . LYS A 1 365 ? -36.370 -1.428 1.169 1.00 68.88 365 LYS A C 1
ATOM 3010 O O . LYS A 1 365 ? -36.711 -2.575 0.885 1.00 68.88 365 LYS A O 1
ATOM 3015 N N . ASP A 1 366 ? -35.085 -1.072 1.241 1.00 70.31 366 ASP A N 1
ATOM 3016 C CA . ASP A 1 366 ? -33.987 -1.984 0.907 1.00 70.31 366 ASP A CA 1
ATOM 3017 C C . ASP A 1 366 ? -33.803 -3.016 2.030 1.00 70.31 366 ASP A C 1
ATOM 3019 O O . ASP A 1 366 ? -33.491 -4.177 1.776 1.00 70.31 366 ASP A O 1
ATOM 3023 N N . LEU A 1 367 ? -34.076 -2.624 3.277 1.00 65.94 367 LEU A N 1
ATOM 3024 C CA . LEU A 1 367 ? -34.022 -3.495 4.451 1.00 65.94 367 LEU A CA 1
ATOM 3025 C C . LEU A 1 367 ? -35.245 -4.405 4.589 1.00 65.94 367 LEU A C 1
ATOM 3027 O O . LEU A 1 367 ? -35.104 -5.534 5.056 1.00 65.94 367 LEU A O 1
ATOM 3031 N N . GLU A 1 368 ? -36.431 -3.954 4.182 1.00 69.25 368 GLU A N 1
ATOM 3032 C CA . GLU A 1 368 ? -37.626 -4.808 4.133 1.00 69.25 368 GLU A CA 1
ATOM 3033 C C . GLU A 1 368 ? -37.475 -5.949 3.125 1.00 69.25 368 GLU A C 1
ATOM 3035 O O . GLU A 1 368 ? -37.865 -7.082 3.412 1.00 69.25 368 GLU A O 1
ATOM 3040 N N . SER A 1 369 ? -36.802 -5.689 2.000 1.00 74.31 369 SER A N 1
ATOM 3041 C CA . SER A 1 369 ? -36.523 -6.707 0.980 1.00 74.31 369 SER A CA 1
ATOM 3042 C C . SER A 1 369 ? -35.658 -7.879 1.479 1.00 74.31 369 SER A C 1
ATOM 3044 O O . SER A 1 369 ? -35.674 -8.955 0.884 1.00 74.31 369 SER A O 1
ATOM 3046 N N . LEU A 1 370 ? -34.934 -7.708 2.596 1.00 66.62 370 LEU A N 1
ATOM 3047 C CA . LEU A 1 370 ? -34.068 -8.738 3.184 1.00 66.62 370 LEU A CA 1
ATOM 3048 C C . LEU A 1 370 ? -34.830 -9.784 4.014 1.00 66.62 370 LEU A C 1
ATOM 3050 O O . LEU A 1 370 ? -34.246 -10.812 4.372 1.00 66.62 370 LEU A O 1
ATOM 3054 N N . GLY A 1 371 ? -36.107 -9.542 4.339 1.00 73.88 371 GLY A N 1
ATOM 3055 C CA . GLY A 1 371 ? -36.958 -10.475 5.082 1.00 73.88 371 GLY A CA 1
ATOM 3056 C C . GLY A 1 371 ? -36.299 -11.003 6.364 1.00 73.88 371 GLY A C 1
ATOM 3057 O O . GLY A 1 371 ? -35.836 -10.233 7.205 1.00 73.88 371 GLY A O 1
ATOM 3058 N N . TYR A 1 372 ? -36.202 -12.331 6.488 1.00 68.19 372 TYR A N 1
ATOM 3059 C CA . TYR A 1 372 ? -35.607 -13.027 7.642 1.00 68.19 372 TYR A CA 1
ATOM 3060 C C . TYR A 1 372 ? -34.131 -12.660 7.908 1.00 68.19 372 TYR A C 1
ATOM 3062 O O . TYR A 1 372 ? -33.626 -12.821 9.019 1.00 68.19 372 TYR A O 1
ATOM 3070 N N . TYR A 1 373 ? -33.408 -12.144 6.909 1.00 72.50 373 TYR A N 1
ATOM 3071 C CA . TYR A 1 373 ? -31.999 -11.770 7.061 1.00 72.50 373 TYR A CA 1
ATOM 3072 C C . TYR A 1 373 ? -31.790 -10.352 7.597 1.00 72.50 373 TYR A C 1
ATOM 3074 O O . TYR A 1 373 ? -30.653 -10.003 7.925 1.00 72.50 373 TYR A O 1
ATOM 3082 N N . LYS A 1 374 ? -32.857 -9.551 7.721 1.00 74.38 374 LYS A N 1
ATOM 3083 C CA . LYS A 1 374 ? -32.804 -8.157 8.182 1.00 74.38 374 LYS A CA 1
ATOM 3084 C C . LYS A 1 374 ? -32.050 -8.014 9.507 1.00 74.38 374 LYS A C 1
ATOM 3086 O O . LYS A 1 374 ? -31.090 -7.248 9.584 1.00 74.38 374 LYS A O 1
ATOM 3091 N N . ASP A 1 375 ? -32.402 -8.807 10.514 1.00 72.81 375 ASP A N 1
ATOM 3092 C CA . ASP A 1 375 ? -31.796 -8.706 11.850 1.00 72.81 375 ASP A CA 1
ATOM 3093 C C . ASP A 1 375 ? -30.324 -9.150 11.858 1.00 72.81 375 ASP A C 1
ATOM 3095 O O . ASP A 1 375 ? -29.480 -8.550 12.530 1.00 72.81 375 ASP A O 1
ATOM 3099 N N . ASN A 1 376 ? -29.973 -10.145 11.036 1.00 72.62 376 ASN A N 1
ATOM 3100 C CA . ASN A 1 376 ? -28.584 -10.571 10.854 1.00 72.62 376 ASN A CA 1
ATOM 3101 C C . ASN A 1 376 ? -27.732 -9.482 10.183 1.00 72.62 376 ASN A C 1
ATOM 3103 O O . ASN A 1 376 ? -26.598 -9.238 10.607 1.00 72.62 376 ASN A O 1
ATOM 3107 N N . ALA A 1 377 ? -28.273 -8.812 9.162 1.00 74.38 377 ALA A N 1
ATOM 3108 C CA . ALA A 1 377 ? -27.608 -7.715 8.468 1.00 74.38 377 ALA A CA 1
ATOM 3109 C C . ALA A 1 377 ? -27.410 -6.502 9.392 1.00 74.38 377 ALA A C 1
ATOM 3111 O O . ALA A 1 377 ? -26.291 -5.996 9.512 1.00 74.38 377 ALA A O 1
ATOM 3112 N N . LEU A 1 378 ? -28.459 -6.092 10.112 1.00 75.06 378 LEU A N 1
ATOM 3113 C CA . LEU A 1 378 ? -28.398 -4.997 11.084 1.00 75.06 378 LEU A CA 1
ATOM 3114 C C . LEU A 1 378 ? -27.415 -5.305 12.218 1.00 75.06 378 LEU A C 1
ATOM 3116 O O . LEU A 1 378 ? -26.535 -4.495 12.507 1.00 75.06 378 LEU A O 1
ATOM 3120 N N . GLY A 1 379 ? -27.479 -6.506 12.797 1.00 74.75 379 GLY A N 1
ATOM 3121 C CA . GLY A 1 379 ? -26.558 -6.940 13.847 1.00 74.75 379 GLY A CA 1
ATOM 3122 C C . GLY A 1 379 ? -25.097 -7.037 13.385 1.00 74.75 379 GLY A C 1
ATOM 3123 O O . GLY A 1 379 ? -24.177 -6.804 14.176 1.00 74.75 379 GLY A O 1
ATOM 3124 N N . TYR A 1 380 ? -24.852 -7.361 12.111 1.00 75.75 380 TYR A N 1
ATOM 3125 C CA . TYR A 1 380 ? -23.514 -7.300 11.522 1.00 75.75 380 TYR A CA 1
ATOM 3126 C C . TYR A 1 380 ? -23.019 -5.855 11.400 1.00 75.75 380 TYR A C 1
ATOM 3128 O O . TYR A 1 380 ? -21.907 -5.558 11.847 1.00 75.75 380 TYR A O 1
ATOM 3136 N N . LEU A 1 381 ? -23.831 -4.964 10.823 1.00 75.81 381 LEU A N 1
ATOM 3137 C CA . LEU A 1 381 ? -23.466 -3.563 10.614 1.00 75.81 381 LEU A CA 1
ATOM 3138 C C . LEU A 1 381 ? -23.229 -2.841 11.938 1.00 75.81 381 LEU A C 1
ATOM 3140 O O . LEU A 1 381 ? -22.202 -2.186 12.088 1.00 75.81 381 LEU A O 1
ATOM 3144 N N . GLU A 1 382 ? -24.085 -3.064 12.930 1.00 75.12 382 GLU A N 1
ATOM 3145 C CA . GLU A 1 382 ? -23.943 -2.537 14.288 1.00 75.12 382 GLU A CA 1
ATOM 3146 C C . GLU A 1 382 ? -22.593 -2.902 14.927 1.00 75.12 382 GLU A C 1
ATOM 3148 O O . GLU A 1 382 ? -21.946 -2.088 15.580 1.00 75.12 382 GLU A O 1
ATOM 3153 N N . LYS A 1 383 ? -22.100 -4.125 14.692 1.00 73.00 383 LYS A N 1
ATOM 3154 C CA . LYS A 1 383 ? -20.780 -4.565 15.178 1.00 73.00 383 LYS A CA 1
ATOM 3155 C C . LYS A 1 383 ? -19.621 -4.056 14.319 1.00 73.00 383 LYS A C 1
ATOM 3157 O O . LYS A 1 383 ? -18.472 -4.048 14.778 1.00 73.00 383 LYS A O 1
ATOM 3162 N N . LYS A 1 384 ? -19.874 -3.724 13.052 1.00 73.25 384 LYS A N 1
ATOM 3163 C CA . LYS A 1 384 ? -18.844 -3.366 12.070 1.00 73.25 384 LYS A CA 1
ATOM 3164 C C . LYS A 1 384 ? -18.600 -1.861 12.023 1.00 73.25 384 LYS A C 1
ATOM 3166 O O . LYS A 1 384 ? -17.438 -1.464 11.987 1.00 73.25 384 LYS A O 1
ATOM 3171 N N . ILE A 1 385 ? -19.649 -1.046 12.082 1.00 72.12 385 ILE A N 1
ATOM 3172 C CA . ILE A 1 385 ? -19.589 0.418 12.028 1.00 72.12 385 ILE A CA 1
ATOM 3173 C C . ILE A 1 385 ? -18.633 0.987 13.087 1.00 72.12 385 ILE A C 1
ATOM 3175 O O . ILE A 1 385 ? -17.739 1.732 12.692 1.00 72.12 385 ILE A O 1
ATOM 3179 N N . PRO A 1 386 ? -18.669 0.585 14.374 1.00 64.31 386 PRO A N 1
ATOM 3180 C CA . PRO A 1 386 ? -17.703 1.065 15.366 1.00 64.31 386 PRO A CA 1
ATOM 3181 C C . PRO A 1 386 ? -16.246 0.720 15.020 1.00 64.31 386 PRO A C 1
ATOM 3183 O O . PRO A 1 386 ? -15.334 1.503 15.276 1.00 64.31 386 PRO A O 1
ATOM 3186 N N . LYS A 1 387 ? -16.010 -0.440 14.389 1.00 62.72 387 LYS A N 1
ATOM 3187 C CA . LYS A 1 387 ? -14.668 -0.852 13.943 1.00 62.72 387 LYS A CA 1
ATOM 3188 C C . LYS A 1 387 ? -14.190 -0.049 12.736 1.00 62.72 387 LYS A C 1
ATOM 3190 O O . LYS A 1 387 ? -12.998 0.209 12.628 1.00 62.72 387 LYS A O 1
ATOM 3195 N N . ILE A 1 388 ? -15.101 0.315 11.833 1.00 63.19 388 ILE A N 1
ATOM 3196 C CA . ILE A 1 388 ? -14.796 1.142 10.659 1.00 63.19 388 ILE A CA 1
ATOM 3197 C C . ILE A 1 388 ? -14.592 2.602 11.092 1.00 63.19 388 ILE A C 1
ATOM 3199 O O . ILE A 1 388 ? -13.618 3.213 10.670 1.00 63.19 388 ILE A O 1
ATOM 3203 N N . LYS A 1 389 ? -15.424 3.123 12.007 1.00 62.75 389 LYS A N 1
ATOM 3204 C CA . LYS A 1 389 ? -15.331 4.470 12.605 1.00 62.75 389 LYS A CA 1
ATOM 3205 C C . LYS A 1 389 ? -13.928 4.784 13.120 1.00 62.75 389 LYS A C 1
ATOM 3207 O O . LYS A 1 389 ? -13.461 5.895 12.922 1.00 62.75 389 LYS A O 1
ATOM 3212 N N . ARG A 1 390 ? -13.254 3.815 13.751 1.00 50.84 390 ARG A N 1
ATOM 3213 C CA . ARG A 1 390 ? -11.900 3.996 14.302 1.00 50.84 390 ARG A CA 1
ATOM 3214 C C . ARG A 1 390 ? -10.843 4.331 13.239 1.00 50.84 390 ARG A C 1
ATOM 3216 O O . ARG A 1 390 ? -9.882 5.004 13.572 1.00 50.84 390 ARG A O 1
ATOM 3223 N N . ASN A 1 391 ? -11.018 3.856 12.004 1.00 48.59 391 ASN A N 1
ATOM 3224 C CA . ASN A 1 391 ? -9.981 3.903 10.964 1.00 48.59 391 ASN A CA 1
ATOM 3225 C C . ASN A 1 391 ? -10.415 4.634 9.677 1.00 48.59 391 ASN A C 1
ATOM 3227 O O . ASN A 1 391 ? -9.607 4.782 8.772 1.00 48.59 391 ASN A O 1
ATOM 3231 N N . TYR A 1 392 ? -11.696 4.989 9.541 1.00 55.06 392 TYR A N 1
ATOM 3232 C CA . TYR A 1 392 ? -12.277 5.544 8.310 1.00 55.06 392 TYR A CA 1
ATOM 3233 C C . TYR A 1 392 ? -13.365 6.584 8.612 1.00 55.06 392 TYR A C 1
ATOM 3235 O O . TYR A 1 392 ? -14.363 6.685 7.890 1.00 55.06 392 TYR A O 1
ATOM 3243 N N . ARG A 1 393 ? -13.210 7.328 9.711 1.00 54.41 393 ARG A N 1
ATOM 3244 C CA . ARG A 1 393 ? -14.146 8.369 10.158 1.00 54.41 393 ARG A CA 1
ATOM 3245 C C . ARG A 1 393 ? -14.445 9.351 9.022 1.00 54.41 393 ARG A C 1
ATOM 3247 O O . ARG A 1 393 ? -15.603 9.568 8.677 1.00 54.41 393 ARG A O 1
ATOM 3254 N N . GLN A 1 394 ? -13.404 9.851 8.377 1.00 50.84 394 GLN A N 1
ATOM 3255 C CA . GLN A 1 394 ? -13.467 10.736 7.229 1.00 50.84 394 GLN A CA 1
ATOM 3256 C C . GLN A 1 394 ? -14.276 10.150 6.064 1.00 50.84 394 GLN A C 1
ATOM 3258 O O . GLN A 1 394 ? -15.039 10.876 5.451 1.00 50.84 394 GLN A O 1
ATOM 3263 N N . ILE A 1 395 ? -14.222 8.845 5.782 1.00 55.09 395 ILE A N 1
ATOM 3264 C CA . ILE A 1 395 ? -14.994 8.255 4.670 1.00 55.09 395 ILE A CA 1
ATOM 3265 C C . ILE A 1 395 ? -16.480 8.128 5.024 1.00 55.09 395 ILE A C 1
ATOM 3267 O O . ILE A 1 395 ? -17.333 8.391 4.183 1.00 55.09 395 ILE A O 1
ATOM 3271 N N . ILE A 1 396 ? -16.799 7.746 6.265 1.00 53.50 396 ILE A N 1
ATOM 3272 C CA . ILE A 1 396 ? -18.195 7.588 6.704 1.00 53.50 396 ILE A CA 1
ATOM 3273 C C . ILE A 1 396 ? -18.919 8.942 6.750 1.00 53.50 396 ILE A C 1
ATOM 3275 O O . ILE A 1 396 ? -20.111 9.006 6.458 1.00 53.50 396 ILE A O 1
ATOM 3279 N N . PHE A 1 397 ? -18.220 10.016 7.128 1.00 51.69 397 PHE A N 1
ATOM 3280 C CA . PHE A 1 397 ? -18.861 11.297 7.443 1.00 51.69 397 PHE A CA 1
ATOM 3281 C C . PHE A 1 397 ? -18.594 12.422 6.423 1.00 51.69 397 PHE A C 1
ATOM 3283 O O . PHE A 1 397 ? -19.263 13.456 6.485 1.00 51.69 397 PHE A O 1
ATOM 3290 N N . LYS A 1 398 ? -17.683 12.247 5.452 1.00 42.50 398 LYS A N 1
ATOM 3291 C CA . LYS A 1 398 ? -17.435 13.219 4.365 1.00 42.50 398 LYS A CA 1
ATOM 3292 C C . LYS A 1 398 ? -18.603 13.190 3.373 1.00 42.50 398 LYS A C 1
ATOM 3294 O O . LYS A 1 398 ? -18.671 12.329 2.505 1.00 42.50 398 LYS A O 1
ATOM 3299 N N . GLY A 1 399 ? -19.526 14.146 3.514 1.00 44.03 399 GLY A N 1
ATOM 3300 C CA . GLY A 1 399 ? -20.637 14.372 2.573 1.00 44.03 399 GLY A CA 1
ATOM 3301 C C . GLY A 1 399 ? -22.032 14.491 3.196 1.00 44.03 399 GLY A C 1
ATOM 3302 O O . GLY A 1 399 ? -22.968 14.885 2.502 1.00 44.03 399 GLY A O 1
ATOM 3303 N N . LEU A 1 400 ? -22.194 14.218 4.494 1.00 49.88 400 LEU A N 1
ATOM 3304 C CA . LEU A 1 400 ? -23.463 14.450 5.192 1.00 49.88 400 LEU A CA 1
ATOM 3305 C C . LEU A 1 400 ? -23.610 15.956 5.463 1.00 49.88 400 LEU A C 1
ATOM 3307 O O . LEU A 1 400 ? -22.985 16.486 6.367 1.00 49.88 400 LEU A O 1
ATOM 3311 N N . LYS A 1 401 ? -24.411 16.681 4.677 1.00 41.28 401 LYS A N 1
ATOM 3312 C CA . LYS A 1 401 ? -24.580 18.147 4.809 1.00 41.28 401 LYS A CA 1
ATOM 3313 C C . LYS A 1 401 ? -25.189 18.606 6.154 1.00 41.28 401 LYS A C 1
ATOM 3315 O O . LYS A 1 401 ? -25.117 19.786 6.472 1.00 41.28 401 LYS A O 1
ATOM 3320 N N . GLU A 1 402 ? -25.722 17.684 6.958 1.00 45.06 402 GLU A N 1
ATOM 3321 C CA . GLU A 1 402 ? -26.220 17.890 8.336 1.00 45.06 402 GLU A CA 1
ATOM 3322 C C . GLU A 1 402 ? -25.228 17.378 9.420 1.00 45.06 402 GLU A C 1
ATOM 3324 O O . GLU A 1 402 ? -25.600 17.125 10.571 1.00 45.06 402 GLU A O 1
ATOM 3329 N N . SER A 1 403 ? -23.951 17.197 9.046 1.00 46.72 403 SER A N 1
ATOM 3330 C CA . SER A 1 403 ? -22.946 16.339 9.700 1.00 46.72 403 SER A CA 1
ATOM 3331 C C . SER A 1 403 ? -22.730 16.546 11.190 1.00 46.72 403 SER A C 1
ATOM 3333 O O . SER A 1 403 ? -22.560 15.560 11.895 1.00 46.72 403 SER A O 1
ATOM 3335 N N . ASP A 1 404 ? -22.704 17.772 11.701 1.00 47.16 404 ASP A N 1
ATOM 3336 C CA . ASP A 1 404 ? -22.237 17.993 13.073 1.00 47.16 404 ASP A CA 1
ATOM 3337 C C . ASP A 1 404 ? -23.241 17.529 14.121 1.00 47.16 404 ASP A C 1
ATOM 3339 O O . ASP A 1 404 ? -22.855 16.971 15.147 1.00 47.16 404 ASP A O 1
ATOM 3343 N N . LYS A 1 405 ? -24.536 17.720 13.863 1.00 48.38 405 LYS A N 1
ATOM 3344 C CA . LYS A 1 405 ? -25.596 17.267 14.767 1.00 48.38 405 LYS A CA 1
ATOM 3345 C C . LYS A 1 405 ? -25.752 15.752 14.688 1.00 48.38 405 LYS A C 1
ATOM 3347 O O . LYS A 1 405 ? -25.802 15.094 15.719 1.00 48.38 405 LYS A O 1
ATOM 3352 N N . ILE A 1 406 ? -25.714 15.209 13.471 1.00 49.06 406 ILE A N 1
ATOM 3353 C CA . ILE A 1 406 ? -25.795 13.772 13.194 1.00 49.06 406 ILE A CA 1
ATOM 3354 C C . ILE A 1 406 ? -24.625 13.017 13.830 1.00 49.06 406 ILE A C 1
ATOM 3356 O O . ILE A 1 406 ? -24.813 11.995 14.487 1.00 49.06 406 ILE A O 1
ATOM 3360 N N . PHE A 1 407 ? -23.411 13.545 13.675 1.00 48.66 407 PHE A N 1
ATOM 3361 C CA . PHE A 1 407 ? -22.205 13.007 14.289 1.00 48.66 407 PHE A CA 1
ATOM 3362 C C . PHE A 1 407 ? -22.252 13.126 15.814 1.00 48.66 407 PHE A C 1
ATOM 3364 O O . PHE A 1 407 ? -21.987 12.140 16.498 1.00 48.66 407 PHE A O 1
ATOM 3371 N N . LYS A 1 408 ? -22.632 14.289 16.365 1.00 49.28 408 LYS A N 1
ATOM 3372 C CA . LYS A 1 408 ? -22.772 14.479 17.820 1.00 49.28 408 LYS A CA 1
ATOM 3373 C C . LYS A 1 408 ? -23.837 13.559 18.423 1.00 49.28 408 LYS A C 1
ATOM 3375 O O . LYS A 1 408 ? -23.609 13.031 19.504 1.00 49.28 408 LYS A O 1
ATOM 3380 N N . GLU A 1 409 ? -24.948 13.312 17.729 1.00 52.28 409 GLU A N 1
ATOM 3381 C CA . GLU A 1 409 ? -26.001 12.382 18.161 1.00 52.28 409 GLU A CA 1
ATOM 3382 C C . GLU A 1 409 ? -25.589 10.910 18.033 1.00 52.28 409 GLU A C 1
ATOM 3384 O O . GLU A 1 409 ? -25.848 10.118 18.936 1.00 52.28 409 GLU A O 1
ATOM 3389 N N . PHE A 1 410 ? -24.891 10.530 16.959 1.00 51.34 410 PHE A N 1
ATOM 3390 C CA . PHE A 1 410 ? -24.311 9.191 16.821 1.00 51.34 410 PHE A CA 1
ATOM 3391 C C . PHE A 1 410 ? -23.240 8.922 17.891 1.00 51.34 410 PHE A C 1
ATOM 3393 O O . PHE A 1 410 ? -23.170 7.826 18.440 1.00 51.34 410 PHE A O 1
ATOM 3400 N N . VAL A 1 411 ? -22.420 9.923 18.227 1.00 48.38 411 VAL A N 1
ATOM 3401 C CA . VAL A 1 411 ? -21.453 9.845 19.331 1.00 48.38 411 VAL A CA 1
ATOM 3402 C C . VAL A 1 411 ? -22.163 9.777 20.687 1.00 48.38 411 VAL A C 1
ATOM 3404 O O . VAL A 1 411 ? -21.759 8.974 21.522 1.00 48.38 411 VAL A O 1
ATOM 3407 N N . SER A 1 412 ? -23.223 10.559 20.914 1.00 49.12 412 SER A N 1
ATOM 3408 C CA . SER A 1 412 ? -23.923 10.597 22.207 1.00 49.12 412 SER A CA 1
ATOM 3409 C C . SER A 1 412 ? -24.804 9.370 22.476 1.00 49.12 412 SER A C 1
ATOM 3411 O O . SER A 1 412 ? -25.030 9.020 23.636 1.00 49.12 412 SER A O 1
ATOM 3413 N N . LYS A 1 413 ? -25.286 8.688 21.425 1.00 46.69 413 LYS A N 1
ATOM 3414 C CA . LYS A 1 413 ? -26.121 7.476 21.519 1.00 46.69 413 LYS A CA 1
ATOM 3415 C C . LYS A 1 413 ? -25.344 6.160 21.417 1.00 46.69 413 LYS A C 1
ATOM 3417 O O . LYS A 1 413 ? -25.956 5.099 21.547 1.00 46.69 413 LYS A O 1
ATOM 3422 N N . ASP A 1 414 ? -24.021 6.195 21.260 1.00 44.00 414 ASP A N 1
ATOM 3423 C CA . ASP A 1 414 ? -23.181 4.994 21.281 1.00 44.00 414 ASP A CA 1
ATOM 3424 C C . ASP A 1 414 ? -23.268 4.270 22.639 1.00 44.00 414 ASP A C 1
ATOM 3426 O O . ASP A 1 414 ? -22.819 4.752 23.677 1.00 44.00 414 ASP A O 1
ATOM 3430 N N . LYS A 1 415 ? -23.930 3.104 22.636 1.00 44.22 415 LYS A N 1
ATOM 3431 C CA . LYS A 1 415 ? -24.131 2.188 23.772 1.00 44.22 415 LYS A CA 1
ATOM 3432 C C . LYS A 1 415 ? -23.179 0.981 23.725 1.00 44.22 415 LYS A C 1
ATOM 3434 O O . LYS A 1 415 ? -23.517 -0.059 24.292 1.00 44.22 415 LYS A O 1
ATOM 3439 N N . ASN A 1 416 ? -22.002 1.050 23.086 1.00 35.53 416 ASN A N 1
ATOM 3440 C CA . ASN A 1 416 ? -21.012 -0.022 23.257 1.00 35.53 416 ASN A CA 1
ATOM 3441 C C . ASN A 1 416 ? -20.726 -0.247 24.756 1.00 35.53 416 ASN A C 1
ATOM 3443 O O . ASN A 1 416 ? -20.206 0.614 25.466 1.00 35.53 416 ASN A O 1
ATOM 3447 N N . ALA A 1 417 ? -21.063 -1.445 25.236 1.00 36.34 417 ALA A N 1
ATOM 3448 C CA . ALA A 1 417 ? -21.139 -1.831 26.646 1.00 36.34 417 ALA A CA 1
ATOM 3449 C C . ALA A 1 417 ? -19.795 -1.862 27.412 1.00 36.34 417 ALA A C 1
ATOM 3451 O O . ALA A 1 417 ? -19.771 -2.268 28.57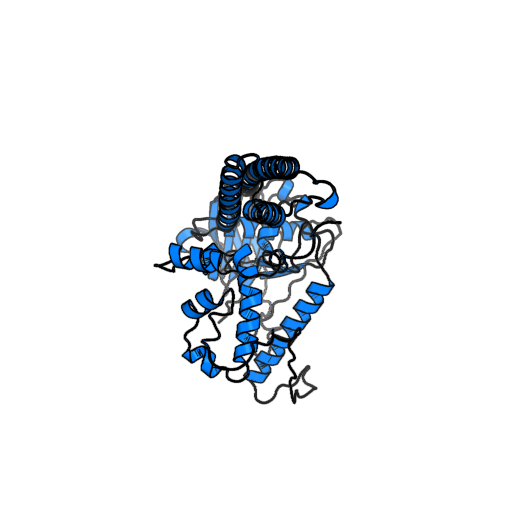0 1.00 36.34 417 ALA A O 1
ATOM 3452 N N . TYR A 1 418 ? -18.687 -1.411 26.815 1.00 34.47 418 TYR A N 1
ATOM 3453 C CA . TYR A 1 418 ? -17.423 -1.162 27.525 1.00 34.47 418 TYR A CA 1
ATOM 3454 C C . TYR A 1 418 ? -17.315 0.262 28.103 1.00 34.47 418 TYR A C 1
ATOM 3456 O O . TYR A 1 418 ? -16.450 0.490 28.952 1.00 34.47 418 TYR A O 1
ATOM 3464 N N . LEU A 1 419 ? -18.217 1.169 27.694 1.00 31.75 419 LEU A N 1
ATOM 3465 C CA . LEU A 1 419 ? -18.410 2.512 28.262 1.00 31.75 419 LEU A CA 1
ATOM 3466 C C . LEU A 1 419 ? -19.637 2.623 29.193 1.00 31.75 419 LEU A C 1
ATOM 3468 O O . LEU A 1 419 ? -19.695 3.521 30.020 1.00 31.75 419 LEU A O 1
ATOM 3472 N N . LYS A 1 420 ? -20.620 1.711 29.097 1.00 31.50 420 LYS A N 1
ATOM 3473 C CA . LYS A 1 420 ? -21.870 1.755 29.896 1.00 31.50 420 LYS A CA 1
ATOM 3474 C C . LYS A 1 420 ? -22.022 0.687 30.984 1.00 31.50 420 LYS A C 1
ATOM 3476 O O . LYS A 1 420 ? -23.005 0.714 31.714 1.00 31.50 420 LYS A O 1
ATOM 3481 N N . LYS A 1 421 ? -21.065 -0.231 31.166 1.00 32.34 421 LYS A N 1
ATOM 3482 C CA . LYS A 1 421 ? -21.126 -1.220 32.268 1.00 32.34 421 LYS A CA 1
ATOM 3483 C C . LYS A 1 421 ? -20.859 -0.637 33.669 1.00 32.34 421 LYS A C 1
ATOM 3485 O O . LYS A 1 421 ? -20.715 -1.402 34.615 1.00 32.34 421 LYS A O 1
ATOM 3490 N N . SER A 1 422 ? -20.795 0.687 33.806 1.00 29.73 422 SER A N 1
ATOM 3491 C CA . SER A 1 422 ? -20.584 1.399 35.070 1.00 29.73 422 SER A CA 1
ATOM 3492 C C . SER A 1 422 ? -21.859 1.967 35.703 1.00 29.73 422 SER A C 1
ATOM 3494 O O . SER A 1 422 ? -21.763 2.560 36.771 1.00 29.73 422 SER A O 1
ATOM 3496 N N . THR A 1 423 ? -23.053 1.787 35.124 1.00 32.12 423 THR A N 1
ATOM 3497 C CA . THR A 1 423 ? -24.278 2.379 35.698 1.00 32.12 423 THR A CA 1
ATOM 3498 C C . THR A 1 423 ? -25.489 1.442 35.682 1.00 32.12 423 THR A C 1
ATOM 3500 O O . THR A 1 423 ? -26.475 1.679 34.995 1.00 32.12 423 THR A O 1
ATOM 3503 N N . SER A 1 424 ? -25.442 0.389 36.507 1.00 28.48 424 SER A N 1
ATOM 3504 C CA . SER A 1 424 ? -26.649 -0.235 37.082 1.00 28.48 424 SER A CA 1
ATOM 3505 C C . SER A 1 424 ? -26.324 -1.077 38.330 1.00 28.48 424 SER A C 1
ATOM 3507 O O . SER A 1 424 ? -26.272 -2.302 38.255 1.00 28.48 424 SER A O 1
ATOM 3509 N N . ASN A 1 425 ? -26.053 -0.412 39.462 1.00 27.20 425 ASN A N 1
ATOM 3510 C CA . ASN A 1 425 ? -26.684 -0.710 40.762 1.00 27.20 425 ASN A CA 1
ATOM 3511 C C . ASN A 1 425 ? -26.305 0.350 41.822 1.00 27.20 425 ASN A C 1
ATOM 3513 O O . ASN A 1 425 ? -25.217 0.290 42.393 1.00 27.20 425 ASN A O 1
ATOM 3517 N N . PRO A 1 426 ? -27.193 1.317 42.109 1.00 31.27 426 PRO A N 1
ATOM 3518 C CA . PRO A 1 426 ? -27.130 2.168 43.286 1.00 31.27 426 PRO A CA 1
ATOM 3519 C C . PRO A 1 426 ? -28.051 1.585 44.369 1.00 31.27 426 PRO A C 1
ATOM 3521 O O . PRO A 1 426 ? -29.255 1.817 44.345 1.00 31.27 426 PRO A O 1
ATOM 3524 N N . SER A 1 427 ? -27.507 0.765 45.270 1.00 31.86 427 SER A N 1
ATOM 3525 C CA . SER A 1 427 ? -28.000 0.503 46.639 1.00 31.86 427 SER A CA 1
ATOM 3526 C C . SER A 1 427 ? -27.386 -0.789 47.180 1.00 31.86 427 SER A C 1
ATOM 3528 O O . SER A 1 427 ? -27.608 -1.855 46.625 1.00 31.86 427 SER A O 1
ATOM 3530 N N . VAL A 1 428 ? -26.569 -0.652 48.225 1.00 28.64 428 VAL A N 1
ATOM 3531 C CA . VAL A 1 428 ? -26.420 -1.487 49.440 1.00 28.64 428 VAL A CA 1
ATOM 3532 C C . VAL A 1 428 ? -25.072 -1.089 50.041 1.00 28.64 428 VAL A C 1
ATOM 3534 O O . VAL A 1 428 ? -24.056 -1.693 49.742 1.00 28.64 428 VAL A O 1
ATOM 3537 N N . PHE A 1 429 ? -25.078 -0.010 50.817 1.00 26.23 429 PHE A N 1
ATOM 3538 C CA . PHE A 1 429 ? -24.242 0.191 52.004 1.00 26.23 429 PHE A CA 1
ATOM 3539 C C . PHE A 1 429 ? -24.997 1.232 52.833 1.00 26.23 429 PHE A C 1
ATOM 3541 O O . PHE A 1 429 ? -24.803 2.437 52.692 1.00 26.23 429 PHE A O 1
ATOM 3548 N N . LYS A 1 430 ? -25.991 0.739 53.576 1.00 26.78 430 LYS A N 1
ATOM 3549 C CA . LYS A 1 430 ? -26.429 1.378 54.811 1.00 26.78 430 LYS A CA 1
ATOM 3550 C C . LYS A 1 430 ? -25.625 0.726 55.927 1.00 26.78 430 LYS A C 1
ATOM 3552 O O . LYS A 1 430 ? -25.450 -0.489 55.886 1.00 26.78 430 LYS A O 1
ATOM 3557 N N . ASP A 1 431 ? -25.145 1.592 56.805 1.00 30.94 431 ASP A N 1
ATOM 3558 C CA . ASP A 1 431 ? -24.673 1.381 58.172 1.00 30.94 431 ASP A CA 1
ATOM 3559 C C . ASP A 1 431 ? -24.866 -0.040 58.727 1.00 30.94 431 ASP A C 1
ATOM 3561 O O . ASP A 1 431 ? -25.999 -0.497 58.877 1.00 30.94 431 ASP A O 1
ATOM 3565 N N . ASP A 1 432 ? -23.744 -0.723 58.972 1.00 31.11 432 ASP A N 1
ATOM 3566 C CA . ASP A 1 432 ? -23.312 -1.244 60.283 1.00 31.11 432 ASP A CA 1
ATOM 3567 C C . ASP A 1 432 ? -21.866 -1.773 60.198 1.00 31.11 432 ASP A C 1
ATOM 3569 O O . ASP A 1 432 ? -21.545 -2.511 59.231 1.00 31.11 432 ASP A O 1
#

Foldseek 3Di:
DQWDKWFFWKAFAQQFDCLQQVLPDHQDIGGQDPQKDWADDSNDLDTQFMDGNDDDDQCPPQDPVRDGDDDTDDDDDPPNCPVSRVSLVLLVLLLVQQDCLQPVDRLLNLVLVLLVVVLVVLVVLLVVLVPDDQDDDPVVLLSLVVLCVLVVPPDPPVPPPGVVVSSVVSNVVSVVVSVVSVVVSVVSVVVSVCSLANGWMWTWMDTNNWIKIWTRHRNDTWIWTHHHRHIGTDDCSVPDHVVSVAQEEAEDPPQPPLFCVSSNPSSLSQQDPPSVCSRSHHYPDRDDRSDDDPVVVVVVVVVVVVVVVVVCVVVDVWDADVVHRTDPDDDDDDPDDQPDQDDDDDDSLLPALCSLLCVVPDPPVVLVVCPPCSSVVSSVCSVVVVVCCSPPVCVSQVPPPVRPVSVVSSVVSRPPPVSVVPDPDPDDDDDD